Protein 6UUK (pdb70)

Solvent-accessible surface area: 21614 Å² total

Organism: NCBI:txid556269

Foldseek 3Di:
DEEAEQFADADPVLLVQLVCVQVVVPDDYHYLFDDVRGRDDQLSSLVSVVQLVDPNAAEYEYADQDDHNVSNDVSHDLLVVQVSNHEYEEAHNCLLVCLNVQNQHKYKYAHPRPQRSDPVHDPQRVVLVVCVVDQKDKFKDFFPDDDKDKAAEAEGEQVCLVAPDSSHQGAAAEYEYEYEAAFLVRSVVCVSCVVSPRLVRYAAYEYEYHYDYDDDVVCVPDGNVVLVVVCVVGPHYYTYDQHDYPDSRHHMGIRGFMWIWDDPRIIMIMTGDHD/DEEEEAALFFDDPPVLLVQLVVVCVVVPYHYHYLQDCCDDRHSHDLLSSQVSVVLLQDPRHAEYEYADQPGNVSHPVVHDLLSSQVSNHAYEEAHNCLLVCLNVQNPHKYKDAHSHDARSDPVHDPQRVVLVVCVVDQKDKDKFFDAPFDDDWAKAAEAEGEQVVLVAPDSSHDGFAAEYEYEYEPDFLVNVVVCVSCVVSPNQQRYQEYEYEDYDDYDDDVVCVPDGNVVVVVVCVPGPHGYHYDQHDYPDSRHHMGTRGWMWIWDDRRIIMIMTHDHDD

Secondary structure (DSSP, 8-state):
-EEE-SS----HHHHHHHHHHHHHTS---EE---BTTBSS-HHHHHHH--GGG-TT--EEEES--SS-SSSSSSSS-HHHHHHT--EEEE-GGGGTT--TGGGT--EEE---TTTTT-SS--HHHHHHHHH---SEEEEEEE-------EEEEEEEE-------S-----SSEEEEEEEES--HHHHH--HHHHHTTHHHHSSEEEEEEEE-----GGGTT-SS---HHHHHH-SS-EEEEEEEESSSS---EEETSEEE---SSEEEEEEES--/-EEEEE-SSB---HHHHHHHHHHHHHTT-EEEE-----BTTBSS-HHHHHHH--GGG-TT--EEEES-----GGGTTTS-HHHHHTTT-EEEE-GGGGTT--TGGGT--EEE---TTTTS-SS--HHHHHHHHH---S-EEEEEE-SS------EEEEEEEE-------S-----SS-EEEEEEES--HHHHH--HHHHHTTSTTTSSEEEEEEEE-----GGGTT-SS---HHHHHH-SS-EEE----SSSSS---EEETSEEE---SSEEEEEEES---

InterPro domains:
  IPR003507 Peptidase family S66 [PIRSF028757] (21-309)
  IPR003507 Peptidase family S66 [PTHR30237] (23-310)
  IPR027461 LD-carboxypeptidase A, C-terminal domain superfamily [G3DSA:3.50.30.60] (174-306)
  IPR027461 LD-carboxypeptidase A, C-terminal domain superfamily [SSF141986] (152-303)
  IPR027478 Murein tetrapeptide carboxypeptidase, N-terminal [G3DSA:3.40.50.10740] (19-168)
  IPR029062 Class I glutamine amidotransferase-like [SSF52317] (24-172)
  IPR040449 LD-carboxypeptidase, N-terminal [PF02016] (25-140)
  IPR040921 LD-carboxypeptidase, C-terminal [PF17676] (184-300)

B-factor: mean 28.4, std 9.73, range [8.38, 100.79]

Sequence (556 aa):
IAIIAPGGYVPDSDLQRAIGVLKSRGYEVFNYVRHERFAANDEERSRQIEAATNPDVKIVIALRGGYGTTRLLHDLDFAKLAKSGKLFVGHSDFTVFEALLKHGAVSFSGPIQSDFTRGDLSAFTLNHFDETTSPETSVKWVSKPDVDVEGTLWGGNLTLAHAGTPWPDISGGILFVEDIHEHPYRVERLLQLDESGILKKQKALVLGHFSEFKLSDYDNGYDFNALSWLRSRLSIPVVTGLPFGHTKDKVTLPVGGRAHLSKAGKIQLDIGDYPTGIAIIAPGGYVPDSDLQRAIGVLKSRGYEVFNYVDKRHERFAANDEERSRQIEAATNPDVKIVIALRGGYTTRLLHDLDFAKLAKSGKLFVGHSDFTVFEALLKHGAVSFSGPIQSDFTRGDLSAFTLNHFDETTSPETSVKWVSKDNPDVDVEGTLWGGNLTLAHAGTPWPDISGGILFVEDIHEHPYRVERLLQLDESGILKKQKALVLGHFSEFKLSDYYDNGYDFNALSWLRSRLSIPVVTGLPFGHTKDKVTLPVGGRAHLSKAGKIQLDIGDYPT

Radius of gyration: 25.15 Å; Cα contacts (8 Å, |Δi|>4): 1240; chains: 2; bounding box: 39×57×77 Å

Nearest PDB structures (foldseek):
  6uuk-assembly1_A  TM=1.004E+00  e=3.958E-57  Oxalobacter formigenes OXCC13
  6uuk-assembly1_B  TM=9.944E-01  e=7.878E-50  Oxalobacter formigenes OXCC13
  2aun-assembly1_B  TM=8.585E-01  e=2.610E-19  Pseudomonas aeruginosa
  2aum-assembly1_A  TM=8.456E-01  e=5.681E-19  Pseudomonas aeruginosa
  1zrs-assembly1_A  TM=8.462E-01  e=6.797E-19  Pseudomonas aeruginosa

Structure (mmCIF, N/CA/C/O backbone):
data_6UUK
#
_entry.id   6UUK
#
_cell.length_a   82.443
_cell.length_b   82.443
_cell.length_c   149.293
_cell.angle_alpha   90.000
_cell.angle_beta   90.000
_cell.angle_gamma   120.000
#
_symmetry.space_group_name_H-M   'P 63'
#
loop_
_entity.id
_entity.type
_entity.pdbx_description
1 polymer 'Muramoyltetrapeptide carboxypeptidase'
2 water water
#
loop_
_atom_site.group_PDB
_atom_site.id
_atom_site.type_symbol
_atom_site.label_atom_id
_atom_site.label_alt_id
_atom_site.label_comp_id
_atom_site.label_asym_id
_atom_site.label_entity_id
_atom_site.label_seq_id
_atom_site.pdbx_PDB_ins_code
_atom_site.Cartn_x
_atom_site.Cartn_y
_atom_site.Cartn_z
_atom_site.occupancy
_atom_site.B_iso_or_equiv
_atom_site.auth_seq_id
_atom_site.auth_comp_id
_atom_site.auth_asym_id
_atom_site.auth_atom_id
_atom_site.pdbx_PDB_model_num
ATOM 1 N N . ILE A 1 56 ? 23.972 58.532 103.846 1.00 29.53 74 ILE A N 1
ATOM 2 C CA . ILE A 1 56 ? 23.323 58.226 102.585 1.00 31.02 74 ILE A CA 1
ATOM 3 C C . ILE A 1 56 ? 22.939 59.459 101.789 1.00 30.12 74 ILE A C 1
ATOM 4 O O . ILE A 1 56 ? 22.095 60.245 102.218 1.00 38.86 74 ILE A O 1
ATOM 5 N N . ALA A 1 57 ? 23.561 59.628 100.626 1.00 25.57 75 ALA A N 1
ATOM 6 C CA . ALA A 1 57 ? 23.294 60.755 99.744 1.00 31.05 75 ALA A CA 1
ATOM 7 C C . ALA A 1 57 ? 22.539 60.284 98.509 1.00 36.53 75 ALA A C 1
ATOM 8 O O . ALA A 1 57 ? 22.867 59.245 97.927 1.00 36.21 75 ALA A O 1
ATOM 10 N N . ILE A 1 58 ? 21.531 61.056 98.112 1.00 31.87 76 ILE A N 1
ATOM 11 C CA . ILE A 1 58 ? 20.740 60.725 96.943 1.00 35.40 76 ILE A CA 1
ATOM 12 C C . ILE A 1 58 ? 20.926 61.706 95.804 1.00 34.32 76 ILE A C 1
ATOM 13 O O . ILE A 1 58 ? 20.224 62.718 95.726 1.00 38.15 76 ILE A O 1
ATOM 14 N N . ILE A 1 59 ? 21.872 61.417 94.915 1.00 33.68 77 ILE A N 1
ATOM 15 C CA . ILE A 1 59 ? 22.144 62.273 93.772 1.00 34.92 77 ILE A CA 1
ATOM 16 C C . ILE A 1 59 ? 21.325 61.830 92.562 1.00 28.42 77 ILE A C 1
ATOM 17 O O . ILE A 1 59 ? 20.758 60.736 92.525 1.00 32.50 77 ILE A O 1
ATOM 19 N N . ALA A 1 60 ? 21.273 62.701 91.557 1.00 34.22 78 ALA A N 1
ATOM 20 C CA . ALA A 1 60 ? 20.518 62.451 90.331 1.00 34.97 78 ALA A CA 1
ATOM 21 C C . ALA A 1 60 ? 21.438 62.625 89.130 1.00 34.59 78 ALA A C 1
ATOM 22 O O . ALA A 1 60 ? 21.694 63.763 88.700 1.00 27.66 78 ALA A O 1
ATOM 24 N N . PRO A 1 61 ? 21.953 61.532 88.561 1.00 31.67 79 PRO A N 1
ATOM 25 C CA . PRO A 1 61 ? 22.849 61.666 87.404 1.00 34.03 79 PRO A CA 1
ATOM 26 C C . PRO A 1 61 ? 22.136 62.061 86.124 1.00 32.22 79 PRO A C 1
ATOM 27 O O . PRO A 1 61 ? 22.783 62.598 85.217 1.00 28.40 79 PRO A O 1
ATOM 31 N N . GLY A 1 62 ? 20.833 61.818 86.017 1.00 30.85 80 GLY A N 1
ATOM 32 C CA . GLY A 1 62 ? 20.103 62.169 84.815 1.00 29.88 80 GLY A CA 1
ATOM 33 C C . GLY A 1 62 ? 18.753 61.492 84.718 1.00 32.47 80 GLY A C 1
ATOM 34 O O . GLY A 1 62 ? 18.432 60.874 83.699 1.00 34.07 80 GLY A O 1
ATOM 35 N N . GLY A 1 63 ? 17.951 61.605 85.772 1.00 47.38 81 GLY A N 1
ATOM 36 C CA . GLY A 1 63 ? 16.643 60.982 85.787 1.00 45.89 81 GLY A CA 1
ATOM 37 C C . GLY A 1 63 ? 15.560 61.857 86.380 1.00 46.03 81 GLY A C 1
ATOM 38 O O . GLY A 1 63 ? 15.750 62.469 87.436 1.00 45.49 81 GLY A O 1
ATOM 39 N N . TYR A 1 64 ? 14.417 61.926 85.703 1.00 41.94 82 TYR A N 1
ATOM 40 C CA . TYR A 1 64 ? 13.256 62.669 86.179 1.00 47.77 82 TYR A CA 1
ATOM 41 C C . TYR A 1 64 ? 12.334 61.686 86.893 1.00 48.42 82 TYR A C 1
ATOM 42 O O . TYR A 1 64 ? 11.792 60.769 86.270 1.00 52.45 82 TYR A O 1
ATOM 51 N N . VAL A 1 65 ? 12.169 61.871 88.198 1.00 50.13 83 VAL A N 1
ATOM 52 C CA . VAL A 1 65 ? 11.378 60.955 89.017 1.00 47.08 83 VAL A CA 1
ATOM 53 C C . VAL A 1 65 ? 10.178 61.718 89.567 1.00 51.25 83 VAL A C 1
ATOM 54 O O . VAL A 1 65 ? 10.300 62.915 89.867 1.00 50.57 83 VAL A O 1
ATOM 58 N N . PRO A 1 66 ? 9.004 61.092 89.679 1.00 48.15 84 PRO A N 1
ATOM 59 C CA . PRO A 1 66 ? 7.861 61.768 90.306 1.00 48.65 84 PRO A CA 1
ATOM 60 C C . PRO A 1 66 ? 8.223 62.356 91.663 1.00 52.88 84 PRO A C 1
ATOM 61 O O . PRO A 1 66 ? 9.006 61.784 92.425 1.00 56.32 84 PRO A O 1
ATOM 65 N N . ASP A 1 67 ? 7.637 63.518 91.958 1.00 55.65 85 ASP A N 1
ATOM 66 C CA . ASP A 1 67 ? 8.047 64.289 93.128 1.00 53.94 85 ASP A CA 1
ATOM 67 C C . ASP A 1 67 ? 7.645 63.600 94.426 1.00 51.73 85 ASP A C 1
ATOM 68 O O . ASP A 1 67 ? 8.412 63.598 95.396 1.00 49.12 85 ASP A O 1
ATOM 73 N N . SER A 1 68 ? 6.448 63.013 94.468 1.00 46.66 86 SER A N 1
ATOM 74 C CA . SER A 1 68 ? 5.962 62.411 95.704 1.00 45.08 86 SER A CA 1
ATOM 75 C C . SER A 1 68 ? 6.583 61.045 95.967 1.00 41.10 86 SER A C 1
ATOM 76 O O . SER A 1 68 ? 6.715 60.646 97.130 1.00 39.47 86 SER A O 1
ATOM 79 N N . ASP A 1 69 ? 6.964 60.318 94.914 1.00 43.16 87 ASP A N 1
ATOM 80 C CA . ASP A 1 69 ? 7.543 58.993 95.108 1.00 42.85 87 ASP A CA 1
ATOM 81 C C . ASP A 1 69 ? 8.909 59.067 95.779 1.00 42.65 87 ASP A C 1
ATOM 82 O O . ASP A 1 69 ? 9.266 58.170 96.551 1.00 42.18 87 ASP A O 1
ATOM 87 N N . LEU A 1 70 ? 9.681 60.119 95.501 1.00 42.85 88 LEU A N 1
ATOM 88 C CA . LEU A 1 70 ? 10.968 60.284 96.168 1.00 43.21 88 LEU A CA 1
ATOM 89 C C . LEU A 1 70 ? 10.781 60.558 97.654 1.00 40.49 88 LEU A C 1
ATOM 90 O O . LEU A 1 70 ? 11.465 59.964 98.495 1.00 39.06 88 LEU A O 1
ATOM 95 N N . GLN A 1 71 ? 9.853 61.457 97.995 1.00 41.62 89 GLN A N 1
ATOM 96 C CA . GLN A 1 71 ? 9.526 61.692 99.397 1.00 36.16 89 GLN A CA 1
ATOM 97 C C . GLN A 1 71 ? 9.036 60.418 100.071 1.00 34.25 89 GLN A C 1
ATOM 98 O O . GLN A 1 71 ? 9.295 60.204 101.261 1.00 37.27 89 GLN A O 1
ATOM 104 N N . ARG A 1 72 ? 8.329 59.564 99.328 1.00 34.81 90 ARG A N 1
ATOM 105 C CA . ARG A 1 72 ? 7.903 58.279 99.871 1.00 37.53 90 ARG A CA 1
ATOM 106 C C . ARG A 1 72 ? 9.094 57.357 100.098 1.00 35.61 90 ARG A C 1
ATOM 107 O O . ARG A 1 72 ? 9.147 56.636 101.101 1.00 39.68 90 ARG A O 1
ATOM 115 N N . ALA A 1 73 ? 10.060 57.367 99.177 1.00 34.06 91 ALA A N 1
ATOM 116 C CA . ALA A 1 73 ? 11.255 56.548 99.338 1.00 33.29 91 ALA A CA 1
ATOM 117 C C . ALA A 1 73 ? 12.171 57.072 100.434 1.00 32.97 91 ALA A C 1
ATOM 118 O O . ALA A 1 73 ? 12.999 56.312 100.947 1.00 33.40 91 ALA A O 1
ATOM 120 N N . ILE A 1 74 ? 12.049 58.350 100.797 1.00 39.32 92 ILE A N 1
ATOM 121 C CA . ILE A 1 74 ? 12.827 58.882 101.911 1.00 34.72 92 ILE A CA 1
ATOM 122 C C . ILE A 1 74 ? 12.413 58.210 103.213 1.00 32.54 92 ILE A C 1
ATOM 123 O O . ILE A 1 74 ? 13.261 57.811 104.021 1.00 36.71 92 ILE A O 1
ATOM 128 N N . GLY A 1 75 ? 11.104 58.063 103.433 1.00 36.17 93 GLY A N 1
ATOM 129 C CA . GLY A 1 75 ? 10.631 57.394 104.632 1.00 36.89 93 GLY A CA 1
ATOM 130 C C . GLY A 1 75 ? 11.067 55.946 104.718 1.00 31.95 93 GLY A C 1
ATOM 131 O O . GLY A 1 75 ? 11.276 55.422 105.815 1.00 34.91 93 GLY A O 1
ATOM 132 N N . VAL A 1 76 ? 11.214 55.281 103.570 1.00 35.03 94 VAL A N 1
ATOM 133 C CA . VAL A 1 76 ? 11.717 53.911 103.566 1.00 29.55 94 VAL A CA 1
ATOM 134 C C . VAL A 1 76 ? 13.169 53.877 104.025 1.00 30.08 94 VAL A C 1
ATOM 135 O O . VAL A 1 76 ? 13.579 52.980 104.772 1.00 28.31 94 VAL A O 1
ATOM 139 N N . LEU A 1 77 ? 13.968 54.855 103.592 1.00 25.04 95 LEU A N 1
ATOM 140 C CA . LEU A 1 77 ? 15.367 54.908 104.005 1.00 27.74 95 LEU A CA 1
ATOM 141 C C . LEU A 1 77 ? 15.496 55.239 105.488 1.00 32.68 95 LEU A C 1
ATOM 142 O O . LEU A 1 77 ? 16.351 54.677 106.182 1.00 36.62 95 LEU A O 1
ATOM 147 N N . LYS A 1 78 ? 14.654 56.144 105.991 1.00 33.10 96 LYS A N 1
ATOM 148 C CA . LYS A 1 78 ? 14.744 56.546 107.390 1.00 32.00 96 LYS A CA 1
ATOM 149 C C . LYS A 1 78 ? 14.186 55.474 108.320 1.00 29.14 96 LYS A C 1
ATOM 150 O O . LYS A 1 78 ? 14.697 55.286 109.430 1.00 33.33 96 LYS A O 1
ATOM 156 N N . SER A 1 79 ? 13.142 54.763 107.887 1.00 32.22 97 SER A N 1
ATOM 157 C CA . SER A 1 79 ? 12.565 53.704 108.707 1.00 28.88 97 SER A CA 1
ATOM 158 C C . SER A 1 79 ? 13.482 52.496 108.841 1.00 34.08 97 SER A C 1
ATOM 159 O O . SER A 1 79 ? 13.216 51.629 109.681 1.00 34.17 97 SER A O 1
ATOM 162 N N . ARG A 1 80 ? 14.543 52.413 108.040 1.00 32.22 98 ARG A N 1
ATOM 163 C CA . ARG A 1 80 ? 15.526 51.343 108.145 1.00 37.12 98 ARG A CA 1
ATOM 164 C C . ARG A 1 80 ? 16.836 51.818 108.762 1.00 44.63 98 ARG A C 1
ATOM 165 O O . ARG A 1 80 ? 17.829 51.084 108.728 1.00 44.71 98 ARG A O 1
ATOM 173 N N . GLY A 1 81 ? 16.863 53.026 109.321 1.00 48.29 99 GLY A N 1
ATOM 174 C CA . GLY A 1 81 ? 18.048 53.535 109.984 1.00 51.81 99 GLY A CA 1
ATOM 175 C C . GLY A 1 81 ? 19.112 54.043 109.034 1.00 57.71 99 GLY A C 1
ATOM 176 O O . GLY A 1 81 ? 20.105 53.354 108.780 1.00 69.39 99 GLY A O 1
ATOM 177 N N . TYR A 1 82 ? 18.922 55.252 108.508 1.00 52.73 100 TYR A N 1
ATOM 178 C CA . TYR A 1 82 ? 19.885 55.844 107.588 1.00 47.97 100 TYR A CA 1
ATOM 179 C C . TYR A 1 82 ? 19.647 57.344 107.517 1.00 41.15 100 TYR A C 1
ATOM 180 O O . TYR A 1 82 ? 18.507 57.784 107.339 1.00 40.11 100 TYR A O 1
ATOM 182 N N . GLU A 1 83 ? 20.719 58.120 107.657 1.00 36.61 101 GLU A N 1
ATOM 183 C CA . GLU A 1 83 ? 20.643 59.568 107.518 1.00 48.04 101 GLU A CA 1
ATOM 184 C C . GLU A 1 83 ? 20.580 59.927 106.037 1.00 43.39 101 GLU A C 1
ATOM 185 O O . GLU A 1 83 ? 21.519 59.649 105.283 1.00 36.91 101 GLU A O 1
ATOM 191 N N . VAL A 1 84 ? 19.475 60.541 105.623 1.00 43.20 102 VAL A N 1
ATOM 192 C CA . VAL A 1 84 ? 19.206 60.825 104.218 1.00 50.34 102 VAL A CA 1
ATOM 193 C C . VAL A 1 84 ? 19.577 62.271 103.923 1.00 49.30 102 VAL A C 1
ATOM 194 O O . VAL A 1 84 ? 19.211 63.182 104.677 1.00 54.65 102 VAL A O 1
ATOM 198 N N . PHE A 1 85 ? 20.301 62.481 102.825 1.00 38.34 103 PHE A N 1
ATOM 199 C CA . PHE A 1 85 ? 20.671 63.817 102.364 1.00 43.70 103 PHE A CA 1
ATOM 200 C C . PHE A 1 85 ? 20.435 63.871 100.861 1.00 46.00 103 PHE A C 1
ATOM 201 O O . PHE A 1 85 ? 21.193 63.273 100.091 1.00 35.91 103 PHE A O 1
ATOM 209 N N . ASN A 1 86 ? 19.392 64.582 100.446 1.00 42.70 104 ASN A N 1
ATOM 210 C CA . ASN A 1 86 ? 18.994 64.647 99.046 1.00 46.35 104 ASN A CA 1
ATOM 211 C C . ASN A 1 86 ? 19.530 65.919 98.403 1.00 44.21 104 ASN A C 1
ATOM 212 O O . ASN A 1 86 ? 19.351 67.017 98.940 1.00 48.02 104 ASN A O 1
ATOM 217 N N . TYR A 1 87 ? 20.186 65.762 97.253 1.00 34.89 105 TYR A N 1
ATOM 218 C CA . TYR A 1 87 ? 20.671 66.880 96.457 1.00 34.94 105 TYR A CA 1
ATOM 219 C C . TYR A 1 87 ? 19.798 67.137 95.234 1.00 34.49 105 TYR A C 1
ATOM 220 O O . TYR A 1 87 ? 20.229 67.831 94.306 1.00 32.16 105 TYR A O 1
ATOM 229 N N . VAL A 1 88 ? 18.586 66.592 95.214 1.00 36.16 106 VAL A N 1
ATOM 230 C CA . VAL A 1 88 ? 17.687 66.756 94.079 1.00 36.78 106 VAL A CA 1
ATOM 231 C C . VAL A 1 88 ? 16.702 67.888 94.344 1.00 45.87 106 VAL A C 1
ATOM 232 O O . VAL A 1 88 ? 15.775 67.744 95.140 1.00 47.17 106 VAL A O 1
ATOM 236 N N . ARG A 1 93 ? 15.159 71.006 87.170 1.00 21.24 111 ARG A N 1
ATOM 237 C CA . ARG A 1 93 ? 14.703 70.073 86.147 1.00 29.66 111 ARG A CA 1
ATOM 238 C C . ARG A 1 93 ? 15.022 70.595 84.752 1.00 32.22 111 ARG A C 1
ATOM 239 O O . ARG A 1 93 ? 15.018 71.804 84.516 1.00 31.60 111 ARG A O 1
ATOM 241 N N . HIS A 1 94 ? 15.302 69.675 83.826 1.00 27.28 112 HIS A N 1
ATOM 242 C CA . HIS A 1 94 ? 15.627 70.059 82.453 1.00 27.63 112 HIS A CA 1
ATOM 243 C C . HIS A 1 94 ? 15.308 68.869 81.548 1.00 26.56 112 HIS A C 1
ATOM 244 O O . HIS A 1 94 ? 16.097 67.923 81.471 1.00 32.56 112 HIS A O 1
ATOM 251 N N . GLU A 1 95 ? 14.158 68.932 80.880 1.00 26.18 113 GLU A N 1
ATOM 252 C CA . GLU A 1 95 ? 13.731 67.930 79.893 1.00 28.05 113 GLU A CA 1
ATOM 253 C C . GLU A 1 95 ? 13.641 66.580 80.602 1.00 30.47 113 GLU A C 1
ATOM 254 O O . GLU A 1 95 ? 12.971 66.486 81.643 1.00 32.92 113 GLU A O 1
ATOM 260 N N . ARG A 1 96 ? 14.279 65.525 80.091 1.00 30.75 114 ARG A N 1
ATOM 261 C CA . ARG A 1 96 ? 14.246 64.217 80.733 1.00 31.91 114 ARG A CA 1
ATOM 262 C C . ARG A 1 96 ? 15.096 64.154 81.992 1.00 35.22 114 ARG A C 1
ATOM 263 O O . ARG A 1 96 ? 14.963 63.196 82.761 1.00 35.04 114 ARG A O 1
ATOM 271 N N . PHE A 1 97 ? 15.959 65.137 82.218 1.00 34.27 115 PHE A N 1
ATOM 272 C CA . PHE A 1 97 ? 16.944 65.093 83.286 1.00 33.79 115 PHE A CA 1
ATOM 273 C C . PHE A 1 97 ? 16.485 65.919 84.482 1.00 29.59 115 PHE A C 1
ATOM 274 O O . PHE A 1 97 ? 15.656 66.825 84.364 1.00 30.70 115 PHE A O 1
ATOM 282 N N . ALA A 1 98 ? 17.041 65.588 85.648 1.00 34.72 116 ALA A N 1
ATOM 283 C CA . ALA A 1 98 ? 16.698 66.291 86.878 1.00 27.54 116 ALA A CA 1
ATOM 284 C C . ALA A 1 98 ? 17.277 67.697 86.936 1.00 24.81 116 ALA A C 1
ATOM 285 O O . ALA A 1 98 ? 16.892 68.466 87.823 1.00 33.28 116 ALA A O 1
ATOM 287 N N . ALA A 1 99 ? 18.179 68.043 86.027 1.00 24.74 117 ALA A N 1
ATOM 288 C CA . ALA A 1 99 ? 18.791 69.368 85.952 1.00 26.25 117 ALA A CA 1
ATOM 289 C C . ALA A 1 99 ? 19.579 69.434 84.649 1.00 21.37 117 ALA A C 1
ATOM 290 O O . ALA A 1 99 ? 19.504 68.524 83.814 1.00 27.03 117 ALA A O 1
ATOM 292 N N . ASN A 1 100 ? 20.338 70.512 84.471 1.00 26.16 118 ASN A N 1
ATOM 293 C CA . ASN A 1 100 ? 21.235 70.616 83.333 1.00 25.80 118 ASN A CA 1
ATOM 294 C C . ASN A 1 100 ? 22.472 69.753 83.571 1.00 31.63 118 ASN A C 1
ATOM 295 O O . ASN A 1 100 ? 22.646 69.145 84.631 1.00 27.63 118 ASN A O 1
ATOM 300 N N . ASP A 1 101 ? 23.350 69.695 82.567 1.00 31.88 119 ASP A N 1
ATOM 301 C CA . ASP A 1 101 ? 24.550 68.875 82.690 1.00 28.49 119 ASP A CA 1
ATOM 302 C C . ASP A 1 101 ? 25.487 69.418 83.761 1.00 28.69 119 ASP A C 1
ATOM 303 O O . ASP A 1 101 ? 26.062 68.648 84.538 1.00 35.65 119 ASP A O 1
ATOM 308 N N . GLU A 1 102 ? 25.649 70.742 83.823 1.00 31.99 120 GLU A N 1
ATOM 309 C CA . GLU A 1 102 ? 26.561 71.325 84.802 1.00 33.49 120 GLU A CA 1
ATOM 310 C C . GLU A 1 102 ? 26.011 71.198 86.217 1.00 27.87 120 GLU A C 1
ATOM 311 O O . GLU A 1 102 ? 26.769 70.951 87.163 1.00 33.08 120 GLU A O 1
ATOM 317 N N . GLU A 1 103 ? 24.697 71.362 86.385 1.00 31.43 121 GLU A N 1
ATOM 318 C CA . GLU A 1 103 ? 24.101 71.226 87.710 1.00 26.89 121 GLU A CA 1
ATOM 319 C C . GLU A 1 103 ? 24.109 69.773 88.167 1.00 25.49 121 GLU A C 1
ATOM 320 O O . GLU A 1 103 ? 24.455 69.477 89.316 1.00 31.00 121 GLU A O 1
ATOM 326 N N . ARG A 1 104 ? 23.731 68.850 87.278 1.00 23.89 122 ARG A N 1
ATOM 327 C CA . ARG A 1 104 ? 23.799 67.432 87.613 1.00 25.37 122 ARG A CA 1
ATOM 328 C C . ARG A 1 104 ? 25.236 66.982 87.844 1.00 28.99 122 ARG A C 1
ATOM 329 O O . ARG A 1 104 ? 25.473 66.000 88.557 1.00 25.94 122 ARG A O 1
ATOM 337 N N . SER A 1 105 ? 26.205 67.685 87.253 1.00 24.70 123 SER A N 1
ATOM 338 C CA . SER A 1 105 ? 27.608 67.424 87.551 1.00 30.31 123 SER A CA 1
ATOM 339 C C . SER A 1 105 ? 28.000 67.987 88.911 1.00 30.14 123 SER A C 1
ATOM 340 O O . SER A 1 105 ? 28.772 67.362 89.645 1.00 30.04 123 SER A O 1
ATOM 343 N N . ARG A 1 106 ? 27.473 69.162 89.261 1.00 30.58 124 ARG A N 1
ATOM 344 C CA . ARG A 1 106 ? 27.856 69.805 90.514 1.00 30.68 124 ARG A CA 1
ATOM 345 C C . ARG A 1 106 ? 27.255 69.086 91.716 1.00 29.09 124 ARG A C 1
ATOM 346 O O . ARG A 1 106 ? 27.891 68.998 92.773 1.00 27.60 124 ARG A O 1
ATOM 354 N N . GLN A 1 107 ? 26.031 68.569 91.575 1.00 28.35 125 GLN A N 1
ATOM 355 C CA . GLN A 1 107 ? 25.377 67.894 92.692 1.00 26.53 125 GLN A CA 1
ATOM 356 C C . GLN A 1 107 ? 26.147 66.657 93.132 1.00 27.34 125 GLN A C 1
ATOM 357 O O . GLN A 1 107 ? 26.168 66.331 94.324 1.00 25.78 125 GLN A O 1
ATOM 363 N N . ILE A 1 108 ? 26.785 65.957 92.192 1.00 34.33 126 ILE A N 1
ATOM 364 C CA . ILE A 1 108 ? 27.582 64.790 92.556 1.00 25.39 126 ILE A CA 1
ATOM 365 C C . ILE A 1 108 ? 28.887 65.222 93.212 1.00 28.45 126 ILE A C 1
ATOM 366 O O . ILE A 1 108 ? 29.386 64.559 94.130 1.00 32.21 126 ILE A O 1
ATOM 379 N N . GLU A 1 110 ? 29.400 68.062 94.996 1.00 19.30 128 GLU A N 1
ATOM 380 C CA . GLU A 1 110 ? 29.108 68.534 96.345 1.00 23.82 128 GLU A CA 1
ATOM 381 C C . GLU A 1 110 ? 28.743 67.383 97.272 1.00 26.93 128 GLU A C 1
ATOM 382 O O . GLU A 1 110 ? 29.055 67.428 98.467 1.00 32.26 128 GLU A O 1
ATOM 388 N N . ALA A 1 111 ? 28.086 66.347 96.744 1.00 29.48 129 ALA A N 1
ATOM 389 C CA . ALA A 1 111 ? 27.746 65.191 97.565 1.00 33.98 129 ALA A CA 1
ATOM 390 C C . ALA A 1 111 ? 28.988 64.423 97.996 1.00 31.89 129 ALA A C 1
ATOM 391 O O . ALA A 1 111 ? 29.018 63.864 99.099 1.00 31.01 129 ALA A O 1
ATOM 393 N N . ALA A 1 112 ? 30.015 64.385 97.150 1.00 30.01 130 ALA A N 1
ATOM 394 C CA . ALA A 1 112 ? 31.265 63.715 97.481 1.00 31.50 130 ALA A CA 1
ATOM 395 C C . ALA A 1 112 ? 32.144 64.530 98.421 1.00 38.83 130 ALA A C 1
ATOM 396 O O . ALA A 1 112 ? 33.216 64.053 98.808 1.00 41.34 130 ALA A O 1
ATOM 398 N N . THR A 1 113 ? 31.723 65.740 98.791 1.00 35.44 131 THR A N 1
ATOM 399 C CA . THR A 1 113 ? 32.477 66.580 99.709 1.00 26.46 131 THR A CA 1
ATOM 400 C C . THR A 1 113 ? 31.820 66.725 101.074 1.00 30.67 131 THR A C 1
ATOM 401 O O . THR A 1 113 ? 32.460 67.243 101.996 1.00 44.08 131 THR A O 1
ATOM 405 N N . ASN A 1 114 ? 30.578 66.290 101.229 1.00 32.54 132 ASN A N 1
ATOM 406 C CA . ASN A 1 114 ? 29.893 66.396 102.512 1.00 37.98 132 ASN A CA 1
ATOM 407 C C . ASN A 1 114 ? 30.458 65.365 103.480 1.00 37.18 132 ASN A C 1
ATOM 408 O O . ASN A 1 114 ? 30.403 64.162 103.189 1.00 39.10 132 ASN A O 1
ATOM 413 N N . PRO A 1 115 ? 31.010 65.776 104.624 1.00 31.66 133 PRO A N 1
ATOM 414 C CA . PRO A 1 115 ? 31.577 64.788 105.558 1.00 41.69 133 PRO A CA 1
ATOM 415 C C . PRO A 1 115 ? 30.543 63.842 106.141 1.00 41.60 133 PRO A C 1
ATOM 416 O O . PRO A 1 115 ? 30.880 62.698 106.472 1.00 37.38 133 PRO A O 1
ATOM 420 N N . ASP A 1 116 ? 29.292 64.281 106.277 1.00 42.02 134 ASP A N 1
ATOM 421 C CA . ASP A 1 116 ? 28.228 63.456 106.833 1.00 43.10 134 ASP A CA 1
ATOM 422 C C . ASP A 1 116 ? 27.634 62.486 105.816 1.00 52.38 134 ASP A C 1
ATOM 423 O O . ASP A 1 116 ? 26.501 62.027 106.006 1.00 42.09 134 ASP A O 1
ATOM 428 N N . VAL A 1 117 ? 28.365 62.162 104.753 1.00 57.09 135 VAL A N 1
ATOM 429 C CA . VAL A 1 117 ? 27.878 61.304 103.680 1.00 56.45 135 VAL A CA 1
ATOM 430 C C . VAL A 1 117 ? 28.826 60.123 103.531 1.00 51.39 135 VAL A C 1
ATOM 431 O O . VAL A 1 117 ? 30.045 60.306 103.433 1.00 52.24 135 VAL A O 1
ATOM 435 N N . LYS A 1 118 ? 28.264 58.918 103.518 1.00 47.35 136 LYS A N 1
ATOM 436 C CA . LYS A 1 118 ? 29.015 57.690 103.289 1.00 50.88 136 LYS A CA 1
ATOM 437 C C . LYS A 1 118 ? 28.589 56.956 102.029 1.00 38.33 136 LYS A C 1
ATOM 438 O O . LYS A 1 118 ? 29.445 56.489 101.273 1.00 35.28 136 LYS A O 1
ATOM 444 N N . ILE A 1 119 ? 27.287 56.844 101.780 1.00 36.58 137 ILE A N 1
ATOM 445 C CA . ILE A 1 119 ? 26.750 56.117 100.635 1.00 34.27 137 ILE A CA 1
ATOM 446 C C . ILE A 1 119 ? 26.109 57.119 99.686 1.00 30.24 137 ILE A C 1
ATOM 447 O O . ILE A 1 119 ? 25.332 57.982 100.114 1.00 29.02 137 ILE A O 1
ATOM 452 N N . VAL A 1 120 ? 26.434 57.006 98.401 1.00 34.98 138 VAL A N 1
ATOM 453 C CA . VAL A 1 120 ? 25.867 57.853 97.358 1.00 29.11 138 VAL A CA 1
ATOM 454 C C . VAL A 1 120 ? 25.072 56.953 96.424 1.00 33.63 138 VAL A C 1
ATOM 455 O O . VAL A 1 120 ? 25.654 56.207 95.625 1.00 31.30 138 VAL A O 1
ATOM 459 N N . ILE A 1 121 ? 23.748 57.018 96.519 1.00 28.30 139 ILE A N 1
ATOM 460 C CA . ILE A 1 121 ? 22.858 56.192 95.711 1.00 25.47 139 ILE A CA 1
ATOM 461 C C . ILE A 1 121 ? 22.272 57.048 94.597 1.00 28.96 139 ILE A C 1
ATOM 462 O O . ILE A 1 121 ? 21.854 58.190 94.830 1.00 32.01 139 ILE A O 1
ATOM 467 N N . ALA A 1 122 ? 22.260 56.506 93.382 1.00 30.09 140 ALA A N 1
ATOM 468 C CA . ALA A 1 122 ? 21.737 57.238 92.241 1.00 33.37 140 ALA A CA 1
ATOM 469 C C . ALA A 1 122 ? 20.213 57.299 92.293 1.00 31.49 140 ALA A C 1
ATOM 470 O O . ALA A 1 122 ? 19.547 56.457 92.903 1.00 25.77 140 ALA A O 1
ATOM 472 N N . LEU A 1 123 ? 19.660 58.319 91.635 1.00 36.03 141 LEU A N 1
ATOM 473 C CA . LEU A 1 123 ? 18.213 58.506 91.629 1.00 33.73 141 LEU A CA 1
ATOM 474 C C . LEU A 1 123 ? 17.546 57.607 90.593 1.00 38.85 141 LEU A C 1
ATOM 475 O O . LEU A 1 123 ? 16.693 56.779 90.930 1.00 40.48 141 LEU A O 1
ATOM 480 N N . ARG A 1 124 ? 17.926 57.757 89.326 1.00 39.66 142 ARG A N 1
ATOM 481 C CA . ARG A 1 124 ? 17.338 56.991 88.239 1.00 40.01 142 ARG A CA 1
ATOM 482 C C . ARG A 1 124 ? 18.433 56.589 87.261 1.00 39.02 142 ARG A C 1
ATOM 483 O O . ARG A 1 124 ? 19.445 57.280 87.121 1.00 39.76 142 ARG A O 1
ATOM 491 N N . GLY A 1 125 ? 18.222 55.460 86.589 1.00 45.28 143 GLY A N 1
ATOM 492 C CA . GLY A 1 125 ? 19.189 54.960 85.632 1.00 40.79 143 GLY A CA 1
ATOM 493 C C . GLY A 1 125 ? 18.665 54.911 84.211 1.00 44.68 143 GLY A C 1
ATOM 494 O O . GLY A 1 125 ? 18.681 53.854 83.572 1.00 49.64 143 GLY A O 1
ATOM 495 N N . GLY A 1 126 ? 18.199 56.049 83.705 1.00 38.90 144 GLY A N 1
ATOM 496 C CA . GLY A 1 126 ? 17.709 56.122 82.343 1.00 28.33 144 GLY A CA 1
ATOM 497 C C . GLY A 1 126 ? 18.790 56.493 81.350 1.00 37.03 144 GLY A C 1
ATOM 498 O O . GLY A 1 126 ? 19.326 55.628 80.651 1.00 47.01 144 GLY A O 1
ATOM 499 N N . TYR A 1 127 ? 19.121 57.781 81.283 1.00 30.22 145 TYR A N 1
ATOM 500 C CA . TYR A 1 127 ? 20.152 58.270 80.379 1.00 20.92 145 TYR A CA 1
ATOM 501 C C . TYR A 1 127 ? 20.589 59.652 80.840 1.00 26.08 145 TYR A C 1
ATOM 502 O O . TYR A 1 127 ? 19.754 60.476 81.219 1.00 25.15 145 TYR A O 1
ATOM 511 N N . GLY A 1 128 ? 21.897 59.898 80.803 1.00 21.79 146 GLY A N 1
ATOM 512 C CA . GLY A 1 128 ? 22.410 61.210 81.142 1.00 24.55 146 GLY A CA 1
ATOM 513 C C . GLY A 1 128 ? 23.716 61.210 81.909 1.00 23.20 146 GLY A C 1
ATOM 514 O O . GLY A 1 128 ? 24.312 62.271 82.117 1.00 26.70 146 GLY A O 1
ATOM 515 N N . THR A 1 129 ? 24.179 60.035 82.340 1.00 27.64 147 THR A N 1
ATOM 516 C CA . THR A 1 129 ? 25.421 59.972 83.100 1.00 29.08 147 THR A CA 1
ATOM 517 C C . THR A 1 129 ? 26.656 60.009 82.209 1.00 26.71 147 THR A C 1
ATOM 518 O O . THR A 1 129 ? 27.743 60.338 82.697 1.00 26.92 147 THR A O 1
ATOM 522 N N . THR A 1 130 ? 26.519 59.681 80.921 1.00 28.88 148 THR A N 1
ATOM 523 C CA . THR A 1 130 ? 27.645 59.827 80.006 1.00 22.68 148 THR A CA 1
ATOM 524 C C . THR A 1 130 ? 27.923 61.295 79.714 1.00 25.55 148 THR A C 1
ATOM 525 O O . THR A 1 130 ? 29.074 61.672 79.467 1.00 28.15 148 THR A O 1
ATOM 529 N N . ARG A 1 131 ? 26.884 62.134 79.747 1.00 26.78 149 ARG A N 1
ATOM 530 C CA . ARG A 1 131 ? 27.091 63.575 79.664 1.00 19.91 149 ARG A CA 1
ATOM 531 C C . ARG A 1 131 ? 27.945 64.082 80.817 1.00 23.32 149 ARG A C 1
ATOM 532 O O . ARG A 1 131 ? 28.621 65.109 80.685 1.00 30.00 149 ARG A O 1
ATOM 540 N N . LEU A 1 132 ? 27.930 63.380 81.945 1.00 28.91 150 LEU A N 1
ATOM 541 C CA . LEU A 1 132 ? 28.632 63.816 83.152 1.00 27.43 150 LEU A CA 1
ATOM 542 C C . LEU A 1 132 ? 29.928 63.028 83.333 1.00 32.65 150 LEU A C 1
ATOM 543 O O . LEU A 1 132 ? 30.106 62.274 84.290 1.00 42.86 150 LEU A O 1
ATOM 548 N N . LEU A 1 133 ? 30.845 63.214 82.392 1.00 28.22 151 LEU A N 1
ATOM 549 C CA . LEU A 1 133 ? 32.145 62.555 82.436 1.00 32.61 151 LEU A CA 1
ATOM 550 C C . LEU A 1 133 ? 33.312 63.524 82.357 1.00 24.59 151 LEU A C 1
ATOM 551 O O . LEU A 1 133 ? 34.314 63.333 83.050 1.00 30.05 151 LEU A O 1
ATOM 556 N N . HIS A 1 134 ? 33.207 64.564 81.529 1.00 30.05 152 HIS A N 1
ATOM 557 C CA . HIS A 1 134 ? 34.259 65.564 81.406 1.00 29.29 152 HIS A CA 1
ATOM 558 C C . HIS A 1 134 ? 34.163 66.652 82.465 1.00 33.43 152 HIS A C 1
ATOM 559 O O . HIS A 1 134 ? 35.196 67.178 82.896 1.00 36.94 152 HIS A O 1
ATOM 566 N N . ASP A 1 135 ? 32.950 67.004 82.892 1.00 30.91 153 ASP A N 1
ATOM 567 C CA . ASP A 1 135 ? 32.783 67.995 83.946 1.00 35.07 153 ASP A CA 1
ATOM 568 C C . ASP A 1 135 ? 33.065 67.435 85.333 1.00 34.66 153 ASP A C 1
ATOM 569 O O . ASP A 1 135 ? 33.023 68.192 86.309 1.00 35.79 153 ASP A O 1
ATOM 574 N N . LEU A 1 136 ? 33.348 66.141 85.445 1.00 30.07 154 LEU A N 1
ATOM 575 C CA . LEU A 1 136 ? 33.592 65.493 86.724 1.00 35.05 154 LEU A CA 1
ATOM 576 C C . LEU A 1 136 ? 35.066 65.138 86.859 1.00 37.14 154 LEU A C 1
ATOM 577 O O . LEU A 1 136 ? 35.768 64.930 85.865 1.00 37.99 154 LEU A O 1
ATOM 582 N N . ASP A 1 137 ? 35.529 65.072 88.103 1.00 31.05 155 ASP A N 1
ATOM 583 C CA . ASP A 1 137 ? 36.910 64.722 88.423 1.00 33.83 155 ASP A CA 1
ATOM 584 C C . ASP A 1 137 ? 36.881 63.391 89.171 1.00 26.32 155 ASP A C 1
ATOM 585 O O . ASP A 1 137 ? 36.717 63.348 90.391 1.00 28.84 155 ASP A O 1
ATOM 590 N N . PHE A 1 138 ? 37.042 62.296 88.423 1.00 26.48 156 PHE A N 1
ATOM 591 C CA . PHE A 1 138 ? 37.025 60.971 89.031 1.00 28.89 156 PHE A CA 1
ATOM 592 C C . PHE A 1 138 ? 38.265 60.702 89.873 1.00 29.01 156 PHE A C 1
ATOM 593 O O . PHE A 1 138 ? 38.256 59.770 90.684 1.00 35.88 156 PHE A O 1
ATOM 601 N N . ALA A 1 139 ? 39.328 61.490 89.699 1.00 31.38 157 ALA A N 1
ATOM 602 C CA . ALA A 1 139 ? 40.486 61.366 90.577 1.00 32.34 157 ALA A CA 1
ATOM 603 C C . ALA A 1 139 ? 40.134 61.788 91.998 1.00 30.38 157 ALA A C 1
ATOM 604 O O . ALA A 1 139 ? 40.495 61.109 92.967 1.00 30.76 157 ALA A O 1
ATOM 606 N N . LYS A 1 140 ? 39.423 62.909 92.140 1.00 28.06 158 LYS A N 1
ATOM 607 C CA . LYS A 1 140 ? 38.958 63.327 93.458 1.00 28.31 158 LYS A CA 1
ATOM 608 C C . LYS A 1 140 ? 37.848 62.419 93.969 1.00 32.45 158 LYS A C 1
ATOM 609 O O . LYS A 1 140 ? 37.713 62.230 95.184 1.00 36.78 158 LYS A O 1
ATOM 615 N N . LEU A 1 141 ? 37.051 61.846 93.063 1.00 39.08 159 LEU A N 1
ATOM 616 C CA . LEU A 1 141 ? 36.012 60.909 93.476 1.00 29.52 159 LEU A CA 1
ATOM 617 C C . LEU A 1 141 ? 36.604 59.633 94.059 1.00 31.41 159 LEU A C 1
ATOM 618 O O . LEU A 1 141 ? 36.011 59.036 94.965 1.00 33.80 159 LEU A O 1
ATOM 623 N N . ALA A 1 142 ? 37.761 59.199 93.555 1.00 27.25 160 ALA A N 1
ATOM 624 C CA . ALA A 1 142 ? 38.415 58.024 94.121 1.00 34.73 160 ALA A CA 1
ATOM 625 C C . ALA A 1 142 ? 38.928 58.307 95.527 1.00 39.43 160 ALA A C 1
ATOM 626 O O . ALA A 1 142 ? 38.856 57.441 96.407 1.00 42.85 160 ALA A O 1
ATOM 628 N N . LYS A 1 143 ? 39.446 59.514 95.758 1.00 36.58 161 LYS A N 1
ATOM 629 C CA . LYS A 1 143 ? 39.925 59.906 97.076 1.00 35.71 161 LYS A CA 1
ATOM 630 C C . LYS A 1 143 ? 38.801 60.306 98.021 1.00 41.34 161 LYS A C 1
ATOM 631 O O . LYS A 1 143 ? 39.061 60.522 99.210 1.00 41.14 161 LYS A O 1
ATOM 637 N N . SER A 1 144 ? 37.565 60.411 97.527 1.00 38.47 162 SER A N 1
ATOM 638 C CA . SER A 1 144 ? 36.458 60.862 98.361 1.00 32.99 162 SER A CA 1
ATOM 639 C C . SER A 1 144 ? 36.049 59.828 99.401 1.00 24.31 162 SER A C 1
ATOM 640 O O . SER A 1 144 ? 35.428 60.192 100.405 1.00 24.53 162 SER A O 1
ATOM 643 N N . GLY A 1 145 ? 36.379 58.557 99.188 1.00 26.66 163 GLY A N 1
ATOM 644 C CA . GLY A 1 145 ? 36.001 57.526 100.133 1.00 23.12 163 GLY A CA 1
ATOM 645 C C . GLY A 1 145 ? 34.517 57.260 100.220 1.00 25.26 163 GLY A C 1
ATOM 646 O O . GLY A 1 145 ? 34.060 56.672 101.203 1.00 21.71 163 GLY A O 1
ATOM 647 N N . LYS A 1 146 ? 33.748 57.676 99.220 1.00 30.66 164 LYS A N 1
ATOM 648 C CA . LYS A 1 146 ? 32.309 57.473 99.214 1.00 25.32 164 LYS A CA 1
ATOM 649 C C . LYS A 1 146 ? 31.963 56.098 98.654 1.00 34.63 164 LYS A C 1
ATOM 650 O O . LYS A 1 146 ? 32.787 55.427 98.027 1.00 40.93 164 LYS A O 1
ATOM 656 N N . LEU A 1 147 ? 30.723 55.683 98.891 1.00 34.98 165 LEU A N 1
ATOM 657 C CA . LEU A 1 147 ? 30.216 54.385 98.451 1.00 35.81 165 LEU A CA 1
ATOM 658 C C . LEU A 1 147 ? 29.121 54.640 97.417 1.00 35.96 165 LEU A C 1
ATOM 659 O O . LEU A 1 147 ? 27.949 54.806 97.758 1.00 39.17 165 LEU A O 1
ATOM 664 N N . PHE A 1 148 ? 29.516 54.670 96.147 1.00 34.63 166 PHE A N 1
ATOM 665 C CA . PHE A 1 148 ? 28.581 54.921 95.057 1.00 35.43 166 PHE A CA 1
ATOM 666 C C . PHE A 1 148 ? 27.895 53.619 94.659 1.00 30.48 166 PHE A C 1
ATOM 667 O O . PHE A 1 148 ? 28.563 52.644 94.298 1.00 36.71 166 PHE A O 1
ATOM 675 N N . VAL A 1 149 ? 26.564 53.602 94.724 1.00 27.60 167 VAL A N 1
ATOM 676 C CA . VAL A 1 149 ? 25.782 52.441 94.325 1.00 32.78 167 VAL A CA 1
ATOM 677 C C . VAL A 1 149 ? 24.818 52.858 93.222 1.00 31.91 167 VAL A C 1
ATOM 678 O O . VAL A 1 149 ? 24.479 54.034 93.064 1.00 30.97 167 VAL A O 1
ATOM 682 N N . GLY A 1 150 ? 24.382 51.875 92.454 1.00 27.92 168 GLY A N 1
ATOM 683 C CA . GLY A 1 150 ? 23.478 52.118 91.347 1.00 25.78 168 GLY A CA 1
ATOM 684 C C . GLY A 1 150 ? 23.714 51.122 90.231 1.00 31.39 168 GLY A C 1
ATOM 685 O O . GLY A 1 150 ? 24.636 50.311 90.268 1.00 37.06 168 GLY A O 1
ATOM 686 N N . HIS A 1 151 ? 22.852 51.202 89.222 1.00 28.91 169 HIS A N 1
ATOM 687 C CA . HIS A 1 151 ? 22.915 50.295 88.083 1.00 31.32 169 HIS A CA 1
ATOM 688 C C . HIS A 1 151 ? 22.291 50.986 86.875 1.00 36.43 169 HIS A C 1
ATOM 689 O O . HIS A 1 151 ? 22.069 52.201 86.879 1.00 34.51 169 HIS A O 1
ATOM 696 N N . SER A 1 152 ? 22.009 50.197 85.836 1.00 35.73 170 SER A N 1
ATOM 697 C CA . SER A 1 152 ? 21.381 50.664 84.595 1.00 35.45 170 SER A CA 1
ATOM 698 C C . SER A 1 152 ? 22.289 51.716 83.969 1.00 29.38 170 SER A C 1
ATOM 699 O O . SER A 1 152 ? 23.454 51.399 83.674 1.00 25.48 170 SER A O 1
ATOM 702 N N . ASP A 1 153 ? 21.823 52.948 83.741 1.00 36.00 171 ASP A N 1
ATOM 703 C CA . ASP A 1 153 ? 22.672 53.963 83.127 1.00 32.72 171 ASP A CA 1
ATOM 704 C C . ASP A 1 153 ? 23.855 54.317 84.018 1.00 26.11 171 ASP A C 1
ATOM 705 O O . ASP A 1 153 ? 24.944 54.612 83.513 1.00 24.82 171 ASP A O 1
ATOM 710 N N . PHE A 1 154 ? 23.671 54.264 85.339 1.00 29.35 172 PHE A N 1
ATOM 711 C CA . PHE A 1 154 ? 24.720 54.617 86.291 1.00 28.38 172 PHE A CA 1
ATOM 712 C C . PHE A 1 154 ? 25.956 53.731 86.173 1.00 27.16 172 PHE A C 1
ATOM 713 O O . PHE A 1 154 ? 26.981 54.044 86.789 1.00 27.25 172 PHE A O 1
ATOM 721 N N . THR A 1 155 ? 25.889 52.644 85.398 1.00 33.40 173 THR A N 1
ATOM 722 C CA . THR A 1 155 ? 27.050 51.778 85.216 1.00 35.30 173 THR A CA 1
ATOM 723 C C . THR A 1 155 ? 28.214 52.522 84.572 1.00 26.28 173 THR A C 1
ATOM 724 O O . THR A 1 155 ? 29.378 52.249 84.892 1.00 25.74 173 THR A O 1
ATOM 728 N N . VAL A 1 156 ? 27.925 53.466 83.672 1.00 26.84 174 VAL A N 1
ATOM 729 C CA . VAL A 1 156 ? 28.987 54.228 83.018 1.00 24.50 174 VAL A CA 1
ATOM 730 C C . VAL A 1 156 ? 29.789 55.016 84.047 1.00 26.75 174 VAL A C 1
ATOM 731 O O . VAL A 1 156 ? 31.019 55.116 83.954 1.00 25.54 174 VAL A O 1
ATOM 735 N N . PHE A 1 157 ? 29.108 55.581 85.047 1.00 27.04 175 PHE A N 1
ATOM 736 C CA . PHE A 1 157 ? 29.805 56.315 86.098 1.00 24.10 175 PHE A CA 1
ATOM 737 C C . PHE A 1 157 ? 30.708 55.402 86.918 1.00 23.71 175 PHE A C 1
ATOM 738 O O . PHE A 1 157 ? 31.765 55.836 87.388 1.00 30.36 175 PHE A O 1
ATOM 746 N N . GLU A 1 158 ? 30.314 54.140 87.097 1.00 28.03 176 GLU A N 1
ATOM 747 C CA . GLU A 1 158 ? 31.104 53.212 87.894 1.00 21.22 176 GLU A CA 1
ATOM 748 C C . GLU A 1 158 ? 32.288 52.639 87.129 1.00 26.66 176 GLU A C 1
ATOM 749 O O . GLU A 1 158 ? 33.208 52.099 87.753 1.00 24.35 176 GLU A O 1
ATOM 763 N N . ALA A 1 160 ? 34.169 54.605 84.944 1.00 23.47 178 ALA A N 1
ATOM 764 C CA . ALA A 1 160 ? 35.159 55.671 85.051 1.00 24.62 178 ALA A CA 1
ATOM 765 C C . ALA A 1 160 ? 35.757 55.736 86.450 1.00 23.53 178 ALA A C 1
ATOM 766 O O . ALA A 1 160 ? 36.915 56.141 86.610 1.00 25.21 178 ALA A O 1
ATOM 768 N N . LEU A 1 161 ? 34.990 55.347 87.470 1.00 21.01 179 LEU A N 1
ATOM 769 C CA . LEU A 1 161 ? 35.549 55.231 88.813 1.00 25.58 179 LEU A CA 1
ATOM 770 C C . LEU A 1 161 ? 36.541 54.078 88.889 1.00 31.05 179 LEU A C 1
ATOM 771 O O . LEU A 1 161 ? 37.654 54.235 89.406 1.00 35.88 179 LEU A O 1
ATOM 776 N N . LEU A 1 162 ? 36.150 52.905 88.382 1.00 27.04 180 LEU A N 1
ATOM 777 C CA . LEU A 1 162 ? 37.084 51.788 88.303 1.00 29.40 180 LEU A CA 1
ATOM 778 C C . LEU A 1 162 ? 38.251 52.110 87.380 1.00 27.29 180 LEU A C 1
ATOM 779 O O . LEU A 1 162 ? 39.359 51.597 87.576 1.00 31.32 180 LEU A O 1
ATOM 784 N N . LYS A 1 163 ? 38.022 52.956 86.372 1.00 28.89 181 LYS A N 1
ATOM 785 C CA . LYS A 1 163 ? 39.118 53.427 85.535 1.00 28.72 181 LYS A CA 1
ATOM 786 C C . LYS A 1 163 ? 40.154 54.188 86.352 1.00 28.40 181 LYS A C 1
ATOM 787 O O . LYS A 1 163 ? 41.349 54.143 86.039 1.00 37.93 181 LYS A O 1
ATOM 793 N N . HIS A 1 164 ? 39.719 54.882 87.405 1.00 27.60 182 HIS A N 1
ATOM 794 C CA . HIS A 1 164 ? 40.612 55.617 88.289 1.00 29.61 182 HIS A CA 1
ATOM 795 C C . HIS A 1 164 ? 40.902 54.862 89.582 1.00 36.72 182 HIS A C 1
ATOM 796 O O . HIS A 1 164 ? 41.281 55.479 90.584 1.00 43.58 182 HIS A O 1
ATOM 803 N N . GLY A 1 165 ? 40.727 53.542 89.582 1.00 39.82 183 GLY A N 1
ATOM 804 C CA . GLY A 1 165 ? 41.081 52.737 90.735 1.00 34.32 183 GLY A CA 1
ATOM 805 C C . GLY A 1 165 ? 40.152 52.855 91.920 1.00 32.56 183 GLY A C 1
ATOM 806 O O . GLY A 1 165 ? 40.577 52.604 93.051 1.00 40.10 183 GLY A O 1
ATOM 807 N N . ALA A 1 166 ? 38.894 53.224 91.700 1.00 29.80 184 ALA A N 1
ATOM 808 C CA . ALA A 1 166 ? 37.912 53.354 92.768 1.00 28.01 184 ALA A CA 1
ATOM 809 C C . ALA A 1 166 ? 36.911 52.211 92.679 1.00 34.97 184 ALA A C 1
ATOM 810 O O . ALA A 1 166 ? 36.417 51.896 91.591 1.00 31.26 184 ALA A O 1
ATOM 812 N N . VAL A 1 167 ? 36.617 51.596 93.820 1.00 40.29 185 VAL A N 1
ATOM 813 C CA . VAL A 1 167 ? 35.683 50.478 93.886 1.00 30.83 185 VAL A CA 1
ATOM 814 C C . VAL A 1 167 ? 34.278 51.021 94.106 1.00 34.02 185 VAL A C 1
ATOM 815 O O . VAL A 1 167 ? 34.044 51.815 95.024 1.00 40.87 185 VAL A O 1
ATOM 819 N N . SER A 1 168 ? 33.344 50.595 93.262 1.00 33.77 186 SER A N 1
ATOM 820 C CA . SER A 1 168 ? 31.950 50.993 93.353 1.00 35.46 186 SER A CA 1
ATOM 821 C C . SER A 1 168 ? 31.092 49.780 93.710 1.00 34.87 186 SER A C 1
ATOM 822 O O . SER A 1 168 ? 31.602 48.688 93.986 1.00 38.07 186 SER A O 1
ATOM 825 N N . PHE A 1 169 ? 29.775 49.975 93.703 1.00 32.43 187 PHE A N 1
ATOM 826 C CA . PHE A 1 169 ? 28.824 48.920 94.026 1.00 28.43 187 PHE A CA 1
ATOM 827 C C . PHE A 1 169 ? 27.713 48.911 92.989 1.00 26.00 187 PHE A C 1
ATOM 828 O O . PHE A 1 169 ? 27.102 49.950 92.720 1.00 26.05 187 PHE A O 1
ATOM 836 N N . SER A 1 170 ? 27.453 47.741 92.414 1.00 29.27 188 SER A N 1
ATOM 837 C CA . SER A 1 170 ? 26.379 47.559 91.441 1.00 25.72 188 SER A CA 1
ATOM 838 C C . SER A 1 170 ? 25.209 46.907 92.169 1.00 19.45 188 SER A C 1
ATOM 839 O O . SER A 1 170 ? 25.172 45.686 92.339 1.00 31.69 188 SER A O 1
ATOM 842 N N . GLY A 1 171 ? 24.257 47.726 92.608 1.00 25.45 189 GLY A N 1
ATOM 843 C CA . GLY A 1 171 ? 23.139 47.241 93.380 1.00 29.45 189 GLY A CA 1
ATOM 844 C C . GLY A 1 171 ? 21.838 47.949 93.063 1.00 35.41 189 GLY A C 1
ATOM 845 O O . GLY A 1 171 ? 21.424 48.055 91.905 1.00 32.56 189 GLY A O 1
ATOM 846 N N . PRO A 1 172 ? 21.168 48.451 94.095 1.00 43.92 190 PRO A N 1
ATOM 847 C CA . PRO A 1 172 ? 19.842 49.041 93.920 1.00 32.95 190 PRO A CA 1
ATOM 848 C C . PRO A 1 172 ? 19.891 50.555 93.735 1.00 32.81 190 PRO A C 1
ATOM 849 O O . PRO A 1 172 ? 20.919 51.205 93.934 1.00 37.08 190 PRO A O 1
ATOM 861 N N . ILE A 1 174 ? 17.072 54.311 93.943 1.00 33.10 192 ILE A N 1
ATOM 862 C CA . ILE A 1 174 ? 15.876 54.841 94.588 1.00 37.45 192 ILE A CA 1
ATOM 863 C C . ILE A 1 174 ? 14.658 54.720 93.677 1.00 38.98 192 ILE A C 1
ATOM 864 O O . ILE A 1 174 ? 13.528 54.593 94.162 1.00 36.96 192 ILE A O 1
ATOM 869 N N . GLN A 1 175 ? 14.867 54.728 92.357 1.00 43.90 193 GLN A N 1
ATOM 870 C CA . GLN A 1 175 ? 13.751 54.825 91.418 1.00 47.05 193 GLN A CA 1
ATOM 871 C C . GLN A 1 175 ? 12.779 53.660 91.564 1.00 42.76 193 GLN A C 1
ATOM 872 O O . GLN A 1 175 ? 11.558 53.859 91.557 1.00 52.19 193 GLN A O 1
ATOM 878 N N . SER A 1 176 ? 13.294 52.440 91.696 1.00 40.32 194 SER A N 1
ATOM 879 C CA . SER A 1 176 ? 12.442 51.258 91.752 1.00 40.06 194 SER A CA 1
ATOM 880 C C . SER A 1 176 ? 12.539 50.512 93.072 1.00 35.10 194 SER A C 1
ATOM 881 O O . SER A 1 176 ? 11.507 50.138 93.640 1.00 39.53 194 SER A O 1
ATOM 884 N N . ASP A 1 177 ? 13.748 50.292 93.582 1.00 33.75 195 ASP A N 1
ATOM 885 C CA . ASP A 1 177 ? 13.944 49.499 94.789 1.00 32.01 195 ASP A CA 1
ATOM 886 C C . ASP A 1 177 ? 13.562 50.234 96.067 1.00 34.30 195 ASP A C 1
ATOM 887 O O . ASP A 1 177 ? 13.650 49.641 97.148 1.00 31.69 195 ASP A O 1
ATOM 892 N N . PHE A 1 178 ? 13.140 51.496 95.980 1.00 31.34 196 PHE A N 1
ATOM 893 C CA . PHE A 1 178 ? 12.761 52.264 97.160 1.00 27.02 196 PHE A CA 1
ATOM 894 C C . PHE A 1 178 ? 11.444 53.014 97.027 1.00 32.65 196 PHE A C 1
ATOM 895 O O . PHE A 1 178 ? 10.854 53.357 98.059 1.00 35.06 196 PHE A O 1
ATOM 903 N N . THR A 1 179 ? 10.961 53.279 95.814 1.00 36.13 197 THR A N 1
ATOM 904 C CA . THR A 1 179 ? 9.696 53.982 95.639 1.00 32.34 197 THR A CA 1
ATOM 905 C C . THR A 1 179 ? 8.503 53.048 95.505 1.00 25.67 197 THR A C 1
ATOM 906 O O . THR A 1 179 ? 7.366 53.488 95.711 1.00 33.84 197 THR A O 1
ATOM 910 N N . ARG A 1 180 ? 8.726 51.782 95.168 1.00 31.28 198 ARG A N 1
ATOM 911 C CA . ARG A 1 180 ? 7.624 50.857 94.952 1.00 40.82 198 ARG A CA 1
ATOM 912 C C . ARG A 1 180 ? 7.018 50.416 96.279 1.00 40.91 198 ARG A C 1
ATOM 913 O O . ARG A 1 180 ? 7.691 50.367 97.312 1.00 43.56 198 ARG A O 1
ATOM 921 N N . GLY A 1 181 ? 5.723 50.102 96.241 1.00 37.12 199 GLY A N 1
ATOM 922 C CA . GLY A 1 181 ? 5.052 49.546 97.399 1.00 42.05 199 GLY A CA 1
ATOM 923 C C . GLY A 1 181 ? 5.267 48.064 97.603 1.00 45.70 199 GLY A C 1
ATOM 924 O O . GLY A 1 181 ? 4.923 47.538 98.666 1.00 44.50 199 GLY A O 1
ATOM 925 N N . ASP A 1 182 ? 5.826 47.383 96.609 1.00 52.05 200 ASP A N 1
ATOM 926 C CA . ASP A 1 182 ? 6.127 45.956 96.701 1.00 55.78 200 ASP A CA 1
ATOM 927 C C . ASP A 1 182 ? 7.597 45.753 97.065 1.00 56.67 200 ASP A C 1
ATOM 928 O O . ASP A 1 182 ? 8.389 45.190 96.307 1.00 69.70 200 ASP A O 1
ATOM 933 N N . LEU A 1 183 ? 7.950 46.234 98.256 1.00 45.96 201 LEU A N 1
ATOM 934 C CA . LEU A 1 183 ? 9.338 46.211 98.699 1.00 40.70 201 LEU A CA 1
ATOM 935 C C . LEU A 1 183 ? 9.857 44.783 98.800 1.00 35.31 201 LEU A C 1
ATOM 936 O O . LEU A 1 183 ? 9.152 43.874 99.248 1.00 28.71 201 LEU A O 1
ATOM 941 N N . SER A 1 184 ? 11.103 44.591 98.376 1.00 32.89 202 SER A N 1
ATOM 942 C CA . SER A 1 184 ? 11.757 43.288 98.393 1.00 28.34 202 SER A CA 1
ATOM 943 C C . SER A 1 184 ? 12.716 43.240 99.576 1.00 29.63 202 SER A C 1
ATOM 944 O O . SER A 1 184 ? 13.705 43.980 99.610 1.00 35.28 202 SER A O 1
ATOM 947 N N . ALA A 1 185 ? 12.422 42.371 100.544 1.00 26.46 2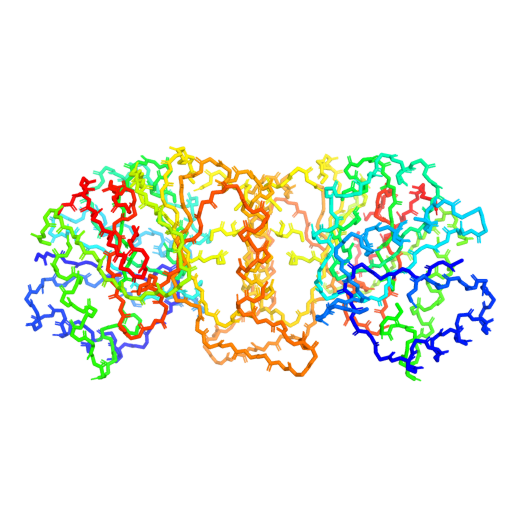03 ALA A N 1
ATOM 948 C CA . ALA A 1 185 ? 13.338 42.186 101.664 1.00 33.27 203 ALA A CA 1
ATOM 949 C C . ALA A 1 185 ? 14.666 41.604 101.202 1.00 32.26 203 ALA A C 1
ATOM 950 O O . ALA A 1 185 ? 15.703 41.852 101.826 1.00 32.35 203 ALA A O 1
ATOM 952 N N . PHE A 1 186 ? 14.655 40.834 100.112 1.00 35.40 204 PHE A N 1
ATOM 953 C CA . PHE A 1 186 ? 15.890 40.271 99.577 1.00 23.45 204 PHE A CA 1
ATOM 954 C C . PHE A 1 186 ? 16.839 41.371 99.115 1.00 27.28 204 PHE A C 1
ATOM 955 O O . PHE A 1 186 ? 18.035 41.348 99.425 1.00 29.47 204 PHE A O 1
ATOM 963 N N . THR A 1 187 ? 16.316 42.347 98.371 1.00 27.20 205 THR A N 1
ATOM 964 C CA . THR A 1 187 ? 17.162 43.407 97.831 1.00 30.41 205 THR A CA 1
ATOM 965 C C . THR A 1 187 ? 17.670 44.327 98.935 1.00 33.24 205 THR A C 1
ATOM 966 O O . THR A 1 187 ? 18.859 44.664 98.979 1.00 34.63 205 THR A O 1
ATOM 970 N N . LEU A 1 188 ? 16.782 44.739 99.842 1.00 32.04 206 LEU A N 1
ATOM 971 C CA . LEU A 1 188 ? 17.160 45.727 100.848 1.00 34.13 206 LEU A CA 1
ATOM 972 C C . LEU A 1 188 ? 18.113 45.138 101.882 1.00 29.18 206 LEU A C 1
ATOM 973 O O . LEU A 1 188 ? 19.040 45.820 102.335 1.00 34.36 206 LEU A O 1
ATOM 978 N N . ASN A 1 189 ? 17.909 43.876 102.268 1.00 30.91 207 ASN A N 1
ATOM 979 C CA . ASN A 1 189 ? 18.791 43.264 103.258 1.00 37.36 207 ASN A CA 1
ATOM 980 C C . ASN A 1 189 ? 20.174 42.997 102.678 1.00 29.87 207 ASN A C 1
ATOM 981 O O . ASN A 1 189 ? 21.185 43.155 103.373 1.00 35.44 207 ASN A O 1
ATOM 986 N N . HIS A 1 190 ? 20.243 42.591 101.408 1.00 32.04 208 HIS A N 1
ATOM 987 C CA . HIS A 1 190 ? 21.537 42.409 100.760 1.00 33.40 208 HIS A CA 1
ATOM 988 C C . HIS A 1 190 ? 22.266 43.728 100.551 1.00 31.93 208 HIS A C 1
ATOM 989 O O . HIS A 1 190 ? 23.496 43.730 100.431 1.00 36.14 208 HIS A O 1
ATOM 996 N N . PHE A 1 191 ? 21.540 44.846 100.504 1.00 29.65 209 PHE A N 1
ATOM 997 C CA . PHE A 1 191 ? 22.186 46.144 100.354 1.00 30.50 209 PHE A CA 1
ATOM 998 C C . PHE A 1 191 ? 22.911 46.543 101.634 1.00 34.55 209 PHE A C 1
ATOM 999 O O . PHE A 1 191 ? 24.114 46.825 101.618 1.00 31.73 209 PHE A O 1
ATOM 1007 N N . ASP A 1 192 ? 22.192 46.560 102.760 1.00 33.95 210 ASP A N 1
ATOM 1008 C CA . ASP A 1 192 ? 22.816 46.933 104.026 1.00 34.85 210 ASP A CA 1
ATOM 1009 C C . ASP A 1 192 ? 23.880 45.928 104.446 1.00 36.53 210 ASP A C 1
ATOM 1010 O O . ASP A 1 192 ? 24.812 46.281 105.178 1.00 39.19 210 ASP A O 1
ATOM 1015 N N . GLU A 1 193 ? 23.759 44.676 104.000 1.00 39.48 211 GLU A N 1
ATOM 1016 C CA . GLU A 1 193 ? 24.779 43.681 104.309 1.00 37.49 211 GLU A CA 1
ATOM 1017 C C . GLU A 1 193 ? 26.091 44.011 103.609 1.00 39.88 211 GLU A C 1
ATOM 1018 O O . GLU A 1 193 ? 27.160 43.986 104.227 1.00 43.55 211 GLU A O 1
ATOM 1024 N N . THR A 1 194 ? 26.027 44.337 102.315 1.00 40.18 212 THR A N 1
ATOM 1025 C CA . THR A 1 194 ? 27.238 44.677 101.576 1.00 37.08 212 THR A CA 1
ATOM 1026 C C . THR A 1 194 ? 27.869 45.967 102.090 1.00 32.97 212 THR A C 1
ATOM 1027 O O . THR A 1 194 ? 29.087 46.146 101.984 1.00 38.57 212 THR A O 1
ATOM 1039 N N . THR A 1 196 ? 27.862 46.971 105.283 1.00 42.39 214 THR A N 1
ATOM 1040 C CA . THR A 1 196 ? 28.307 46.822 106.665 1.00 39.93 214 THR A CA 1
ATOM 1041 C C . THR A 1 196 ? 28.992 45.483 106.925 1.00 47.95 214 THR A C 1
ATOM 1042 O O . THR A 1 196 ? 29.120 45.076 108.084 1.00 52.85 214 THR A O 1
ATOM 1046 N N . SER A 1 197 ? 29.438 44.788 105.880 1.00 45.25 215 SER A N 1
ATOM 1047 C CA . SER A 1 197 ? 30.156 43.537 106.065 1.00 43.38 215 SER A CA 1
ATOM 1048 C C . SER A 1 197 ? 31.405 43.520 105.195 1.00 40.13 215 SER A C 1
ATOM 1049 O O . SER A 1 197 ? 31.371 43.975 104.045 1.00 43.28 215 SER A O 1
ATOM 1052 N N . PRO A 1 198 ? 32.523 43.002 105.714 1.00 44.57 216 PRO A N 1
ATOM 1053 C CA . PRO A 1 198 ? 33.766 42.992 104.928 1.00 46.17 216 PRO A CA 1
ATOM 1054 C C . PRO A 1 198 ? 33.783 41.964 103.809 1.00 44.73 216 PRO A C 1
ATOM 1055 O O . PRO A 1 198 ? 34.723 41.976 103.003 1.00 38.11 216 PRO A O 1
ATOM 1059 N N . GLU A 1 199 ? 32.791 41.080 103.729 1.00 39.73 217 GLU A N 1
ATOM 1060 C CA . GLU A 1 199 ? 32.764 40.062 102.691 1.00 35.88 217 GLU A CA 1
ATOM 1061 C C . GLU A 1 199 ? 31.320 39.735 102.342 1.00 35.98 217 GLU A C 1
ATOM 1062 O O . GLU A 1 199 ? 30.414 39.892 103.165 1.00 32.93 217 GLU A O 1
ATOM 1068 N N . THR A 1 200 ? 31.116 39.278 101.108 1.00 30.36 218 THR A N 1
ATOM 1069 C CA . THR A 1 200 ? 29.805 38.882 100.619 1.00 27.84 218 THR A CA 1
ATOM 1070 C C . THR A 1 200 ? 29.892 37.489 100.007 1.00 30.24 218 THR A C 1
ATOM 1071 O O . THR A 1 200 ? 30.978 36.977 99.724 1.00 31.18 218 THR A O 1
ATOM 1075 N N . SER A 1 201 ? 28.726 36.878 99.808 1.00 30.26 219 SER A N 1
ATOM 1076 C CA . SER A 1 201 ? 28.647 35.540 99.230 1.00 32.57 219 SER A CA 1
ATOM 1077 C C . SER A 1 201 ? 27.365 35.441 98.419 1.00 32.40 219 SER A C 1
ATOM 1078 O O . SER A 1 201 ? 26.270 35.562 98.975 1.00 40.60 219 SER A O 1
ATOM 1081 N N . VAL A 1 202 ? 27.502 35.220 97.116 1.00 32.49 220 VAL A N 1
ATOM 1082 C CA . VAL A 1 202 ? 26.369 35.130 96.202 1.00 36.26 220 VAL A CA 1
ATOM 1083 C C . VAL A 1 202 ? 26.276 33.680 95.742 1.00 32.68 220 VAL A C 1
ATOM 1084 O O . VAL A 1 202 ? 27.056 33.232 94.893 1.00 27.13 220 VAL A O 1
ATOM 1088 N N . LYS A 1 203 ? 25.319 32.943 96.298 1.00 34.11 221 LYS A N 1
ATOM 1089 C CA . LYS A 1 203 ? 25.077 31.554 95.935 1.00 28.01 221 LYS A CA 1
ATOM 1090 C C . LYS A 1 203 ? 23.685 31.420 95.336 1.00 31.79 221 LYS A C 1
ATOM 1091 O O . LYS A 1 203 ? 22.728 32.029 95.824 1.00 37.59 221 LYS A O 1
ATOM 1093 N N . TRP A 1 204 ? 23.575 30.622 94.275 1.00 34.07 222 TRP A N 1
ATOM 1094 C CA . TRP A 1 204 ? 22.299 30.415 93.608 1.00 45.58 222 TRP A CA 1
ATOM 1095 C C . TRP A 1 204 ? 22.244 28.992 93.066 1.00 52.37 222 TRP A C 1
ATOM 1096 O O . TRP A 1 204 ? 23.146 28.180 93.293 1.00 45.94 222 TRP A O 1
ATOM 1107 N N . VAL A 1 205 ? 21.169 28.698 92.339 1.00 71.79 223 VAL A N 1
ATOM 1108 C CA . VAL A 1 205 ? 20.960 27.404 91.700 1.00 75.97 223 VAL A CA 1
ATOM 1109 C C . VAL A 1 205 ? 21.118 27.596 90.199 1.00 66.40 223 VAL A C 1
ATOM 1110 O O . VAL A 1 205 ? 20.412 28.411 89.592 1.00 74.82 223 VAL A O 1
ATOM 1114 N N . SER A 1 206 ? 22.044 26.851 89.600 1.00 47.33 224 SER A N 1
ATOM 1115 C CA . SER A 1 206 ? 22.315 26.934 88.174 1.00 46.17 224 SER A CA 1
ATOM 1116 C C . SER A 1 206 ? 21.959 25.618 87.498 1.00 40.56 224 SER A C 1
ATOM 1117 O O . SER A 1 206 ? 22.073 24.543 88.093 1.00 49.52 224 SER A O 1
ATOM 1120 N N . LYS A 1 207 ? 21.529 25.715 86.244 1.00 50.51 225 LYS A N 1
ATOM 1121 C CA . LYS A 1 207 ? 21.147 24.540 85.471 1.00 50.81 225 LYS A CA 1
ATOM 1122 C C . LYS A 1 207 ? 22.279 24.099 84.549 1.00 48.73 225 LYS A C 1
ATOM 1123 O O . LYS A 1 207 ? 22.940 23.091 84.799 1.00 47.15 225 LYS A O 1
ATOM 1129 N N . PRO A 1 210 ? 29.718 24.432 83.470 1.00 25.43 228 PRO A N 1
ATOM 1130 C CA . PRO A 1 210 ? 31.114 23.986 83.532 1.00 24.68 228 PRO A CA 1
ATOM 1131 C C . PRO A 1 210 ? 31.694 24.088 84.939 1.00 30.99 228 PRO A C 1
ATOM 1132 O O . PRO A 1 210 ? 31.108 24.749 85.794 1.00 33.42 228 PRO A O 1
ATOM 1136 N N . ASP A 1 211 ? 32.831 23.437 85.171 1.00 31.54 229 ASP A N 1
ATOM 1137 C CA . ASP A 1 211 ? 33.518 23.502 86.457 1.00 35.09 229 ASP A CA 1
ATOM 1138 C C . ASP A 1 211 ? 34.493 24.673 86.429 1.00 39.14 229 ASP A C 1
ATOM 1139 O O . ASP A 1 211 ? 35.519 24.619 85.744 1.00 46.22 229 ASP A O 1
ATOM 1144 N N . VAL A 1 212 ? 34.173 25.731 87.169 1.00 33.47 230 VAL A N 1
ATOM 1145 C CA . VAL A 1 212 ? 35.024 26.910 87.237 1.00 36.16 230 VAL A CA 1
ATOM 1146 C C . VAL A 1 212 ? 35.464 27.119 88.679 1.00 34.96 230 VAL A C 1
ATOM 1147 O O . VAL A 1 212 ? 34.773 26.734 89.629 1.00 36.03 230 VAL A O 1
ATOM 1151 N N . ASP A 1 213 ? 36.641 27.722 88.832 1.00 40.46 231 ASP A N 1
ATOM 1152 C CA . ASP A 1 213 ? 37.187 28.070 90.137 1.00 39.73 231 ASP A CA 1
ATOM 1153 C C . ASP A 1 213 ? 38.273 29.120 89.951 1.00 36.66 231 ASP A C 1
ATOM 1154 O O . ASP A 1 213 ? 39.459 28.848 90.165 1.00 39.07 231 ASP A O 1
ATOM 1159 N N . VAL A 1 214 ? 37.875 30.318 89.537 1.00 40.11 232 VAL A N 1
ATOM 1160 C CA . VAL A 1 214 ? 38.809 31.380 89.203 1.00 43.34 232 VAL A CA 1
ATOM 1161 C C . VAL A 1 214 ? 38.694 32.492 90.237 1.00 34.89 232 VAL A C 1
ATOM 1162 O O . VAL A 1 214 ? 37.699 32.613 90.958 1.00 32.38 232 VAL A O 1
ATOM 1166 N N . GLU A 1 215 ? 39.738 33.315 90.302 1.00 36.00 233 GLU A N 1
ATOM 1167 C CA . GLU A 1 215 ? 39.781 34.441 91.224 1.00 38.75 233 GLU A CA 1
ATOM 1168 C C . GLU A 1 215 ? 40.379 35.642 90.508 1.00 35.44 233 GLU A C 1
ATOM 1169 O O . GLU A 1 215 ? 41.435 35.529 89.877 1.00 35.08 233 GLU A O 1
ATOM 1175 N N . GLY A 1 216 ? 39.702 36.778 90.604 1.00 32.47 234 GLY A N 1
ATOM 1176 C CA . GLY A 1 216 ? 40.179 37.977 89.948 1.00 28.41 234 GLY A CA 1
ATOM 1177 C C . GLY A 1 216 ? 39.339 39.174 90.331 1.00 27.08 234 GLY A C 1
ATOM 1178 O O . GLY A 1 216 ? 38.457 39.092 91.188 1.00 29.53 234 GLY A O 1
ATOM 1179 N N . THR A 1 217 ? 39.628 40.295 89.676 1.00 21.38 235 THR A N 1
ATOM 1180 C CA . THR A 1 217 ? 38.915 41.533 89.960 1.00 21.51 235 THR A CA 1
ATOM 1181 C C . THR A 1 217 ? 37.498 41.465 89.404 1.00 23.29 235 THR A C 1
ATOM 1182 O O . THR A 1 217 ? 37.298 41.211 88.212 1.00 19.53 235 THR A O 1
ATOM 1186 N N . LEU A 1 218 ? 36.514 41.693 90.270 1.00 26.94 236 LEU A N 1
ATOM 1187 C CA . LEU A 1 218 ? 35.121 41.697 89.848 1.00 26.82 236 LEU A CA 1
ATOM 1188 C C . LEU A 1 218 ? 34.772 43.041 89.223 1.00 27.42 236 LEU A C 1
ATOM 1189 O O . LEU A 1 218 ? 35.091 44.096 89.778 1.00 24.18 236 LEU A O 1
ATOM 1194 N N . TRP A 1 219 ? 34.115 42.997 88.067 1.00 24.78 237 TRP A N 1
ATOM 1195 C CA . TRP A 1 219 ? 33.705 44.209 87.375 1.00 19.99 237 TRP A CA 1
ATOM 1196 C C . TRP A 1 219 ? 32.602 43.853 86.391 1.00 22.59 237 TRP A C 1
ATOM 1197 O O . TRP A 1 219 ? 32.472 42.702 85.967 1.00 27.17 237 TRP A O 1
ATOM 1208 N N . GLY A 1 220 ? 31.810 44.851 86.041 1.00 26.71 238 GLY A N 1
ATOM 1209 C CA . GLY A 1 220 ? 30.721 44.662 85.109 1.00 22.41 238 GLY A CA 1
ATOM 1210 C C . GLY A 1 220 ? 29.550 45.551 85.471 1.00 23.76 238 GLY A C 1
ATOM 1211 O O . GLY A 1 220 ? 29.629 46.383 86.371 1.00 24.15 238 GLY A O 1
ATOM 1212 N N . GLY A 1 221 ? 28.457 45.354 84.741 1.00 32.20 239 GLY A N 1
ATOM 1213 C CA . GLY A 1 221 ? 27.252 46.132 84.939 1.00 31.43 239 GLY A CA 1
ATOM 1214 C C . GLY A 1 221 ? 26.257 45.931 83.816 1.00 31.67 239 GLY A C 1
ATOM 1215 O O . GLY A 1 221 ? 26.099 44.813 83.317 1.00 35.26 239 GLY A O 1
ATOM 1216 N N . ASN A 1 222 ? 25.584 47.002 83.406 1.00 31.13 240 ASN A N 1
ATOM 1217 C CA . ASN A 1 222 ? 24.616 46.899 82.324 1.00 28.18 240 ASN A CA 1
ATOM 1218 C C . ASN A 1 222 ? 25.321 46.596 81.007 1.00 27.78 240 ASN A C 1
ATOM 1219 O O . ASN A 1 222 ? 26.346 47.200 80.678 1.00 30.17 240 ASN A O 1
ATOM 1224 N N . LEU A 1 223 ? 24.764 45.645 80.254 1.00 27.22 241 LEU A N 1
ATOM 1225 C CA . LEU A 1 223 ? 25.402 45.213 79.014 1.00 24.78 241 LEU A CA 1
ATOM 1226 C C . LEU A 1 223 ? 25.360 46.306 77.953 1.00 22.32 241 LEU A C 1
ATOM 1227 O O . LEU A 1 223 ? 26.323 46.481 77.197 1.00 25.96 241 LEU A O 1
ATOM 1232 N N . THR A 1 224 ? 24.252 47.048 77.876 1.00 19.09 242 THR A N 1
ATOM 1233 C CA . THR A 1 224 ? 24.155 48.125 76.896 1.00 21.58 242 THR A CA 1
ATOM 1234 C C . THR A 1 224 ? 25.161 49.230 77.192 1.00 19.99 242 THR A C 1
ATOM 1235 O O . THR A 1 224 ? 25.747 49.810 76.270 1.00 20.37 242 THR A O 1
ATOM 1247 N N . LEU A 1 226 ? 27.998 48.752 78.856 1.00 22.71 244 LEU A N 1
ATOM 1248 C CA . LEU A 1 226 ? 29.316 48.174 78.614 1.00 24.24 244 LEU A CA 1
ATOM 1249 C C . LEU A 1 226 ? 29.669 48.205 77.133 1.00 20.78 244 LEU A C 1
ATOM 1250 O O . LEU A 1 226 ? 30.806 48.522 76.764 1.00 25.49 244 LEU A O 1
ATOM 1255 N N . ALA A 1 227 ? 28.708 47.874 76.267 1.00 24.05 245 ALA A N 1
ATOM 1256 C CA . ALA A 1 227 ? 28.927 48.026 74.833 1.00 20.48 245 ALA A CA 1
ATOM 1257 C C . ALA A 1 227 ? 29.091 49.490 74.449 1.00 19.28 245 ALA A C 1
ATOM 1258 O O . ALA A 1 227 ? 29.738 49.799 73.44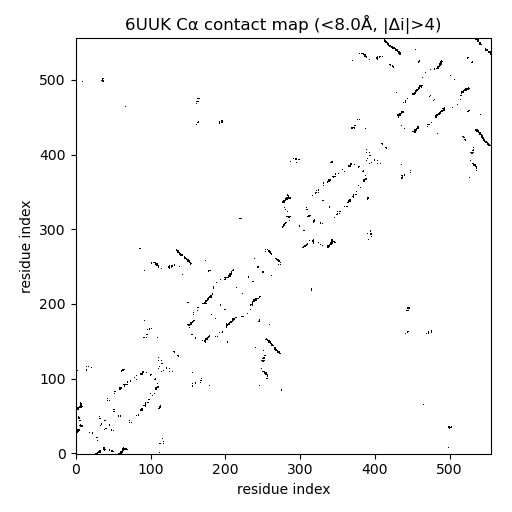2 1.00 23.05 245 ALA A O 1
ATOM 1260 N N . HIS A 1 228 ? 28.515 50.400 75.235 1.00 20.43 246 HIS A N 1
ATOM 1261 C CA . HIS A 1 228 ? 28.678 51.826 74.985 1.00 19.90 246 HIS A CA 1
ATOM 1262 C C . HIS A 1 228 ? 30.051 52.330 75.416 1.00 16.27 246 HIS A C 1
ATOM 1263 O O . HIS A 1 228 ? 30.516 53.349 74.894 1.00 19.02 246 HIS A O 1
ATOM 1278 N N . ALA A 1 230 ? 32.828 50.670 74.988 1.00 18.05 248 ALA A N 1
ATOM 1279 C CA . ALA A 1 230 ? 33.841 50.076 74.125 1.00 19.02 248 ALA A CA 1
ATOM 1280 C C . ALA A 1 230 ? 34.495 51.134 73.246 1.00 17.67 248 ALA A C 1
ATOM 1281 O O . ALA A 1 230 ? 33.811 51.919 72.582 1.00 19.59 248 ALA A O 1
ATOM 1283 N N . GLY A 1 231 ? 35.828 51.151 73.244 1.00 21.14 249 GLY A N 1
ATOM 1284 C CA . GLY A 1 231 ? 36.589 52.104 72.468 1.00 17.84 249 GLY A CA 1
ATOM 1285 C C . GLY A 1 231 ? 36.824 53.439 73.140 1.00 25.98 249 GLY A C 1
ATOM 1286 O O . GLY A 1 231 ? 37.603 54.248 72.618 1.00 22.88 249 GLY A O 1
ATOM 1287 N N . THR A 1 232 ? 36.182 53.696 74.280 1.00 23.07 250 THR A N 1
ATOM 1288 C CA . THR A 1 232 ? 36.278 54.950 75.007 1.00 24.67 250 THR A CA 1
ATOM 1289 C C . THR A 1 232 ? 37.334 54.860 76.103 1.00 24.79 250 THR A C 1
ATOM 1290 O O . THR A 1 232 ? 37.597 53.776 76.633 1.00 24.60 250 THR A O 1
ATOM 1294 N N . PRO A 1 233 ? 37.964 55.984 76.462 1.00 27.78 251 PRO A N 1
ATOM 1295 C CA . PRO A 1 233 ? 38.962 55.956 77.544 1.00 33.43 251 PRO A CA 1
ATOM 1296 C C . PRO A 1 233 ? 38.376 55.655 78.913 1.00 27.74 251 PRO A C 1
ATOM 1297 O O . PRO A 1 233 ? 39.144 55.392 79.847 1.00 33.79 251 PRO A O 1
ATOM 1301 N N . TRP A 1 234 ? 37.053 55.684 79.066 1.00 26.81 252 TRP A N 1
ATOM 1302 C CA . TRP A 1 234 ? 36.422 55.432 80.355 1.00 21.16 252 TRP A CA 1
ATOM 1303 C C . TRP A 1 234 ? 36.237 53.949 80.648 1.00 24.98 252 TRP A C 1
ATOM 1304 O O . TRP A 1 234 ? 35.692 53.608 81.704 1.00 23.47 252 TRP A O 1
ATOM 1323 N N . PRO A 1 236 ? 37.547 50.507 81.924 1.00 27.57 254 PRO A N 1
ATOM 1324 C CA . PRO A 1 236 ? 38.655 49.978 82.730 1.00 23.99 254 PRO A CA 1
ATOM 1325 C C . PRO A 1 236 ? 39.350 48.831 82.010 1.00 32.17 254 PRO A C 1
ATOM 1326 O O . PRO A 1 236 ? 38.700 47.930 81.474 1.00 35.41 254 PRO A O 1
ATOM 1330 N N . ASP A 1 237 ? 40.682 48.872 82.000 1.00 30.71 255 ASP A N 1
ATOM 1331 C CA . ASP A 1 237 ? 41.484 47.817 81.380 1.00 30.00 255 ASP A CA 1
ATOM 1332 C C . ASP A 1 237 ? 41.766 46.726 82.414 1.00 28.56 255 ASP A C 1
ATOM 1333 O O . ASP A 1 237 ? 42.869 46.581 82.946 1.00 34.54 255 ASP A O 1
ATOM 1338 N N . ILE A 1 238 ? 40.726 45.947 82.694 1.00 27.74 256 ILE A N 1
ATOM 1339 C CA . ILE A 1 238 ? 40.813 44.881 83.686 1.00 26.27 256 ILE A CA 1
ATOM 1340 C C . ILE A 1 238 ? 41.583 43.707 83.097 1.00 33.34 256 ILE A C 1
ATOM 1341 O O . ILE A 1 238 ? 41.257 43.214 82.011 1.00 31.49 256 ILE A O 1
ATOM 1346 N N . SER A 1 239 ? 42.610 43.257 83.816 1.00 29.55 257 SER A N 1
ATOM 1347 C CA . SER A 1 239 ? 43.456 42.149 83.386 1.00 24.11 257 SER A CA 1
ATOM 1348 C C . SER A 1 239 ? 43.084 40.908 84.189 1.00 28.30 257 SER A C 1
ATOM 1349 O O . SER A 1 239 ? 43.366 40.829 85.389 1.00 30.75 257 SER A O 1
ATOM 1352 N N . GLY A 1 240 ? 42.453 39.943 83.525 1.00 26.76 258 GLY A N 1
ATOM 1353 C CA . GLY A 1 240 ? 42.099 38.691 84.162 1.00 27.00 258 GLY A CA 1
ATOM 1354 C C . GLY A 1 240 ? 41.104 38.843 85.293 1.00 27.31 258 GLY A C 1
ATOM 1355 O O . GLY A 1 240 ? 41.419 38.539 86.447 1.00 37.91 258 GLY A O 1
ATOM 1356 N N . GLY A 1 241 ? 39.897 39.309 84.975 1.00 21.05 259 GLY A N 1
ATOM 1357 C CA . GLY A 1 241 ? 38.860 39.517 85.960 1.00 24.99 259 GLY A CA 1
ATOM 1358 C C . GLY A 1 241 ? 37.614 38.699 85.671 1.00 22.20 259 GLY A C 1
ATOM 1359 O O . GLY A 1 241 ? 37.560 37.897 84.735 1.00 19.46 259 GLY A O 1
ATOM 1360 N N . ILE A 1 242 ? 36.604 38.920 86.508 1.00 23.90 260 ILE A N 1
ATOM 1361 C CA . ILE A 1 242 ? 35.311 38.256 86.393 1.00 25.59 260 ILE A CA 1
ATOM 1362 C C . ILE A 1 242 ? 34.291 39.300 85.962 1.00 24.51 260 ILE A C 1
ATOM 1363 O O . ILE A 1 242 ? 34.075 40.295 86.665 1.00 23.99 260 ILE A O 1
ATOM 1368 N N . LEU A 1 243 ? 33.667 39.076 84.810 1.00 20.54 261 LEU A N 1
ATOM 1369 C CA . LEU A 1 243 ? 32.771 40.045 84.195 1.00 20.40 261 LEU A CA 1
ATOM 1370 C C . LEU A 1 243 ? 31.330 39.564 84.295 1.00 22.29 261 LEU A C 1
ATOM 1371 O O . LEU A 1 243 ? 31.017 38.438 83.893 1.00 27.05 261 LEU A O 1
ATOM 1376 N N . PHE A 1 244 ? 30.460 40.419 84.828 1.00 18.48 262 PHE A N 1
ATOM 1377 C CA . PHE A 1 244 ? 29.033 40.150 84.909 1.00 25.09 262 PHE A CA 1
ATOM 1378 C C . PHE A 1 244 ? 28.272 41.196 84.105 1.00 22.02 262 PHE A C 1
ATOM 1379 O O . PHE A 1 244 ? 28.718 42.338 83.964 1.00 22.61 262 PHE A O 1
ATOM 1387 N N . VAL A 1 245 ? 27.118 40.796 83.576 1.00 27.35 263 VAL A N 1
ATOM 1388 C CA . VAL A 1 245 ? 26.317 41.653 82.709 1.00 28.33 263 VAL A CA 1
ATOM 1389 C C . VAL A 1 245 ? 24.840 41.429 83.003 1.00 24.24 263 VAL A C 1
ATOM 1390 O O . VAL A 1 245 ? 24.416 40.307 83.297 1.00 30.98 263 VAL A O 1
ATOM 1394 N N . GLU A 1 246 ? 24.059 42.506 82.924 1.00 27.90 264 GLU A N 1
ATOM 1395 C CA . GLU A 1 246 ? 22.610 42.433 83.035 1.00 30.95 264 GLU A CA 1
ATOM 1396 C C . GLU A 1 246 ? 21.996 43.436 82.069 1.00 28.47 264 GLU A C 1
ATOM 1397 O O . GLU A 1 246 ? 22.644 44.397 81.647 1.00 27.18 264 GLU A O 1
ATOM 1403 N N . ASP A 1 247 ? 20.735 43.201 81.720 1.00 29.46 265 ASP A N 1
ATOM 1404 C CA . ASP A 1 247 ? 20.009 44.079 80.807 1.00 31.49 265 ASP A CA 1
ATOM 1405 C C . ASP A 1 247 ? 18.526 43.732 80.889 1.00 30.63 265 ASP A C 1
ATOM 1406 O O . ASP A 1 247 ? 18.119 42.829 81.626 1.00 25.25 265 ASP A O 1
ATOM 1411 N N . ILE A 1 248 ? 17.720 44.463 80.119 1.00 36.18 266 ILE A N 1
ATOM 1412 C CA . ILE A 1 248 ? 16.277 44.258 80.090 1.00 27.20 266 ILE A CA 1
ATOM 1413 C C . ILE A 1 248 ? 15.754 44.821 78.778 1.00 22.38 266 ILE A C 1
ATOM 1414 O O . ILE A 1 248 ? 16.372 45.703 78.175 1.00 26.83 266 ILE A O 1
ATOM 1419 N N . HIS A 1 249 ? 14.618 44.289 78.324 1.00 28.70 267 HIS A N 1
ATOM 1420 C CA . HIS A 1 249 ? 13.918 44.736 77.120 1.00 31.81 267 HIS A CA 1
ATOM 1421 C C . HIS A 1 249 ? 14.740 44.544 75.850 1.00 29.08 267 HIS A C 1
ATOM 1422 O O . HIS A 1 249 ? 14.434 45.149 74.818 1.00 30.01 267 HIS A O 1
ATOM 1429 N N . GLU A 1 250 ? 15.774 43.711 75.896 1.00 25.53 268 GLU A N 1
ATOM 1430 C CA . GLU A 1 250 ? 16.623 43.482 74.737 1.00 33.48 268 GLU A CA 1
ATOM 1431 C C . GLU A 1 250 ? 16.148 42.228 73.999 1.00 33.90 268 GLU A C 1
ATOM 1432 O O . GLU A 1 250 ? 15.025 41.757 74.197 1.00 43.08 268 GLU A O 1
ATOM 1438 N N . HIS A 1 251 ? 16.992 41.689 73.127 1.00 25.66 269 HIS A N 1
ATOM 1439 C CA . HIS A 1 251 ? 16.736 40.462 72.396 1.00 28.32 269 HIS A CA 1
ATOM 1440 C C . HIS A 1 251 ? 17.993 39.606 72.422 1.00 24.22 269 HIS A C 1
ATOM 1441 O O . HIS A 1 251 ? 19.108 40.139 72.403 1.00 26.87 269 HIS A O 1
ATOM 1448 N N . PRO A 1 252 ? 17.844 38.281 72.495 1.00 27.43 270 PRO A N 1
ATOM 1449 C CA . PRO A 1 252 ? 19.029 37.405 72.505 1.00 22.50 270 PRO A CA 1
ATOM 1450 C C . PRO A 1 252 ? 20.023 37.675 71.385 1.00 18.89 270 PRO A C 1
ATOM 1451 O O . PRO A 1 252 ? 21.228 37.466 71.582 1.00 22.85 270 PRO A O 1
ATOM 1455 N N . TYR A 1 253 ? 19.569 38.135 70.217 1.00 16.83 271 TYR A N 1
ATOM 1456 C CA . TYR A 1 253 ? 20.514 38.503 69.169 1.00 25.67 271 TYR A CA 1
ATOM 1457 C C . TYR A 1 253 ? 21.133 39.872 69.427 1.00 19.72 271 TYR A C 1
ATOM 1458 O O . TYR A 1 253 ? 22.296 40.097 69.073 1.00 29.60 271 TYR A O 1
ATOM 1467 N N . ARG A 1 254 ? 20.380 40.791 70.037 1.00 22.51 272 ARG A N 1
ATOM 1468 C CA . ARG A 1 254 ? 20.964 42.061 70.454 1.00 22.80 272 ARG A CA 1
ATOM 1469 C C . ARG A 1 254 ? 21.866 41.883 71.668 1.00 18.91 272 ARG A C 1
ATOM 1470 O O . ARG A 1 254 ? 22.820 42.648 71.848 1.00 18.30 272 ARG A O 1
ATOM 1478 N N . VAL A 1 255 ? 21.582 40.885 72.508 1.00 18.45 273 VAL A N 1
ATOM 1479 C CA . VAL A 1 255 ? 22.483 40.559 73.608 1.00 19.89 273 VAL A CA 1
ATOM 1480 C C . VAL A 1 255 ? 23.763 39.929 73.075 1.00 20.65 273 VAL A C 1
ATOM 1481 O O . VAL A 1 255 ? 24.868 40.257 73.524 1.00 19.28 273 VAL A O 1
ATOM 1485 N N . GLU A 1 256 ? 23.636 39.019 72.106 1.00 19.81 274 GLU A N 1
ATOM 1486 C CA . GLU A 1 256 ? 24.816 38.418 71.493 1.00 19.18 274 GLU A CA 1
ATOM 1487 C C . GLU A 1 256 ? 25.626 39.445 70.713 1.00 17.32 274 GLU A C 1
ATOM 1488 O O . GLU A 1 256 ? 26.858 39.356 70.669 1.00 22.59 274 GLU A O 1
ATOM 1494 N N . ARG A 1 257 ? 24.958 40.424 70.101 1.00 16.83 275 ARG A N 1
ATOM 1495 C CA . ARG A 1 257 ? 25.669 41.435 69.325 1.00 17.40 275 ARG A CA 1
ATOM 1496 C C . ARG A 1 257 ? 26.537 42.311 70.220 1.00 21.94 275 ARG A C 1
ATOM 1497 O O . ARG A 1 257 ? 27.686 42.611 69.876 1.00 16.89 275 ARG A O 1
ATOM 1513 N N . LEU A 1 259 ? 27.688 41.520 73.179 1.00 19.79 277 LEU A N 1
ATOM 1514 C CA . LEU A 1 259 ? 28.746 40.702 73.762 1.00 14.69 277 LEU A CA 1
ATOM 1515 C C . LEU A 1 259 ? 29.867 40.442 72.766 1.00 19.05 277 LEU A C 1
ATOM 1516 O O . LEU A 1 259 ? 31.024 40.274 73.167 1.00 17.00 277 LEU A O 1
ATOM 1521 N N . LEU A 1 260 ? 29.549 40.403 71.470 1.00 19.45 278 LEU A N 1
ATOM 1522 C CA . LEU A 1 260 ? 30.591 40.233 70.463 1.00 18.20 278 LEU A CA 1
ATOM 1523 C C . LEU A 1 260 ? 31.417 41.501 70.291 1.00 18.26 278 LEU A C 1
ATOM 1524 O O . LEU A 1 260 ? 32.590 41.425 69.908 1.00 26.66 278 LEU A O 1
ATOM 1529 N N . GLN A 1 261 ? 30.828 42.668 70.565 1.00 22.32 279 GLN A N 1
ATOM 1530 C CA . GLN A 1 261 ? 31.591 43.910 70.507 1.00 17.15 279 GLN A CA 1
ATOM 1531 C C . GLN A 1 261 ? 32.715 43.910 71.535 1.00 23.57 279 GLN A C 1
ATOM 1532 O O . GLN A 1 261 ? 33.848 44.299 71.228 1.00 22.40 279 GLN A O 1
ATOM 1538 N N . LEU A 1 262 ? 32.420 43.474 72.761 1.00 22.53 280 LEU A N 1
ATOM 1539 C CA . LEU A 1 262 ? 33.451 43.379 73.786 1.00 24.00 280 LEU A CA 1
ATOM 1540 C C . LEU A 1 262 ? 34.416 42.230 73.526 1.00 17.15 280 LEU A C 1
ATOM 1541 O O . LEU A 1 262 ? 35.543 42.257 74.031 1.00 17.60 280 LEU A O 1
ATOM 1546 N N . ASP A 1 263 ? 34.002 41.223 72.753 1.00 22.60 281 ASP A N 1
ATOM 1547 C CA . ASP A 1 263 ? 34.919 40.151 72.382 1.00 20.63 281 ASP A CA 1
ATOM 1548 C C . ASP A 1 263 ? 35.812 40.565 71.220 1.00 20.30 281 ASP A C 1
ATOM 1549 O O . ASP A 1 263 ? 37.013 40.275 71.224 1.00 28.90 281 ASP A O 1
ATOM 1554 N N . GLU A 1 264 ? 35.242 41.239 70.217 1.00 25.80 282 GLU A N 1
ATOM 1555 C CA . GLU A 1 264 ? 36.055 41.758 69.122 1.00 25.28 282 GLU A CA 1
ATOM 1556 C C . GLU A 1 264 ? 37.020 42.832 69.605 1.00 22.67 282 GLU A C 1
ATOM 1557 O O . GLU A 1 264 ? 38.129 42.952 69.072 1.00 28.96 282 GLU A O 1
ATOM 1563 N N . SER A 1 265 ? 36.623 43.613 70.612 1.00 24.20 283 SER A N 1
ATOM 1564 C CA . SER A 1 265 ? 37.512 44.617 71.183 1.00 20.17 283 SER A CA 1
ATOM 1565 C C . SER A 1 265 ? 38.644 44.006 71.997 1.00 23.94 283 SER A C 1
ATOM 1566 O O . SER A 1 265 ? 39.555 44.735 72.403 1.00 28.46 283 SER A O 1
ATOM 1569 N N . GLY A 1 266 ? 38.609 42.699 72.248 1.00 25.05 284 GLY A N 1
ATOM 1570 C CA . GLY A 1 266 ? 39.659 42.028 72.983 1.00 17.74 284 GLY A CA 1
ATOM 1571 C C . GLY A 1 266 ? 39.508 42.034 74.486 1.00 24.72 284 GLY A C 1
ATOM 1572 O O . GLY A 1 266 ? 40.467 41.693 75.188 1.00 21.11 284 GLY A O 1
ATOM 1573 N N . ILE A 1 267 ? 38.337 42.405 75.006 1.00 22.08 285 ILE A N 1
ATOM 1574 C CA . ILE A 1 267 ? 38.155 42.466 76.452 1.00 29.41 285 ILE A CA 1
ATOM 1575 C C . ILE A 1 267 ? 37.844 41.085 77.019 1.00 26.32 285 ILE A C 1
ATOM 1576 O O . ILE A 1 267 ? 38.403 40.686 78.047 1.00 27.93 285 ILE A O 1
ATOM 1581 N N . LEU A 1 268 ? 36.963 40.330 76.356 1.00 29.96 286 LEU A N 1
ATOM 1582 C CA . LEU A 1 268 ? 36.565 39.026 76.878 1.00 25.33 286 LEU A CA 1
ATOM 1583 C C . LEU A 1 268 ? 37.722 38.035 76.879 1.00 26.27 286 LEU A C 1
ATOM 1584 O O . LEU A 1 268 ? 37.759 37.133 77.724 1.00 29.91 286 LEU A O 1
ATOM 1589 N N . LYS A 1 269 ? 38.669 38.180 75.949 1.00 25.84 287 LYS A N 1
ATOM 1590 C CA . LYS A 1 269 ? 39.808 37.270 75.910 1.00 23.19 287 LYS A CA 1
ATOM 1591 C C . LYS A 1 269 ? 40.720 37.450 77.117 1.00 27.04 287 LYS A C 1
ATOM 1592 O O . LYS A 1 269 ? 41.335 36.480 77.575 1.00 26.78 287 LYS A O 1
ATOM 1598 N N . LYS A 1 270 ? 40.821 38.672 77.643 1.00 27.35 288 LYS A N 1
ATOM 1599 C CA . LYS A 1 270 ? 41.703 38.919 78.777 1.00 23.61 288 LYS A CA 1
ATOM 1600 C C . LYS A 1 270 ? 41.094 38.459 80.094 1.00 29.67 288 LYS A C 1
ATOM 1601 O O . LYS A 1 270 ? 41.832 38.112 81.023 1.00 37.98 288 LYS A O 1
ATOM 1607 N N . GLN A 1 271 ? 39.767 38.444 80.197 1.00 22.16 289 GLN A N 1
ATOM 1608 C CA . GLN A 1 271 ? 39.122 38.045 81.436 1.00 21.91 289 GLN A CA 1
ATOM 1609 C C . GLN A 1 271 ? 39.297 36.545 81.670 1.00 24.14 289 GLN A C 1
ATOM 1610 O O . GLN A 1 271 ? 39.748 35.795 80.799 1.00 20.03 289 GLN A O 1
ATOM 1616 N N . LYS A 1 272 ? 38.932 36.110 82.875 1.00 21.73 290 LYS A N 1
ATOM 1617 C CA . LYS A 1 272 ? 39.069 34.716 83.267 1.00 22.23 290 LYS A CA 1
ATOM 1618 C C . LYS A 1 272 ? 37.738 33.996 83.424 1.00 21.65 290 LYS A C 1
ATOM 1619 O O . LYS A 1 272 ? 37.731 32.765 83.529 1.00 28.18 290 LYS A O 1
ATOM 1625 N N . ALA A 1 273 ? 36.621 34.720 83.434 1.00 18.71 291 ALA A N 1
ATOM 1626 C CA . ALA A 1 273 ? 35.300 34.116 83.544 1.00 20.24 291 ALA A CA 1
ATOM 1627 C C . ALA A 1 273 ? 34.250 35.158 83.193 1.00 19.49 291 ALA A C 1
ATOM 1628 O O . ALA A 1 273 ? 34.445 36.354 83.426 1.00 19.87 291 ALA A O 1
ATOM 1630 N N . LEU A 1 274 ? 33.138 34.687 82.635 1.00 22.68 292 LEU A N 1
ATOM 1631 C CA . LEU A 1 274 ? 32.004 35.532 82.286 1.00 24.50 292 LEU A CA 1
ATOM 1632 C C . LEU A 1 274 ? 30.763 35.013 82.995 1.00 25.53 292 LEU A C 1
ATOM 1633 O O . LEU A 1 274 ? 30.461 33.816 82.929 1.00 29.60 292 LEU A O 1
ATOM 1638 N N . VAL A 1 275 ? 30.048 35.910 83.668 1.00 25.18 293 VAL A N 1
ATOM 1639 C CA . VAL A 1 275 ? 28.852 35.566 84.428 1.00 20.37 293 VAL A CA 1
ATOM 1640 C C . VAL A 1 275 ? 27.662 36.274 83.797 1.00 27.38 293 VAL A C 1
ATOM 1641 O O . VAL A 1 275 ? 27.732 37.472 83.499 1.00 31.56 293 VAL A O 1
ATOM 1645 N N . LEU A 1 276 ? 26.576 35.534 83.593 1.00 26.70 294 LEU A N 1
ATOM 1646 C CA . LEU A 1 276 ? 25.354 36.071 83.010 1.00 28.34 294 LEU A CA 1
ATOM 1647 C C . LEU A 1 276 ? 24.338 36.341 84.111 1.00 31.65 294 LEU A C 1
ATOM 1648 O O . LEU A 1 276 ? 24.029 35.450 84.910 1.00 23.94 294 LEU A O 1
ATOM 1653 N N . GLY A 1 277 ? 23.824 37.562 84.148 1.00 29.40 295 GLY A N 1
ATOM 1654 C CA . GLY A 1 277 ? 22.883 38.003 85.157 1.00 27.39 295 GLY A CA 1
ATOM 1655 C C . GLY A 1 277 ? 21.444 37.914 84.698 1.00 28.96 295 GLY A C 1
ATOM 1656 O O . GLY A 1 277 ? 21.082 37.078 83.860 1.00 28.53 295 GLY A O 1
ATOM 1657 N N . HIS A 1 278 ? 20.607 38.789 85.252 1.00 31.22 296 HIS A N 1
ATOM 1658 C CA . HIS A 1 278 ? 19.175 38.799 84.955 1.00 35.05 296 HIS A CA 1
ATOM 1659 C C . HIS A 1 278 ? 18.934 39.578 83.669 1.00 36.79 296 HIS A C 1
ATOM 1660 O O . HIS A 1 278 ? 18.775 40.800 83.672 1.00 41.27 296 HIS A O 1
ATOM 1667 N N . PHE A 1 279 ? 18.908 38.856 82.553 1.00 35.13 297 PHE A N 1
ATOM 1668 C CA . PHE A 1 279 ? 18.465 39.403 81.272 1.00 39.06 297 PHE A CA 1
ATOM 1669 C C . PHE A 1 279 ? 16.956 39.202 81.207 1.00 31.98 297 PHE A C 1
ATOM 1670 O O . PHE A 1 279 ? 16.475 38.089 80.985 1.00 37.05 297 PHE A O 1
ATOM 1678 N N . SER A 1 280 ? 16.203 40.280 81.407 1.00 32.29 298 SER A N 1
ATOM 1679 C CA . SER A 1 280 ? 14.776 40.192 81.676 1.00 26.90 298 SER A CA 1
ATOM 1680 C C . SER A 1 280 ? 13.944 40.715 80.512 1.00 28.39 298 SER A C 1
ATOM 1681 O O . SER A 1 280 ? 14.354 41.627 79.787 1.00 29.06 298 SER A O 1
ATOM 1684 N N . GLU A 1 281 ? 12.765 40.112 80.347 1.00 28.66 299 GLU A N 1
ATOM 1685 C CA . GLU A 1 281 ? 11.708 40.605 79.470 1.00 29.76 299 GLU A CA 1
ATOM 1686 C C . GLU A 1 281 ? 12.158 40.760 78.022 1.00 28.18 299 GLU A C 1
ATOM 1687 O O . GLU A 1 281 ? 12.552 41.852 77.602 1.00 30.23 299 GLU A O 1
ATOM 1693 N N . PHE A 1 282 ? 12.092 39.679 77.252 1.00 35.21 300 PHE A N 1
ATOM 1694 C CA . PHE A 1 282 ? 12.372 39.717 75.827 1.00 34.50 300 PHE A CA 1
ATOM 1695 C C . PHE A 1 282 ? 11.060 39.670 75.048 1.00 26.78 300 PHE A C 1
ATOM 1696 O O . PHE A 1 282 ? 9.968 39.791 75.611 1.00 32.59 300 PHE A O 1
ATOM 1704 N N . LYS A 1 283 ? 11.166 39.489 73.734 1.00 29.68 301 LYS A N 1
ATOM 1705 C CA . LYS A 1 283 ? 9.997 39.279 72.885 1.00 29.76 301 LYS A CA 1
ATOM 1706 C C . LYS A 1 283 ? 10.447 38.489 71.666 1.00 27.12 301 LYS A C 1
ATOM 1707 O O . LYS A 1 283 ? 11.203 39.005 70.836 1.00 27.71 301 LYS A O 1
ATOM 1713 N N . LEU A 1 284 ? 9.990 37.247 71.563 1.00 24.22 302 LEU A N 1
ATOM 1714 C CA . LEU A 1 284 ? 10.327 36.371 70.453 1.00 26.19 302 LEU A CA 1
ATOM 1715 C C . LEU A 1 284 ? 9.109 36.170 69.560 1.00 24.87 302 LEU A C 1
ATOM 1716 O O . LEU A 1 284 ? 7.972 36.454 69.945 1.00 25.59 302 LEU A O 1
ATOM 1721 N N . SER A 1 285 ? 9.364 35.673 68.351 1.00 24.97 303 SER A N 1
ATOM 1722 C CA . SER A 1 285 ? 8.318 35.446 67.366 1.00 28.07 303 SER A CA 1
ATOM 1723 C C . SER A 1 285 ? 8.618 34.156 66.614 1.00 21.73 303 SER A C 1
ATOM 1724 O O . SER A 1 285 ? 9.603 33.464 66.890 1.00 29.31 303 SER A O 1
ATOM 1727 N N . ASP A 1 286 ? 7.752 33.831 65.651 1.00 30.79 304 ASP A N 1
ATOM 1728 C CA . ASP A 1 286 ? 7.969 32.653 64.821 1.00 27.43 304 ASP A CA 1
ATOM 1729 C C . ASP A 1 286 ? 9.112 32.848 63.833 1.00 28.24 304 ASP A C 1
ATOM 1730 O O . ASP A 1 286 ? 9.627 31.860 63.298 1.00 32.07 304 ASP A O 1
ATOM 1735 N N . TYR A 1 287 ? 9.519 34.095 63.582 1.00 29.81 305 TYR A N 1
ATOM 1736 C CA . TYR A 1 287 ? 10.635 34.356 62.680 1.00 22.27 305 TYR A CA 1
ATOM 1737 C C . TYR A 1 287 ? 11.961 33.881 63.260 1.00 28.49 305 TYR A C 1
ATOM 1738 O O . TYR A 1 287 ? 12.892 33.598 62.498 1.00 35.37 305 TYR A O 1
ATOM 1747 N N . ASP A 1 288 ? 12.065 33.784 64.588 1.00 33.97 306 ASP A N 1
ATOM 1748 C CA . ASP A 1 288 ? 13.314 33.348 65.202 1.00 31.70 306 ASP A CA 1
ATOM 1749 C C . ASP A 1 288 ? 13.642 31.903 64.847 1.00 29.65 306 ASP A C 1
ATOM 1750 O O . ASP A 1 288 ? 14.820 31.557 64.700 1.00 24.67 306 ASP A O 1
ATOM 1755 N N . ASN A 1 289 ? 12.620 31.055 64.707 1.00 34.01 307 ASN A N 1
ATOM 1756 C CA . ASN A 1 289 ? 12.781 29.675 64.248 1.00 27.99 307 ASN A CA 1
ATOM 1757 C C . ASN A 1 289 ? 13.740 28.894 65.148 1.00 27.93 307 ASN A C 1
ATOM 1758 O O . ASN A 1 289 ? 14.633 28.186 64.678 1.00 21.42 307 ASN A O 1
ATOM 1763 N N . GLY A 1 290 ? 13.552 29.031 66.460 1.00 26.12 308 GLY A N 1
ATOM 1764 C CA . GLY A 1 290 ? 14.343 28.305 67.430 1.00 26.16 308 GLY A CA 1
ATOM 1765 C C . GLY A 1 290 ? 15.430 29.109 68.110 1.00 27.49 308 GLY A C 1
ATOM 1766 O O . GLY A 1 290 ? 15.979 28.644 69.118 1.00 26.76 308 GLY A O 1
ATOM 1767 N N . TYR A 1 291 ? 15.760 30.290 67.594 1.00 27.89 309 TYR A N 1
ATOM 1768 C CA . TYR A 1 291 ? 16.787 31.119 68.208 1.00 24.61 309 TYR A CA 1
ATOM 1769 C C . TYR A 1 291 ? 16.240 31.764 69.475 1.00 24.24 309 TYR A C 1
ATOM 1770 O O . TYR A 1 291 ? 15.206 32.438 69.442 1.00 21.41 309 TYR A O 1
ATOM 1779 N N . ASP A 1 292 ? 16.932 31.555 70.587 1.00 30.32 310 ASP A N 1
ATOM 1780 C CA . ASP A 1 292 ? 16.481 32.053 71.881 1.00 24.59 310 ASP A CA 1
ATOM 1781 C C . ASP A 1 292 ? 17.709 32.286 72.756 1.00 24.62 310 ASP A C 1
ATOM 1782 O O . ASP A 1 292 ? 18.829 32.425 72.253 1.00 26.34 310 ASP A O 1
ATOM 1787 N N . PHE A 1 293 ? 17.500 32.328 74.074 1.00 25.59 311 PHE A N 1
ATOM 1788 C CA . PHE A 1 293 ? 18.620 32.493 74.993 1.00 25.50 311 PHE A CA 1
ATOM 1789 C C . PHE A 1 293 ? 19.496 31.249 75.032 1.00 25.07 311 PHE A C 1
ATOM 1790 O O . PHE A 1 293 ? 20.715 31.356 75.204 1.00 33.29 311 PHE A O 1
ATOM 1798 N N . ASN A 1 294 ? 18.898 30.066 74.872 1.00 22.22 312 ASN A N 1
ATOM 1799 C CA . ASN A 1 294 ? 19.684 28.837 74.850 1.00 24.52 312 ASN A CA 1
ATOM 1800 C C . ASN A 1 294 ? 20.461 28.692 73.548 1.00 23.13 312 ASN A C 1
ATOM 1801 O O . ASN A 1 294 ? 21.567 28.139 73.547 1.00 23.79 312 ASN A O 1
ATOM 1806 N N . ALA A 1 295 ? 19.902 29.173 72.435 1.00 25.60 313 ALA A N 1
ATOM 1807 C CA . ALA A 1 295 ? 20.613 29.102 71.163 1.00 24.08 313 ALA A CA 1
ATOM 1808 C C . ALA A 1 295 ? 21.837 30.009 71.166 1.00 20.45 313 ALA A C 1
ATOM 1809 O O . ALA A 1 295 ? 22.887 29.646 70.622 1.00 25.33 313 ALA A O 1
ATOM 1819 N N . LEU A 1 297 ? 23.437 31.077 73.997 1.00 25.40 315 LEU A N 1
ATOM 1820 C CA . LEU A 1 297 ? 24.356 30.583 75.018 1.00 26.09 315 LEU A CA 1
ATOM 1821 C C . LEU A 1 297 ? 25.187 29.417 74.499 1.00 23.50 315 LEU A C 1
ATOM 1822 O O . LEU A 1 297 ? 26.388 29.328 74.780 1.00 31.97 315 LEU A O 1
ATOM 1827 N N . SER A 1 298 ? 24.566 28.512 73.740 1.00 28.05 316 SER A N 1
ATOM 1828 C CA . SER A 1 298 ? 25.319 27.416 73.139 1.00 25.23 316 SER A CA 1
ATOM 1829 C C . SER A 1 298 ? 26.313 27.935 72.108 1.00 20.20 316 SER A C 1
ATOM 1830 O O . SER A 1 298 ? 27.446 27.447 72.027 1.00 26.45 316 SER A O 1
ATOM 1833 N N . TRP A 1 299 ? 25.906 28.928 71.313 1.00 25.13 317 TRP A N 1
ATOM 1834 C CA . TRP A 1 299 ? 26.817 29.504 70.331 1.00 21.89 317 TRP A CA 1
ATOM 1835 C C . TRP A 1 299 ? 27.882 30.366 70.995 1.00 23.84 317 TRP A C 1
ATOM 1836 O O . TRP A 1 299 ? 29.020 30.421 70.515 1.00 24.27 317 TRP A O 1
ATOM 1847 N N . LEU A 1 300 ? 27.538 31.040 72.095 1.00 23.87 318 LEU A N 1
ATOM 1848 C CA . LEU A 1 300 ? 28.507 31.899 72.766 1.00 25.01 318 LEU A CA 1
ATOM 1849 C C . LEU A 1 300 ? 29.556 31.079 73.507 1.00 22.67 318 LEU A C 1
ATOM 1850 O O . LEU A 1 300 ? 30.736 31.448 73.531 1.00 29.50 318 LEU A O 1
ATOM 1855 N N . ARG A 1 301 ? 29.148 29.964 74.119 1.00 23.50 319 ARG A N 1
ATOM 1856 C CA . ARG A 1 301 ? 30.109 29.101 74.795 1.00 29.42 319 ARG A CA 1
ATOM 1857 C C . ARG A 1 301 ? 31.055 28.415 73.819 1.00 24.34 319 ARG A C 1
ATOM 1858 O O . ARG A 1 301 ? 32.107 27.923 74.239 1.00 27.97 319 ARG A O 1
ATOM 1866 N N . SER A 1 302 ? 30.706 28.371 72.534 1.00 26.49 320 SER A N 1
ATOM 1867 C CA . SER A 1 302 ? 31.604 27.842 71.517 1.00 25.59 320 SER A CA 1
ATOM 1868 C C . SER A 1 302 ? 32.547 28.902 70.966 1.00 26.13 320 SER A C 1
ATOM 1869 O O . SER A 1 302 ? 33.687 28.582 70.610 1.00 27.92 320 SER A O 1
ATOM 1872 N N . ARG A 1 303 ? 32.097 30.156 70.890 1.00 18.13 321 ARG A N 1
ATOM 1873 C CA . ARG A 1 303 ? 32.950 31.233 70.399 1.00 28.58 321 ARG A CA 1
ATOM 1874 C C . ARG A 1 303 ? 33.943 31.688 71.463 1.00 28.80 321 ARG A C 1
ATOM 1875 O O . ARG A 1 303 ? 35.138 31.835 71.185 1.00 29.46 321 ARG A O 1
ATOM 1883 N N . LEU A 1 304 ? 33.467 31.917 72.684 1.00 30.98 322 LEU A N 1
ATOM 1884 C CA . LEU A 1 304 ? 34.319 32.440 73.741 1.00 26.35 322 LEU A CA 1
ATOM 1885 C C . LEU A 1 304 ? 35.244 31.359 74.283 1.00 34.95 322 LEU A C 1
ATOM 1886 O O . LEU A 1 304 ? 34.860 30.193 74.407 1.00 33.28 322 LEU A O 1
ATOM 1891 N N . SER A 1 305 ? 36.473 31.760 74.606 1.00 41.17 323 SER A N 1
ATOM 1892 C CA . SER A 1 305 ? 37.443 30.859 75.211 1.00 47.20 323 SER A CA 1
ATOM 1893 C C . SER A 1 305 ? 37.330 30.802 76.727 1.00 42.76 323 SER A C 1
ATOM 1894 O O . SER A 1 305 ? 37.870 29.875 77.342 1.00 41.17 323 SER A O 1
ATOM 1897 N N . ILE A 1 306 ? 36.645 31.764 77.338 1.00 40.74 324 ILE A N 1
ATOM 1898 C CA . ILE A 1 306 ? 36.477 31.812 78.788 1.00 29.28 324 ILE A CA 1
ATOM 1899 C C . ILE A 1 306 ? 35.186 31.089 79.155 1.00 27.53 324 ILE A C 1
ATOM 1900 O O . ILE A 1 306 ? 34.277 30.986 78.318 1.00 30.91 324 ILE A O 1
ATOM 1905 N N . PRO A 1 307 ? 35.058 30.568 80.374 1.00 23.70 325 PRO A N 1
ATOM 1906 C CA . PRO A 1 307 ? 33.808 29.906 80.758 1.00 22.55 325 PRO A CA 1
ATOM 1907 C C . PRO A 1 307 ? 32.671 30.903 80.915 1.00 19.50 325 PRO A C 1
ATOM 1908 O O . PRO A 1 307 ? 32.875 32.071 81.252 1.00 28.95 325 PRO A O 1
ATOM 1912 N N . VAL A 1 308 ? 31.457 30.421 80.661 1.00 19.93 326 VAL A N 1
ATOM 1913 C CA . VAL A 1 308 ? 30.244 31.225 80.755 1.00 20.38 326 VAL A CA 1
ATOM 1914 C C . VAL A 1 308 ? 29.328 30.574 81.780 1.00 20.91 326 VAL A C 1
ATOM 1915 O O . VAL A 1 308 ? 28.852 29.450 81.571 1.00 14.78 326 VAL A O 1
ATOM 1919 N N . VAL A 1 309 ? 29.080 31.275 82.883 1.00 24.75 327 VAL A N 1
ATOM 1920 C CA . VAL A 1 309 ? 28.246 30.782 83.972 1.00 23.53 327 VAL A CA 1
ATOM 1921 C C . VAL A 1 309 ? 26.999 31.650 84.060 1.00 19.50 327 VAL A C 1
ATOM 1922 O O . VAL A 1 309 ? 27.080 32.881 83.979 1.00 30.09 327 VAL A O 1
ATOM 1926 N N . THR A 1 310 ? 25.847 31.007 84.224 1.00 23.10 328 THR A N 1
ATOM 1927 C CA . THR A 1 310 ? 24.564 31.689 84.278 1.00 25.13 328 THR A CA 1
ATOM 1928 C C . THR A 1 310 ? 23.943 31.552 85.663 1.00 32.15 328 THR A C 1
ATOM 1929 O O . THR A 1 310 ? 24.338 30.703 86.467 1.00 30.17 328 THR A O 1
ATOM 1933 N N . GLY A 1 311 ? 22.958 32.405 85.930 1.00 33.36 329 GLY A N 1
ATOM 1934 C CA . GLY A 1 311 ? 22.198 32.350 87.161 1.00 37.43 329 GLY A CA 1
ATOM 1935 C C . GLY A 1 311 ? 22.451 33.466 88.153 1.00 30.57 329 GLY A C 1
ATOM 1936 O O . GLY A 1 311 ? 21.931 33.397 89.273 1.00 32.44 329 GLY A O 1
ATOM 1937 N N . LEU A 1 312 ? 23.221 34.484 87.788 1.00 34.01 330 LEU A N 1
ATOM 1938 C CA . LEU A 1 312 ? 23.520 35.577 88.704 1.00 32.74 330 LEU A CA 1
ATOM 1939 C C . LEU A 1 312 ? 22.244 36.329 89.065 1.00 28.52 330 LEU A C 1
ATOM 1940 O O . LEU A 1 312 ? 21.564 36.847 88.166 1.00 29.41 330 LEU A O 1
ATOM 1945 N N . PRO A 1 313 ? 21.883 36.420 90.348 1.00 29.33 331 PRO A N 1
ATOM 1946 C CA . PRO A 1 313 ? 20.642 37.116 90.744 1.00 30.97 331 PRO A CA 1
ATOM 1947 C C . PRO A 1 313 ? 20.836 38.625 90.834 1.00 22.02 331 PRO A C 1
ATOM 1948 O O . PRO A 1 313 ? 20.745 39.251 91.895 1.00 24.28 331 PRO A O 1
ATOM 1952 N N . PHE A 1 314 ? 21.116 39.238 89.686 1.00 23.34 332 PHE A N 1
ATOM 1953 C CA . PHE A 1 314 ? 21.283 40.683 89.612 1.00 20.67 332 PHE A CA 1
ATOM 1954 C C . PHE A 1 314 ? 20.817 41.170 88.250 1.00 24.67 332 PHE A C 1
ATOM 1955 O O . PHE A 1 314 ? 21.212 40.616 87.221 1.00 27.21 332 PHE A O 1
ATOM 1963 N N . GLY A 1 315 ? 19.983 42.205 88.253 1.00 25.76 333 GLY A N 1
ATOM 1964 C CA . GLY A 1 315 ? 19.477 42.758 87.012 1.00 24.17 333 GLY A CA 1
ATOM 1965 C C . GLY A 1 315 ? 18.370 43.754 87.287 1.00 21.75 333 GLY A C 1
ATOM 1966 O O . GLY A 1 315 ? 18.245 44.270 88.398 1.00 22.31 333 GLY A O 1
ATOM 1967 N N . HIS A 1 316 ? 17.569 44.014 86.254 1.00 31.20 334 HIS A N 1
ATOM 1968 C CA . HIS A 1 316 ? 16.420 44.900 86.392 1.00 17.40 334 HIS A CA 1
ATOM 1969 C C . HIS A 1 316 ? 15.228 44.136 86.954 1.00 19.12 334 HIS A C 1
ATOM 1970 O O . HIS A 1 316 ? 14.136 44.163 86.378 1.00 27.20 334 HIS A O 1
ATOM 1977 N N . THR A 1 317 ? 15.430 43.455 88.077 1.00 22.57 335 THR A N 1
ATOM 1978 C CA . THR A 1 317 ? 14.409 42.629 88.701 1.00 23.86 335 THR A CA 1
ATOM 1979 C C . THR A 1 317 ? 14.135 43.117 90.117 1.00 27.13 335 THR A C 1
ATOM 1980 O O . THR A 1 317 ? 14.851 43.960 90.663 1.00 26.32 335 THR A O 1
ATOM 1984 N N . LYS A 1 318 ? 13.073 42.568 90.712 1.00 25.64 336 LYS A N 1
ATOM 1985 C CA . LYS A 1 318 ? 12.728 42.919 92.085 1.00 25.51 336 LYS A CA 1
ATOM 1986 C C . LYS A 1 318 ? 13.785 42.424 93.064 1.00 29.02 336 LYS A C 1
ATOM 1987 O O . LYS A 1 318 ? 14.153 43.138 94.004 1.00 20.27 336 LYS A O 1
ATOM 1993 N N . ASP A 1 319 ? 14.285 41.209 92.860 1.00 23.27 337 ASP A N 1
ATOM 1994 C CA . ASP A 1 319 ? 15.313 40.623 93.709 1.00 26.72 337 ASP A CA 1
ATOM 1995 C C . ASP A 1 319 ? 16.677 40.839 93.066 1.00 21.86 337 ASP A C 1
ATOM 1996 O O . ASP A 1 319 ? 16.919 40.381 91.944 1.00 25.41 337 ASP A O 1
ATOM 2001 N N . LYS A 1 320 ? 17.563 41.534 93.776 1.00 19.99 338 LYS A N 1
ATOM 2002 C CA . LYS A 1 320 ? 18.905 41.795 93.279 1.00 24.91 338 LYS A CA 1
ATOM 2003 C C . LYS A 1 320 ? 19.859 41.900 94.460 1.00 28.49 338 LYS A C 1
ATOM 2004 O O . LYS A 1 320 ? 19.453 42.188 95.589 1.00 29.15 338 LYS A O 1
ATOM 2010 N N . VAL A 1 321 ? 21.136 41.661 94.183 1.00 27.84 339 VAL A N 1
ATOM 2011 C CA . VAL A 1 321 ? 22.180 41.729 95.194 1.00 29.44 339 VAL A CA 1
ATOM 2012 C C . VAL A 1 321 ? 23.100 42.900 94.875 1.00 28.42 339 VAL A C 1
ATOM 2013 O O . VAL A 1 321 ? 23.201 43.358 93.732 1.00 29.71 339 VAL A O 1
ATOM 2017 N N . THR A 1 322 ? 23.778 43.390 95.909 1.00 32.13 340 THR A N 1
ATOM 2018 C CA . THR A 1 322 ? 24.727 44.490 95.768 1.00 34.13 340 THR A CA 1
ATOM 2019 C C . THR A 1 322 ? 26.090 43.909 95.409 1.00 35.58 340 THR A C 1
ATOM 2020 O O . THR A 1 322 ? 26.711 43.214 96.220 1.00 36.77 340 THR A O 1
ATOM 2024 N N . LEU A 1 323 ? 26.556 44.195 94.193 1.00 34.56 341 LEU A N 1
ATOM 2025 C CA . LEU A 1 323 ? 27.809 43.640 93.701 1.00 32.94 341 LEU A CA 1
ATOM 2026 C C . LEU A 1 323 ? 28.902 44.692 93.766 1.00 29.70 341 LEU A C 1
ATOM 2027 O O . LEU A 1 323 ? 28.811 45.708 93.059 1.00 29.28 341 LEU A O 1
ATOM 2032 N N . PRO A 1 324 ? 29.938 44.504 94.586 1.00 27.27 342 PRO A N 1
ATOM 2033 C CA . PRO A 1 324 ? 31.048 45.466 94.605 1.00 28.24 342 PRO A CA 1
ATOM 2034 C C . PRO A 1 324 ? 31.862 45.429 93.321 1.00 33.84 342 PRO A C 1
ATOM 2035 O O . PRO A 1 324 ? 32.515 44.425 93.020 1.00 33.90 342 PRO A O 1
ATOM 2039 N N . VAL A 1 325 ? 31.829 46.519 92.557 1.00 28.60 343 VAL A N 1
ATOM 2040 C CA . VAL A 1 325 ? 32.570 46.617 91.304 1.00 25.47 343 VAL A CA 1
ATOM 2041 C C . VAL A 1 325 ? 33.962 47.143 91.640 1.00 32.47 343 VAL A C 1
ATOM 2042 O O . VAL A 1 325 ? 34.149 48.336 91.880 1.00 31.23 343 VAL A O 1
ATOM 2046 N N . GLY A 1 326 ? 34.944 46.245 91.660 1.00 35.56 344 GLY A N 1
ATOM 2047 C CA . GLY A 1 326 ? 36.313 46.637 91.927 1.00 25.69 344 GLY A CA 1
ATOM 2048 C C . GLY A 1 326 ? 37.001 45.793 92.980 1.00 29.61 344 GLY A C 1
ATOM 2049 O O . GLY A 1 326 ? 38.197 45.966 93.236 1.00 36.32 344 GLY A O 1
ATOM 2050 N N . GLY A 1 327 ? 36.258 44.875 93.600 1.00 25.81 345 GLY A N 1
ATOM 2051 C CA . GLY A 1 327 ? 36.809 44.013 94.622 1.00 26.99 345 GLY A CA 1
ATOM 2052 C C . GLY A 1 327 ? 37.402 42.736 94.053 1.00 29.83 345 GLY A C 1
ATOM 2053 O O . GLY A 1 327 ? 37.410 42.494 92.847 1.00 28.68 345 GLY A O 1
ATOM 2054 N N . ARG A 1 328 ? 37.912 41.905 94.959 1.00 28.57 346 ARG A N 1
ATOM 2055 C CA . ARG A 1 328 ? 38.497 40.615 94.608 1.00 31.61 346 ARG A CA 1
ATOM 2056 C C . ARG A 1 328 ? 37.433 39.541 94.807 1.00 29.15 346 ARG A C 1
ATOM 2057 O O . ARG A 1 328 ? 37.062 39.227 95.942 1.00 30.41 346 ARG A O 1
ATOM 2065 N N . ALA A 1 329 ? 36.945 38.984 93.704 1.00 29.97 347 ALA A N 1
ATOM 2066 C CA . ALA A 1 329 ? 35.865 38.010 93.729 1.00 31.33 347 ALA A CA 1
ATOM 2067 C C . ALA A 1 329 ? 36.415 36.589 93.680 1.00 34.71 347 ALA A C 1
ATOM 2068 O O . ALA A 1 329 ? 37.605 36.357 93.455 1.00 34.61 347 ALA A O 1
ATOM 2070 N N . HIS A 1 330 ? 35.514 35.627 93.892 1.00 32.65 348 HIS A N 1
ATOM 2071 C CA . HIS A 1 330 ? 35.874 34.211 93.869 1.00 34.16 348 HIS A CA 1
ATOM 2072 C C . HIS A 1 330 ? 34.686 33.450 93.290 1.00 26.10 348 HIS A C 1
ATOM 2073 O O . HIS A 1 330 ? 33.729 33.148 94.010 1.00 26.87 348 HIS A O 1
ATOM 2080 N N . LEU A 1 331 ? 34.753 33.148 91.996 1.00 30.60 349 LEU A N 1
ATOM 2081 C CA . LEU A 1 331 ? 33.685 32.441 91.303 1.00 34.52 349 LEU A CA 1
ATOM 2082 C C . LEU A 1 331 ? 33.926 30.938 91.373 1.00 30.80 349 LEU A C 1
ATOM 2083 O O . LEU A 1 331 ? 35.030 30.466 91.087 1.00 34.40 349 LEU A O 1
ATOM 2096 N N . SER A 1 333 ? 31.960 27.087 90.461 1.00 34.84 351 SER A N 1
ATOM 2097 C CA . SER A 1 333 ? 30.893 26.235 89.943 1.00 32.67 351 SER A CA 1
ATOM 2098 C C . SER A 1 333 ? 31.269 24.790 90.238 1.00 40.36 351 SER A C 1
ATOM 2099 O O . SER A 1 333 ? 32.219 24.258 89.653 1.00 42.45 351 SER A O 1
ATOM 2102 N N . LYS A 1 334 ? 30.524 24.157 91.143 1.00 45.94 352 LYS A N 1
ATOM 2103 C CA . LYS A 1 334 ? 30.855 22.814 91.602 1.00 49.29 352 LYS A CA 1
ATOM 2104 C C . LYS A 1 334 ? 30.004 21.766 90.897 1.00 47.32 352 LYS A C 1
ATOM 2105 O O . LYS A 1 334 ? 30.472 21.096 89.971 1.00 55.39 352 LYS A O 1
ATOM 2111 N N . ALA A 1 335 ? 28.753 21.617 91.329 1.00 43.38 353 ALA A N 1
ATOM 2112 C CA . ALA A 1 335 ? 27.817 20.675 90.729 1.00 38.96 353 ALA A CA 1
ATOM 2113 C C . ALA A 1 335 ? 26.422 21.303 90.733 1.00 39.44 353 ALA A C 1
ATOM 2114 O O . ALA A 1 335 ? 25.478 20.804 91.340 1.00 33.50 353 ALA A O 1
ATOM 2116 N N . GLY A 1 336 ? 26.287 22.430 90.036 1.00 35.01 354 GLY A N 1
ATOM 2117 C CA . GLY A 1 336 ? 25.059 23.192 90.039 1.00 33.11 354 GLY A CA 1
ATOM 2118 C C . GLY A 1 336 ? 24.955 24.224 91.141 1.00 32.66 354 GLY A C 1
ATOM 2119 O O . GLY A 1 336 ? 24.072 25.090 91.077 1.00 38.02 354 GLY A O 1
ATOM 2120 N N . LYS A 1 337 ? 25.826 24.164 92.145 1.00 28.90 355 LYS A N 1
ATOM 2121 C CA . LYS A 1 337 ? 25.832 25.116 93.250 1.00 34.45 355 LYS A CA 1
ATOM 2122 C C . LYS A 1 337 ? 26.938 26.136 93.000 1.00 32.26 355 LYS A C 1
ATOM 2123 O O . LYS A 1 337 ? 28.125 25.815 93.112 1.00 37.75 355 LYS A O 1
ATOM 2125 N N . ILE A 1 338 ? 26.547 27.356 92.659 1.00 40.18 356 ILE A N 1
ATOM 2126 C CA . ILE A 1 338 ? 27.492 28.433 92.392 1.00 33.33 356 ILE A CA 1
ATOM 2127 C C . ILE A 1 338 ? 27.687 29.238 93.669 1.00 29.36 356 ILE A C 1
ATOM 2128 O O . ILE A 1 338 ? 26.811 29.284 94.538 1.00 36.06 356 ILE A O 1
ATOM 2133 N N . GLN A 1 339 ? 28.851 29.874 93.792 1.00 32.75 357 GLN A N 1
ATOM 2134 C CA . GLN A 1 339 ? 29.158 30.694 94.956 1.00 29.43 357 GLN A CA 1
ATOM 2135 C C . GLN A 1 339 ? 30.143 31.780 94.551 1.00 30.74 357 GLN A C 1
ATOM 2136 O O . GLN A 1 339 ? 31.191 31.482 93.971 1.00 32.29 357 GLN A O 1
ATOM 2142 N N . LEU A 1 340 ? 29.802 33.031 94.855 1.00 31.39 358 LEU A N 1
ATOM 2143 C CA . LEU A 1 340 ? 30.623 34.189 94.510 1.00 30.26 358 LEU A CA 1
ATOM 2144 C C . LEU A 1 340 ? 30.968 34.937 95.790 1.00 33.50 358 LEU A C 1
ATOM 2145 O O . LEU A 1 340 ? 30.107 35.599 96.378 1.00 37.05 358 LEU A O 1
ATOM 2150 N N . ASP A 1 341 ? 32.225 34.841 96.213 1.00 33.06 359 ASP A N 1
ATOM 2151 C CA . ASP A 1 341 ? 32.714 35.520 97.406 1.00 29.75 359 ASP A CA 1
ATOM 2152 C C . ASP A 1 341 ? 33.564 36.709 96.982 1.00 24.45 359 ASP A C 1
ATOM 2153 O O . ASP A 1 341 ? 34.571 36.539 96.287 1.00 29.73 359 ASP A O 1
ATOM 2158 N N . ILE A 1 342 ? 33.160 37.905 97.401 1.00 19.81 360 ILE A N 1
ATOM 2159 C CA . ILE A 1 342 ? 33.848 39.144 97.058 1.00 24.04 360 ILE A CA 1
ATOM 2160 C C . ILE A 1 342 ? 34.462 39.724 98.324 1.00 24.97 360 ILE A C 1
ATOM 2161 O O . ILE A 1 342 ? 33.817 39.764 99.378 1.00 27.30 360 ILE A O 1
ATOM 2166 N N . GLY A 1 343 ? 35.716 40.176 98.218 1.00 32.78 361 GLY A N 1
ATOM 2167 C CA . GLY A 1 343 ? 36.409 40.749 99.351 1.00 32.14 361 GLY A CA 1
ATOM 2168 C C . GLY A 1 343 ? 37.152 42.011 98.960 1.00 34.77 361 GLY A C 1
ATOM 2169 O O . GLY A 1 343 ? 37.279 42.344 97.779 1.00 38.05 361 GLY A O 1
ATOM 2170 N N . ASP A 1 344 ? 37.642 42.709 99.987 1.00 29.61 362 ASP A N 1
ATOM 2171 C CA . ASP A 1 344 ? 38.402 43.945 99.825 1.00 36.38 362 ASP A CA 1
ATOM 2172 C C . ASP A 1 344 ? 37.614 44.992 99.046 1.00 38.19 362 ASP A C 1
ATOM 2173 O O . ASP A 1 344 ? 37.836 45.182 97.846 1.00 38.22 362 ASP A O 1
ATOM 2178 N N . TYR A 1 345 ? 36.696 45.676 99.724 1.00 36.93 363 TYR A N 1
ATOM 2179 C CA . TYR A 1 345 ? 35.892 46.729 99.123 1.00 38.74 363 TYR A CA 1
ATOM 2180 C C . TYR A 1 345 ? 35.447 47.678 100.224 1.00 42.93 363 TYR A C 1
ATOM 2181 O O . TYR A 1 345 ? 35.254 47.247 101.367 1.00 45.27 363 TYR A O 1
ATOM 2190 N N . PRO A 1 346 ? 35.278 48.974 99.918 1.00 41.78 364 PRO A N 1
ATOM 2191 C CA . PRO A 1 346 ? 34.864 49.945 100.933 1.00 35.52 364 PRO A CA 1
ATOM 2192 C C . PRO A 1 346 ? 33.347 50.035 101.074 1.00 37.53 364 PRO A C 1
ATOM 2193 O O . PRO A 1 346 ? 32.714 49.011 101.329 1.00 44.21 364 PRO A O 1
ATOM 2197 N N . THR B 1 54 ? 24.547 44.779 34.147 1.00 44.26 72 THR B N 1
ATOM 2198 C CA . THR B 1 54 ? 25.617 43.821 34.400 1.00 42.74 72 THR B CA 1
ATOM 2199 C C . THR B 1 54 ? 25.121 42.663 35.260 1.00 32.53 72 THR B C 1
ATOM 2200 O O . THR B 1 54 ? 23.937 42.581 35.584 1.00 36.64 72 THR B O 1
ATOM 2204 N N . GLY B 1 55 ? 26.037 41.767 35.625 1.00 31.78 73 GLY B N 1
ATOM 2205 C CA . GLY B 1 55 ? 25.677 40.642 36.464 1.00 28.58 73 GLY B CA 1
ATOM 2206 C C . GLY B 1 55 ? 25.627 41.015 37.934 1.00 28.63 73 GLY B C 1
ATOM 2207 O O . GLY B 1 55 ? 26.382 41.856 38.419 1.00 29.38 73 GLY B O 1
ATOM 2208 N N . ILE B 1 56 ? 24.711 40.368 38.654 1.00 33.76 74 ILE B N 1
ATOM 2209 C CA . ILE B 1 56 ? 24.498 40.635 40.071 1.00 30.85 74 ILE B CA 1
ATOM 2210 C C . ILE B 1 56 ? 24.386 39.314 40.818 1.00 26.41 74 ILE B C 1
ATOM 2211 O O . ILE B 1 56 ? 23.944 38.301 40.267 1.00 34.74 74 ILE B O 1
ATOM 2216 N N . ALA B 1 57 ? 24.793 39.332 42.085 1.00 19.98 75 ALA B N 1
ATOM 2217 C CA . ALA B 1 57 ? 24.731 38.166 42.955 1.00 23.10 75 ALA B CA 1
ATOM 2218 C C . ALA B 1 57 ? 23.952 38.517 44.213 1.00 22.16 75 ALA B C 1
ATOM 2219 O O . ALA B 1 57 ? 24.173 39.576 44.810 1.00 26.07 75 ALA B O 1
ATOM 2221 N N . ILE B 1 58 ? 23.047 37.628 44.613 1.00 26.59 76 ILE B N 1
ATOM 2222 C CA . ILE B 1 58 ? 22.218 37.817 45.797 1.00 27.32 76 ILE B CA 1
ATOM 2223 C C . ILE B 1 58 ? 22.767 36.934 46.909 1.00 32.74 76 ILE B C 1
ATOM 2224 O O . ILE B 1 58 ? 22.888 35.714 46.743 1.00 25.77 76 ILE B O 1
ATOM 2226 N N . ILE B 1 59 ? 23.101 37.548 48.043 1.00 34.75 77 ILE B N 1
ATOM 2227 C CA . ILE B 1 59 ? 23.656 36.845 49.191 1.00 31.96 77 ILE B CA 1
ATOM 2228 C C . ILE B 1 59 ? 22.830 37.193 50.420 1.00 29.45 77 ILE B C 1
ATOM 2229 O O . ILE B 1 59 ? 22.289 38.298 50.537 1.00 29.32 77 ILE B O 1
ATOM 2234 N N . ALA B 1 60 ? 22.719 36.231 51.339 1.00 29.57 78 ALA B N 1
ATOM 2235 C CA . ALA B 1 60 ? 21.999 36.403 52.597 1.00 29.23 78 ALA B CA 1
ATOM 2236 C C . ALA B 1 60 ? 22.993 36.423 53.752 1.00 31.23 78 ALA B C 1
ATOM 2237 O O . ALA B 1 60 ? 23.267 35.378 54.361 1.00 29.90 78 ALA B O 1
ATOM 2239 N N . PRO B 1 61 ? 23.561 37.583 54.097 1.00 35.10 79 PRO B N 1
ATOM 2240 C CA . PRO B 1 61 ? 24.520 37.624 55.211 1.00 38.46 79 PRO B CA 1
ATOM 2241 C C . PRO B 1 61 ? 23.871 37.579 56.583 1.00 36.53 79 PRO B C 1
ATOM 2242 O O . PRO B 1 61 ? 24.553 37.229 57.556 1.00 35.69 79 PRO B O 1
ATOM 2246 N N . GLY B 1 62 ? 22.586 37.908 56.691 1.00 33.46 80 GLY B N 1
ATOM 2247 C CA . GLY B 1 62 ? 21.902 37.890 57.969 1.00 36.71 80 GLY B CA 1
ATOM 2248 C C . GLY B 1 62 ? 20.711 36.955 58.003 1.00 29.42 80 GLY B C 1
ATOM 2249 O O . GLY B 1 62 ? 20.873 35.732 58.042 1.00 30.42 80 GLY B O 1
ATOM 2250 N N . GLY B 1 63 ? 19.505 37.522 57.988 1.00 31.03 81 GLY B N 1
ATOM 2251 C CA . GLY B 1 63 ? 18.293 36.737 58.065 1.00 33.08 81 GLY B CA 1
ATOM 2252 C C . GLY B 1 63 ? 17.859 36.187 56.719 1.00 35.18 81 GLY B C 1
ATOM 2253 O O . GLY B 1 63 ? 18.498 36.387 55.686 1.00 34.23 81 GLY B O 1
ATOM 2254 N N . TYR B 1 64 ? 16.737 35.475 56.745 1.00 34.69 82 TYR B N 1
ATOM 2255 C CA . TYR B 1 64 ? 16.170 34.853 55.559 1.00 36.99 82 TYR B CA 1
ATOM 2256 C C . TYR B 1 64 ? 14.969 35.647 55.059 1.00 33.45 82 TYR B C 1
ATOM 2257 O O . TYR B 1 64 ? 14.397 36.476 55.770 1.00 32.23 82 TYR B O 1
ATOM 2266 N N . VAL B 1 65 ? 14.595 35.374 53.814 1.00 34.57 83 VAL B N 1
ATOM 2267 C CA . VAL B 1 65 ? 13.463 36.023 53.158 1.00 29.82 83 VAL B CA 1
ATOM 2268 C C . VAL B 1 65 ? 12.592 34.933 52.543 1.00 35.50 83 VAL B C 1
ATOM 2269 O O . VAL B 1 65 ? 13.127 33.959 51.992 1.00 39.79 83 VAL B O 1
ATOM 2273 N N . PRO B 1 66 ? 11.264 35.032 52.633 1.00 38.33 84 PRO B N 1
ATOM 2274 C CA . PRO B 1 66 ? 10.408 34.022 51.999 1.00 28.42 84 PRO B CA 1
ATOM 2275 C C . PRO B 1 66 ? 10.683 33.922 50.506 1.00 34.62 84 PRO B C 1
ATOM 2276 O O . PRO B 1 66 ? 10.906 34.926 49.826 1.00 32.40 84 PRO B O 1
ATOM 2280 N N . ASP B 1 67 ? 10.670 32.684 50.002 1.00 29.10 85 ASP B N 1
ATOM 2281 C CA . ASP B 1 67 ? 11.020 32.443 48.605 1.00 26.85 85 ASP B CA 1
ATOM 2282 C C . ASP B 1 67 ? 10.062 33.145 47.652 1.00 31.66 85 ASP B C 1
ATOM 2283 O O . ASP B 1 67 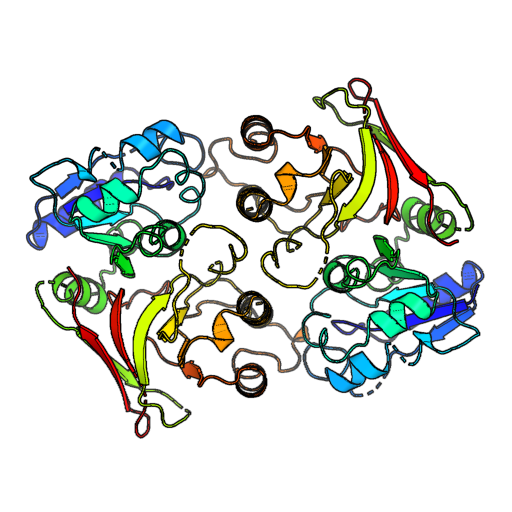? 10.438 33.460 46.517 1.00 34.79 85 ASP B O 1
ATOM 2288 N N . SER B 1 68 ? 8.829 33.403 48.091 1.00 31.39 86 SER B N 1
ATOM 2289 C CA . SER B 1 68 ? 7.875 34.111 47.244 1.00 25.44 86 SER B CA 1
ATOM 2290 C C . SER B 1 68 ? 8.319 35.546 46.988 1.00 24.30 86 SER B C 1
ATOM 2291 O O . SER B 1 68 ? 8.201 36.047 45.864 1.00 19.89 86 SER B O 1
ATOM 2294 N N . ASP B 1 69 ? 8.830 36.222 48.019 1.00 30.89 87 ASP B N 1
ATOM 2295 C CA . ASP B 1 69 ? 9.264 37.604 47.849 1.00 24.88 87 ASP B CA 1
ATOM 2296 C C . ASP B 1 69 ? 10.551 37.686 47.037 1.00 21.46 87 ASP B C 1
ATOM 2297 O O . ASP B 1 69 ? 10.719 38.602 46.224 1.00 23.10 87 ASP B O 1
ATOM 2302 N N . LEU B 1 70 ? 11.466 36.734 47.238 1.00 18.19 88 LEU B N 1
ATOM 2303 C CA . LEU B 1 70 ? 12.734 36.762 46.515 1.00 21.96 88 LEU B CA 1
ATOM 2304 C C . LEU B 1 70 ? 12.524 36.584 45.017 1.00 20.09 88 LEU B C 1
ATOM 2305 O O . LEU B 1 70 ? 13.148 37.281 44.209 1.00 24.38 88 LEU B O 1
ATOM 2310 N N . GLN B 1 71 ? 11.647 35.655 44.626 1.00 17.51 89 GLN B N 1
ATOM 2311 C CA . GLN B 1 71 ? 11.395 35.428 43.206 1.00 19.20 89 GLN B CA 1
ATOM 2312 C C . GLN B 1 71 ? 10.776 36.650 42.543 1.00 20.25 89 GLN B C 1
ATOM 2313 O O . GLN B 1 71 ? 11.020 36.902 41.357 1.00 25.97 89 GLN B O 1
ATOM 2319 N N . ARG B 1 72 ? 9.977 37.420 43.284 1.00 21.27 90 ARG B N 1
ATOM 2320 C CA . ARG B 1 72 ? 9.448 38.667 42.743 1.00 17.02 90 ARG B CA 1
ATOM 2321 C C . ARG B 1 72 ? 10.538 39.727 42.648 1.00 18.04 90 ARG B C 1
ATOM 2322 O O . ARG B 1 72 ? 10.547 40.537 41.713 1.00 21.07 90 ARG B O 1
ATOM 2330 N N . ALA B 1 73 ? 11.471 39.734 43.604 1.00 19.62 91 ALA B N 1
ATOM 2331 C CA . ALA B 1 73 ? 12.568 40.694 43.563 1.00 22.49 91 ALA B CA 1
ATOM 2332 C C . ALA B 1 73 ? 13.510 40.409 42.400 1.00 20.85 91 ALA B C 1
ATOM 2333 O O . ALA B 1 73 ? 14.052 41.339 41.791 1.00 28.87 91 ALA B O 1
ATOM 2335 N N . ILE B 1 74 ? 13.721 39.130 42.082 1.00 18.82 92 ILE B N 1
ATOM 2336 C CA . ILE B 1 74 ? 14.573 38.776 40.951 1.00 22.92 92 ILE B CA 1
ATOM 2337 C C . ILE B 1 74 ? 13.940 39.237 39.643 1.00 19.80 92 ILE B C 1
ATOM 2338 O O . ILE B 1 74 ? 14.636 39.687 38.725 1.00 18.27 92 ILE B O 1
ATOM 2343 N N . GLY B 1 75 ? 12.612 39.142 39.541 1.00 18.51 93 GLY B N 1
ATOM 2344 C CA . GLY B 1 75 ? 11.934 39.613 38.346 1.00 18.67 93 GLY B CA 1
ATOM 2345 C C . GLY B 1 75 ? 12.081 41.105 38.127 1.00 21.36 93 GLY B C 1
ATOM 2346 O O . GLY B 1 75 ? 12.119 41.568 36.984 1.00 24.64 93 GLY B O 1
ATOM 2347 N N . VAL B 1 76 ? 12.164 41.878 39.212 1.00 25.01 94 VAL B N 1
ATOM 2348 C CA . VAL B 1 76 ? 12.393 43.314 39.086 1.00 19.53 94 VAL B CA 1
ATOM 2349 C C . VAL B 1 76 ? 13.789 43.579 38.537 1.00 25.86 94 VAL B C 1
ATOM 2350 O O . VAL B 1 76 ? 13.972 44.390 37.622 1.00 27.76 94 VAL B O 1
ATOM 2354 N N . LEU B 1 77 ? 14.795 42.896 39.089 1.00 25.60 95 LEU B N 1
ATOM 2355 C CA . LEU B 1 77 ? 16.150 43.012 38.561 1.00 26.59 95 LEU B CA 1
ATOM 2356 C C . LEU B 1 77 ? 16.225 42.537 37.116 1.00 30.96 95 LEU B C 1
ATOM 2357 O O . LEU B 1 77 ? 17.046 43.037 36.338 1.00 41.39 95 LEU B O 1
ATOM 2362 N N . LYS B 1 78 ? 15.377 41.578 36.740 1.00 35.16 96 LYS B N 1
ATOM 2363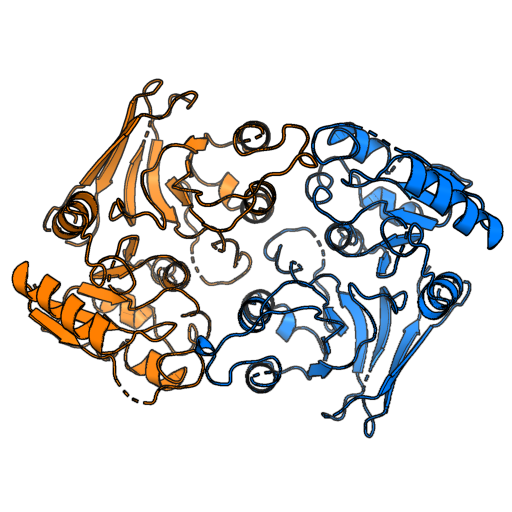 C CA . LYS B 1 78 ? 15.300 41.153 35.347 1.00 32.52 96 LYS B CA 1
ATOM 2364 C C . LYS B 1 78 ? 14.658 42.230 34.481 1.00 37.03 96 LYS B C 1
ATOM 2365 O O . LYS B 1 78 ? 15.153 42.542 33.391 1.00 36.55 96 LYS B O 1
ATOM 2371 N N . SER B 1 79 ? 13.552 42.811 34.954 1.00 32.00 97 SER B N 1
ATOM 2372 C CA . SER B 1 79 ? 12.852 43.825 34.174 1.00 30.65 97 SER B CA 1
ATOM 2373 C C . SER B 1 79 ? 13.711 45.064 33.961 1.00 35.18 97 SER B C 1
ATOM 2374 O O . SER B 1 79 ? 13.577 45.742 32.935 1.00 34.99 97 SER B O 1
ATOM 2377 N N . ARG B 1 80 ? 14.592 45.377 34.908 1.00 35.49 98 ARG B N 1
ATOM 2378 C CA . ARG B 1 80 ? 15.504 46.502 34.754 1.00 39.28 98 ARG B CA 1
ATOM 2379 C C . ARG B 1 80 ? 16.753 46.141 33.960 1.00 42.97 98 ARG B C 1
ATOM 2380 O O . ARG B 1 80 ? 17.621 47.002 33.776 1.00 47.93 98 ARG B O 1
ATOM 2388 N N . GLY B 1 81 ? 16.865 44.900 33.490 1.00 46.99 99 GLY B N 1
ATOM 2389 C CA . GLY B 1 81 ? 17.945 44.508 32.606 1.00 38.75 99 GLY B CA 1
ATOM 2390 C C . GLY B 1 81 ? 19.235 44.132 33.305 1.00 43.59 99 GLY B C 1
ATOM 2391 O O . GLY B 1 81 ? 20.259 44.797 33.124 1.00 49.78 99 GLY B O 1
ATOM 2392 N N . TYR B 1 82 ? 19.205 43.063 34.100 1.00 50.00 100 TYR B N 1
ATOM 2393 C CA . TYR B 1 82 ? 20.399 42.596 34.789 1.00 47.01 100 TYR B CA 1
ATOM 2394 C C . TYR B 1 82 ? 20.374 41.077 34.876 1.00 37.92 100 TYR B C 1
ATOM 2395 O O . TYR B 1 82 ? 19.307 40.461 34.946 1.00 37.60 100 TYR B O 1
ATOM 2404 N N . GLU B 1 83 ? 21.563 40.482 34.868 1.00 39.34 101 GLU B N 1
ATOM 2405 C CA . GLU B 1 83 ? 21.717 39.037 34.967 1.00 35.22 101 GLU B CA 1
ATOM 2406 C C . GLU B 1 83 ? 21.866 38.655 36.435 1.00 30.21 101 GLU B C 1
ATOM 2407 O O . GLU B 1 83 ? 22.834 39.055 37.090 1.00 33.94 101 GLU B O 1
ATOM 2413 N N . VAL B 1 84 ? 20.912 37.879 36.947 1.00 29.95 102 VAL B N 1
ATOM 2414 C CA . VAL B 1 84 ? 20.829 37.556 38.367 1.00 29.70 102 VAL B CA 1
ATOM 2415 C C . VAL B 1 84 ? 21.511 36.221 38.630 1.00 31.39 102 VAL B C 1
ATOM 2416 O O . VAL B 1 84 ? 21.323 35.252 37.883 1.00 35.01 102 VAL B O 1
ATOM 2420 N N . PHE B 1 85 ? 22.305 36.170 39.698 1.00 25.08 103 PHE B N 1
ATOM 2421 C CA . PHE B 1 85 ? 22.949 34.945 40.171 1.00 28.64 103 PHE B CA 1
ATOM 2422 C C . PHE B 1 85 ? 22.553 34.757 41.632 1.00 26.07 103 PHE B C 1
ATOM 2423 O O . PHE B 1 85 ? 23.113 35.406 42.522 1.00 23.37 103 PHE B O 1
ATOM 2431 N N . ASN B 1 86 ? 21.592 33.872 41.881 1.00 24.13 104 ASN B N 1
ATOM 2432 C CA . ASN B 1 86 ? 21.051 33.668 43.221 1.00 23.73 104 ASN B CA 1
ATOM 2433 C C . ASN B 1 86 ? 21.864 32.592 43.933 1.00 27.09 104 ASN B C 1
ATOM 2434 O O . ASN B 1 86 ? 21.782 31.409 43.587 1.00 27.62 104 ASN B O 1
ATOM 2439 N N . TYR B 1 87 ? 22.646 33.004 44.930 1.00 24.54 105 TYR B N 1
ATOM 2440 C CA . TYR B 1 87 ? 23.387 32.075 45.772 1.00 27.35 105 TYR B CA 1
ATOM 2441 C C . TYR B 1 87 ? 22.629 31.684 47.034 1.00 28.88 105 TYR B C 1
ATOM 2442 O O . TYR B 1 87 ? 23.102 30.818 47.779 1.00 30.96 105 TYR B O 1
ATOM 2451 N N . VAL B 1 88 ? 21.472 32.295 47.289 1.00 29.27 106 VAL B N 1
ATOM 2452 C CA . VAL B 1 88 ? 20.703 31.987 48.488 1.00 27.21 106 VAL B CA 1
ATOM 2453 C C . VAL B 1 88 ? 20.053 30.619 48.336 1.00 31.91 106 VAL B C 1
ATOM 2454 O O . VAL B 1 88 ? 19.474 30.300 47.289 1.00 33.93 106 VAL B O 1
ATOM 2458 N N . ASP B 1 89 ? 20.147 29.803 49.380 1.00 22.44 107 ASP B N 1
ATOM 2459 C CA . ASP B 1 89 ? 19.585 28.459 49.355 1.00 22.85 107 ASP B CA 1
ATOM 2460 C C . ASP B 1 89 ? 18.213 28.437 50.023 1.00 27.70 107 ASP B C 1
ATOM 2461 O O . ASP B 1 89 ? 18.098 28.150 51.215 1.00 26.61 107 ASP B O 1
ATOM 2466 N N . LYS B 1 92 ? 19.893 23.800 54.830 1.00 68.96 110 LYS B N 1
ATOM 2467 C CA . LYS B 1 92 ? 20.852 24.893 54.937 1.00 56.65 110 LYS B CA 1
ATOM 2468 C C . LYS B 1 92 ? 20.347 25.976 55.884 1.00 46.27 110 LYS B C 1
ATOM 2469 O O . LYS B 1 92 ? 21.106 26.497 56.700 1.00 33.58 110 LYS B O 1
ATOM 2471 N N . ARG B 1 93 ? 19.061 26.304 55.763 1.00 44.27 111 ARG B N 1
ATOM 2472 C CA . ARG B 1 93 ? 18.449 27.336 56.592 1.00 31.61 111 ARG B CA 1
ATOM 2473 C C . ARG B 1 93 ? 18.627 27.008 58.069 1.00 36.04 111 ARG B C 1
ATOM 2474 O O . ARG B 1 93 ? 18.235 25.931 58.528 1.00 38.77 111 ARG B O 1
ATOM 2482 N N . HIS B 1 94 ? 19.218 27.942 58.813 1.00 33.93 112 HIS B N 1
ATOM 2483 C CA . HIS B 1 94 ? 19.684 27.689 60.176 1.00 29.44 112 HIS B CA 1
ATOM 2484 C C . HIS B 1 94 ? 19.078 28.720 61.124 1.00 31.52 112 HIS B C 1
ATOM 2485 O O . HIS B 1 94 ? 19.573 29.847 61.218 1.00 32.10 112 HIS B O 1
ATOM 2492 N N . GLU B 1 95 ? 18.013 28.326 61.818 1.00 29.43 113 GLU B N 1
ATOM 2493 C CA . GLU B 1 95 ? 17.413 29.103 62.914 1.00 24.81 113 GLU B CA 1
ATOM 2494 C C . GLU B 1 95 ? 16.970 30.461 62.371 1.00 32.30 113 GLU B C 1
ATOM 2495 O O . GLU B 1 95 ? 16.239 30.508 61.368 1.00 36.08 113 GLU B O 1
ATOM 2501 N N . ARG B 1 96 ? 17.370 31.572 62.993 1.00 27.22 114 ARG B N 1
ATOM 2502 C CA . ARG B 1 96 ? 16.973 32.905 62.561 1.00 26.79 114 ARG B CA 1
ATOM 2503 C C . ARG B 1 96 ? 17.626 33.306 61.244 1.00 31.98 114 ARG B C 1
ATOM 2504 O O . ARG B 1 96 ? 17.071 34.137 60.516 1.00 32.06 114 ARG B O 1
ATOM 2512 N N . PHE B 1 97 ? 18.770 32.720 60.914 1.00 27.78 115 PHE B N 1
ATOM 2513 C CA . PHE B 1 97 ? 19.541 33.086 59.737 1.00 24.71 115 PHE B CA 1
ATOM 2514 C C . PHE B 1 97 ? 19.190 32.183 58.558 1.00 29.48 115 PHE B C 1
ATOM 2515 O O . PHE B 1 97 ? 18.607 31.107 58.717 1.00 33.34 115 PHE B O 1
ATOM 2523 N N . ALA B 1 98 ? 19.558 32.642 57.360 1.00 26.73 116 ALA B N 1
ATOM 2524 C CA . ALA B 1 98 ? 19.303 31.874 56.148 1.00 30.36 116 ALA B CA 1
ATOM 2525 C C . ALA B 1 98 ? 20.216 30.664 56.011 1.00 31.56 116 ALA B C 1
ATOM 2526 O O . ALA B 1 98 ? 19.936 29.792 55.181 1.00 33.97 116 ALA B O 1
ATOM 2528 N N . ALA B 1 99 ? 21.291 30.596 56.791 1.00 26.07 117 ALA B N 1
ATOM 2529 C CA . ALA B 1 99 ? 22.208 29.462 56.784 1.00 23.43 117 ALA B CA 1
ATOM 2530 C C . ALA B 1 99 ? 23.126 29.599 57.990 1.00 26.64 117 ALA B C 1
ATOM 2531 O O . ALA B 1 99 ? 23.123 30.620 58.683 1.00 30.53 117 ALA B O 1
ATOM 2533 N N . ASN B 1 100 ? 23.910 28.552 58.236 1.00 27.72 118 ASN B N 1
ATOM 2534 C CA . ASN B 1 100 ? 24.873 28.594 59.323 1.00 24.08 118 ASN B CA 1
ATOM 2535 C C . ASN B 1 100 ? 25.999 29.573 58.989 1.00 22.66 118 ASN B C 1
ATOM 2536 O O . ASN B 1 100 ? 26.164 30.012 57.847 1.00 26.79 118 ASN B O 1
ATOM 2541 N N . ASP B 1 101 ? 26.781 29.919 60.016 1.00 23.95 119 ASP B N 1
ATOM 2542 C CA . ASP B 1 101 ? 27.839 30.910 59.842 1.00 18.36 119 ASP B CA 1
ATOM 2543 C C . ASP B 1 101 ? 28.842 30.472 58.781 1.00 25.74 119 ASP B C 1
ATOM 2544 O O . ASP B 1 101 ? 29.302 31.290 57.976 1.00 23.73 119 ASP B O 1
ATOM 2549 N N . GLU B 1 102 ? 29.187 29.184 58.762 1.00 27.99 120 GLU B N 1
ATOM 2550 C CA . GLU B 1 102 ? 30.143 28.691 57.778 1.00 18.46 120 GLU B CA 1
ATOM 2551 C C . GLU B 1 102 ? 29.536 28.645 56.382 1.00 21.01 120 GLU B C 1
ATOM 2552 O O . GLU B 1 102 ? 30.241 28.879 55.394 1.00 28.14 120 GLU B O 1
ATOM 2558 N N . GLU B 1 103 ? 28.239 28.349 56.278 1.00 21.89 121 GLU B N 1
ATOM 2559 C CA . GLU B 1 103 ? 27.600 28.316 54.967 1.00 20.38 121 GLU B CA 1
ATOM 2560 C C . GLU B 1 103 ? 27.370 29.722 54.430 1.00 20.67 121 GLU B C 1
ATOM 2561 O O . GLU B 1 103 ? 27.593 29.979 53.241 1.00 20.28 121 GLU B O 1
ATOM 2567 N N . ARG B 1 104 ? 26.924 30.645 55.287 1.00 20.19 122 ARG B N 1
ATOM 2568 C CA . ARG B 1 104 ? 26.779 32.032 54.857 1.00 18.36 122 ARG B CA 1
ATOM 2569 C C . ARG B 1 104 ? 28.122 32.628 54.460 1.00 23.20 122 ARG B C 1
ATOM 2570 O O . ARG B 1 104 ? 28.189 33.453 53.543 1.00 26.04 122 ARG B O 1
ATOM 2578 N N . SER B 1 105 ? 29.201 32.221 55.133 1.00 15.15 123 SER B N 1
ATOM 2579 C CA . SER B 1 105 ? 30.523 32.725 54.780 1.00 20.89 123 SER B CA 1
ATOM 2580 C C . SER B 1 105 ? 30.981 32.176 53.436 1.00 24.61 123 SER B C 1
ATOM 2581 O O . SER B 1 105 ? 31.558 32.908 52.623 1.00 27.76 123 SER B O 1
ATOM 2584 N N . ARG B 1 106 ? 30.736 30.887 53.186 1.00 29.29 124 ARG B N 1
ATOM 2585 C CA . ARG B 1 106 ? 31.143 30.283 51.924 1.00 29.19 124 ARG B CA 1
ATOM 2586 C C . ARG B 1 106 ? 30.392 30.886 50.744 1.00 28.19 124 ARG B C 1
ATOM 2587 O O . ARG B 1 106 ? 30.957 31.011 49.651 1.00 26.86 124 ARG B O 1
ATOM 2595 N N . GLN B 1 107 ? 29.127 31.266 50.941 1.00 24.92 125 GLN B N 1
ATOM 2596 C CA . GLN B 1 107 ? 28.354 31.865 49.861 1.00 27.57 125 GLN B CA 1
ATOM 2597 C C . GLN B 1 107 ? 28.861 33.250 49.481 1.00 30.76 125 GLN B C 1
ATOM 2598 O O . GLN B 1 107 ? 28.608 33.703 48.360 1.00 27.12 125 GLN B O 1
ATOM 2604 N N . ILE B 1 108 ? 29.568 33.932 50.384 1.00 31.41 126 ILE B N 1
ATOM 2605 C CA . ILE B 1 108 ? 30.133 35.234 50.048 1.00 29.97 126 ILE B CA 1
ATOM 2606 C C . ILE B 1 108 ? 31.452 35.071 49.303 1.00 26.08 126 ILE B C 1
ATOM 2607 O O . ILE B 1 108 ? 31.762 35.845 48.390 1.00 23.84 126 ILE B O 1
ATOM 2620 N N . GLU B 1 110 ? 32.171 32.559 47.411 1.00 25.68 128 GLU B N 1
ATOM 2621 C CA . GLU B 1 110 ? 31.896 31.940 46.120 1.00 24.97 128 GLU B CA 1
ATOM 2622 C C . GLU B 1 110 ? 31.384 32.957 45.107 1.00 23.98 128 GLU B C 1
ATOM 2623 O O . GLU B 1 110 ? 31.781 32.925 43.937 1.00 30.77 128 GLU B O 1
ATOM 2629 N N . ALA B 1 111 ? 30.503 33.865 45.536 1.00 20.15 129 ALA B N 1
ATOM 2630 C CA . ALA B 1 111 ? 29.982 34.875 44.621 1.00 25.31 129 ALA B CA 1
ATOM 2631 C C . ALA B 1 111 ? 31.053 35.884 44.228 1.00 26.77 129 ALA B C 1
ATOM 2632 O O . ALA B 1 111 ? 31.013 36.426 43.117 1.00 29.50 129 ALA B O 1
ATOM 2634 N N . ALA B 1 112 ? 32.013 36.148 45.116 1.00 23.42 130 ALA B N 1
ATOM 2635 C CA . ALA B 1 112 ? 33.094 37.075 44.806 1.00 1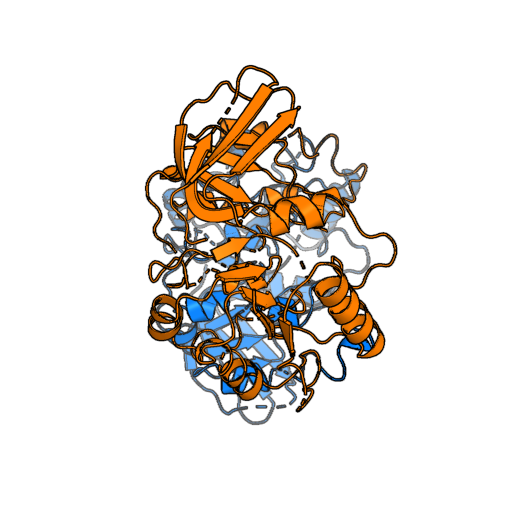6.82 130 ALA B CA 1
ATOM 2636 C C . ALA B 1 112 ? 34.113 36.490 43.838 1.00 24.87 130 ALA B C 1
ATOM 2637 O O . ALA B 1 112 ? 35.024 37.211 43.418 1.00 24.97 130 ALA B O 1
ATOM 2639 N N . THR B 1 113 ? 33.986 35.214 43.479 1.00 27.22 131 THR B N 1
ATOM 2640 C CA . THR B 1 113 ? 34.903 34.565 42.553 1.00 22.80 131 THR B CA 1
ATOM 2641 C C . THR B 1 113 ? 34.271 34.265 41.202 1.00 22.66 131 THR B C 1
ATOM 2642 O O . THR B 1 113 ? 34.942 33.702 40.331 1.00 31.25 131 THR B O 1
ATOM 2646 N N . ASN B 1 114 ? 33.009 34.622 41.001 1.00 24.56 132 ASN B N 1
ATOM 2647 C CA . ASN B 1 114 ? 32.344 34.356 39.732 1.00 27.31 132 ASN B CA 1
ATOM 2648 C C . ASN B 1 114 ? 32.661 35.472 38.742 1.00 24.30 132 ASN B C 1
ATOM 2649 O O . ASN B 1 114 ? 32.372 36.639 39.032 1.00 20.58 132 ASN B O 1
ATOM 2654 N N . PRO B 1 115 ? 33.253 35.168 37.585 1.00 26.29 133 PRO B N 1
ATOM 2655 C CA . PRO B 1 115 ? 33.613 36.239 36.641 1.00 27.71 133 PRO B CA 1
ATOM 2656 C C . PRO B 1 115 ? 32.416 36.955 36.039 1.00 28.35 133 PRO B C 1
ATOM 2657 O O . PRO B 1 115 ? 32.570 38.090 35.572 1.00 26.69 133 PRO B O 1
ATOM 2661 N N . ASP B 1 116 ? 31.239 36.336 36.029 1.00 31.50 134 ASP B N 1
ATOM 2662 C CA . ASP B 1 116 ? 30.045 36.947 35.462 1.00 29.42 134 ASP B CA 1
ATOM 2663 C C . ASP B 1 116 ? 29.308 37.841 36.450 1.00 36.98 134 ASP B C 1
ATOM 2664 O O . ASP B 1 116 ? 28.269 38.408 36.094 1.00 37.41 134 ASP B O 1
ATOM 2669 N N . VAL B 1 117 ? 29.815 37.984 37.671 1.00 34.69 135 VAL B N 1
ATOM 2670 C CA . VAL B 1 117 ? 29.181 38.792 38.706 1.00 24.39 135 VAL B CA 1
ATOM 2671 C C . VAL B 1 117 ? 29.961 40.089 38.861 1.00 25.20 135 VAL B C 1
ATOM 2672 O O . VAL B 1 117 ? 31.197 40.076 38.921 1.00 27.48 135 VAL B O 1
ATOM 2676 N N . LYS B 1 118 ? 29.244 41.206 38.921 1.00 27.30 136 LYS B N 1
ATOM 2677 C CA . LYS B 1 118 ? 29.849 42.516 39.126 1.00 29.34 136 LYS B CA 1
ATOM 2678 C C . LYS B 1 118 ? 29.336 43.221 40.370 1.00 30.28 136 LYS B C 1
ATOM 2679 O O . LYS B 1 118 ? 30.109 43.901 41.050 1.00 28.65 136 LYS B O 1
ATOM 2685 N N . ILE B 1 119 ? 28.054 43.072 40.692 1.00 29.20 137 ILE B N 1
ATOM 2686 C CA . ILE B 1 119 ? 27.450 43.675 41.874 1.00 23.57 137 ILE B CA 1
ATOM 2687 C C . ILE B 1 119 ? 27.015 42.560 42.814 1.00 22.44 137 ILE B C 1
ATOM 2688 O O . ILE B 1 119 ? 26.526 41.515 42.369 1.00 21.43 137 ILE B O 1
ATOM 2693 N N . VAL B 1 120 ? 27.201 42.778 44.113 1.00 26.55 138 VAL B N 1
ATOM 2694 C CA . VAL B 1 120 ? 26.807 41.823 45.142 1.00 23.93 138 VAL B CA 1
ATOM 2695 C C . VAL B 1 120 ? 25.869 42.534 46.106 1.00 24.23 138 VAL B C 1
ATOM 2696 O O . VAL B 1 120 ? 26.270 43.494 46.776 1.00 33.09 138 VAL B O 1
ATOM 2700 N N . ILE B 1 121 ? 24.626 42.065 46.178 1.00 24.71 139 ILE B N 1
ATOM 2701 C CA . ILE B 1 121 ? 23.592 42.682 46.999 1.00 24.31 139 ILE B CA 1
ATOM 2702 C C . ILE B 1 121 ? 23.249 41.746 48.150 1.00 24.23 139 ILE B C 1
ATOM 2703 O O . ILE B 1 121 ? 23.224 40.520 47.983 1.00 32.52 139 ILE B O 1
ATOM 2708 N N . ALA B 1 122 ? 23.001 42.325 49.320 1.00 23.88 140 ALA B N 1
ATOM 2709 C CA . ALA B 1 122 ? 22.631 41.562 50.501 1.00 21.44 140 ALA B CA 1
ATOM 2710 C C . ALA B 1 122 ? 21.124 41.343 50.544 1.00 23.65 140 ALA B C 1
ATOM 2711 O O . ALA B 1 122 ? 20.343 42.152 50.036 1.00 14.40 140 ALA B O 1
ATOM 2713 N N . LEU B 1 123 ? 20.721 40.232 51.161 1.00 33.10 141 LEU B N 1
ATOM 2714 C CA . LEU B 1 123 ? 19.299 39.908 51.268 1.00 29.19 141 LEU B CA 1
ATOM 2715 C C . LEU B 1 123 ? 18.627 40.765 52.337 1.00 28.69 141 LEU B C 1
ATOM 2716 O O . LEU B 1 123 ? 17.817 41.644 52.029 1.00 27.82 141 LEU B O 1
ATOM 2721 N N . ARG B 1 124 ? 18.954 40.519 53.602 1.00 33.01 142 ARG B N 1
ATOM 2722 C CA . ARG B 1 124 ? 18.410 41.274 54.719 1.00 30.75 142 ARG B CA 1
ATOM 2723 C C . ARG B 1 124 ? 19.536 41.908 55.525 1.00 29.83 142 ARG B C 1
ATOM 2724 O O . ARG B 1 124 ? 20.722 41.646 55.304 1.00 27.99 142 ARG B O 1
ATOM 2732 N N . GLY B 1 125 ? 19.141 42.754 56.472 1.00 37.98 143 GLY B N 1
ATOM 2733 C CA . GLY B 1 125 ? 20.081 43.404 57.362 1.00 29.27 143 GLY B CA 1
ATOM 2734 C C . GLY B 1 125 ? 19.602 43.401 58.798 1.00 29.71 143 GLY B C 1
ATOM 2735 O O . GLY B 1 125 ? 19.676 44.422 59.489 1.00 23.90 143 GLY B O 1
ATOM 2736 N N . GLY B 1 126 ? 19.104 42.256 59.256 1.00 30.58 144 GLY B N 1
ATOM 2737 C CA . GLY B 1 126 ? 18.605 42.136 60.611 1.00 25.29 144 GLY B CA 1
ATOM 2738 C C . GLY B 1 126 ? 19.380 41.138 61.446 1.00 24.38 144 GLY B C 1
ATOM 2739 O O . GLY B 1 126 ? 18.797 40.426 62.269 1.00 34.61 144 GLY B O 1
ATOM 2740 N N . TYR B 1 127 ? 20.693 41.078 61.232 1.00 27.95 145 TYR B N 1
ATOM 2741 C CA . TYR B 1 127 ? 21.586 40.196 61.984 1.00 29.89 145 TYR B CA 1
ATOM 2742 C C . TYR B 1 127 ? 21.177 38.730 61.852 1.00 28.94 145 TYR B C 1
ATOM 2743 O O . TYR B 1 127 ? 20.462 38.353 60.924 1.00 30.24 145 TYR B O 1
ATOM 2752 N N . THR B 1 129 ? 26.238 38.924 59.878 1.00 23.36 147 THR B N 1
ATOM 2753 C CA . THR B 1 129 ? 27.447 39.553 59.359 1.00 31.63 147 THR B CA 1
ATOM 2754 C C . THR B 1 129 ? 28.552 39.561 60.411 1.00 19.79 147 THR B C 1
ATOM 2755 O O . THR B 1 129 ? 29.690 39.183 60.132 1.00 18.81 147 THR B O 1
ATOM 2759 N N . THR B 1 130 ? 28.205 39.999 61.624 1.00 19.10 148 THR B N 1
ATOM 2760 C CA . THR B 1 130 ? 29.175 40.014 62.714 1.00 20.90 148 THR B CA 1
ATOM 2761 C C . THR B 1 130 ? 29.608 38.603 63.097 1.00 17.80 148 THR B C 1
ATOM 2762 O O . THR B 1 130 ? 30.775 38.385 63.445 1.00 19.80 148 THR B O 1
ATOM 2766 N N . ARG B 1 131 ? 28.694 37.633 63.011 1.00 19.35 149 ARG B N 1
ATOM 2767 C CA . ARG B 1 131 ? 28.996 36.260 63.402 1.00 15.73 149 ARG B CA 1
ATOM 2768 C C . ARG B 1 131 ? 30.058 35.602 62.530 1.00 24.06 149 ARG B C 1
ATOM 2769 O O . ARG B 1 131 ? 30.504 34.499 62.863 1.00 37.18 149 ARG B O 1
ATOM 2777 N N . LEU B 1 132 ? 30.472 36.234 61.430 1.00 25.06 150 LEU B N 1
ATOM 2778 C CA . LEU B 1 132 ? 31.378 35.576 60.498 1.00 23.10 150 LEU B CA 1
ATOM 2779 C C . LEU B 1 132 ? 32.444 36.525 59.963 1.00 21.45 150 LEU B C 1
ATOM 2780 O O . LEU B 1 132 ? 32.951 36.326 58.854 1.00 23.32 150 LEU B O 1
ATOM 2785 N N . LEU B 1 133 ? 32.808 37.553 60.734 1.00 23.86 151 LEU B N 1
ATOM 2786 C CA . LEU B 1 133 ? 33.863 38.460 60.294 1.00 19.70 151 LEU B CA 1
ATOM 2787 C C . LEU B 1 133 ? 35.204 37.746 60.175 1.00 20.51 151 LEU B C 1
ATOM 2788 O O . LEU B 1 133 ? 36.015 38.091 59.308 1.00 16.49 151 LEU B O 1
ATOM 2793 N N . HIS B 1 134 ? 35.453 36.751 61.028 1.00 26.73 152 HIS B N 1
ATOM 2794 C CA . HIS B 1 134 ? 36.698 35.998 60.963 1.00 20.53 152 HIS B CA 1
ATOM 2795 C C . HIS B 1 134 ? 36.654 34.877 59.934 1.00 17.69 152 HIS B C 1
ATOM 2796 O O . HIS B 1 134 ? 37.713 34.415 59.496 1.00 23.43 152 HIS B O 1
ATOM 2803 N N . ASP B 1 135 ? 35.459 34.427 59.542 1.00 23.86 153 ASP B N 1
ATOM 2804 C CA . ASP B 1 135 ? 35.361 33.387 58.523 1.00 22.52 153 ASP B CA 1
ATOM 2805 C C . ASP B 1 135 ? 35.657 33.935 57.134 1.00 27.93 153 ASP B C 1
ATOM 2806 O O . ASP B 1 135 ? 36.095 33.185 56.253 1.00 28.58 153 ASP B O 1
ATOM 2811 N N . LEU B 1 136 ? 35.428 35.225 56.919 1.00 26.21 154 LEU B N 1
ATOM 2812 C CA . LEU B 1 136 ? 35.649 35.849 55.625 1.00 27.35 154 LEU B CA 1
ATOM 2813 C C . LEU B 1 136 ? 37.102 36.290 55.481 1.00 28.57 154 LEU B C 1
ATOM 2814 O O . LEU B 1 136 ? 37.844 36.410 56.459 1.00 25.33 154 LEU B O 1
ATOM 2819 N N . ASP B 1 137 ? 37.499 36.534 54.235 1.00 26.96 155 ASP B N 1
ATOM 2820 C CA . ASP B 1 137 ? 38.831 37.030 53.898 1.00 24.65 155 ASP B CA 1
ATOM 2821 C C . ASP B 1 137 ? 38.638 38.358 53.170 1.00 23.15 155 ASP B C 1
ATOM 2822 O O . ASP B 1 137 ? 38.489 38.392 51.946 1.00 25.80 155 ASP B O 1
ATOM 2827 N N . PHE B 1 138 ? 38.638 39.454 53.932 1.00 22.56 156 PHE B N 1
ATOM 2828 C CA . PHE B 1 138 ? 38.400 40.766 53.344 1.00 20.82 156 PHE B CA 1
ATOM 2829 C C . PHE B 1 138 ? 39.558 41.230 52.471 1.00 26.59 156 PHE B C 1
ATOM 2830 O O . PHE B 1 138 ? 39.359 42.092 51.609 1.00 26.60 156 PHE B O 1
ATOM 2838 N N . ALA B 1 139 ? 40.760 40.685 52.674 1.00 24.94 157 ALA B N 1
ATOM 2839 C CA . ALA B 1 139 ? 41.839 40.932 51.726 1.00 24.57 157 ALA B CA 1
ATOM 2840 C C . ALA B 1 139 ? 41.551 40.271 50.385 1.00 20.64 157 ALA B C 1
ATOM 2841 O O . ALA B 1 139 ? 41.917 40.810 49.335 1.00 27.59 157 ALA B O 1
ATOM 2843 N N . LYS B 1 140 ? 40.897 39.107 50.404 1.00 23.50 158 LYS B N 1
ATOM 2844 C CA . LYS B 1 140 ? 40.445 38.480 49.168 1.00 27.46 158 LYS B CA 1
ATOM 2845 C C . LYS B 1 140 ? 39.261 39.227 48.568 1.00 29.08 158 LYS B C 1
ATOM 2846 O O . LYS B 1 140 ? 39.137 39.309 47.340 1.00 34.28 158 LYS B O 1
ATOM 2852 N N . LEU B 1 141 ? 38.389 39.782 49.414 1.00 27.92 159 LEU B N 1
ATOM 2853 C CA . LEU B 1 141 ? 37.221 40.501 48.916 1.00 22.72 159 LEU B CA 1
ATOM 2854 C C . LEU B 1 141 ? 37.609 41.841 48.307 1.00 21.42 159 LEU B C 1
ATOM 2855 O O . LEU B 1 141 ? 37.022 42.267 47.305 1.00 22.21 159 LEU B O 1
ATOM 2860 N N . ALA B 1 142 ? 38.591 42.525 48.901 1.00 22.49 160 ALA B N 1
ATOM 2861 C CA . ALA B 1 142 ? 39.028 43.806 48.359 1.00 18.96 160 ALA B CA 1
ATOM 2862 C C . ALA B 1 142 ? 39.653 43.646 46.980 1.00 22.54 160 ALA B C 1
ATOM 2863 O O . ALA B 1 142 ? 39.564 44.557 46.149 1.00 24.94 160 ALA B O 1
ATOM 2865 N N . LYS B 1 143 ? 40.283 42.502 46.717 1.00 26.32 161 LYS B N 1
ATOM 2866 C CA . LYS B 1 143 ? 40.856 42.214 45.411 1.00 28.64 161 LYS B CA 1
ATOM 2867 C C . LYS B 1 143 ? 39.858 41.585 44.449 1.00 22.55 161 LYS B C 1
ATOM 2868 O O . LYS B 1 143 ? 40.174 41.438 43.263 1.00 30.37 161 LYS B O 1
ATOM 2874 N N . SER B 1 144 ? 38.668 41.212 44.926 1.00 20.36 162 SER B N 1
ATOM 2875 C CA . SER B 1 144 ? 37.693 40.562 44.057 1.00 28.01 162 SER B CA 1
ATOM 2876 C C . SER B 1 144 ? 37.137 41.522 43.014 1.00 23.89 162 SER B C 1
ATOM 2877 O O . SER B 1 144 ? 36.713 41.086 41.937 1.00 21.36 162 SER B O 1
ATOM 2880 N N . GLY B 1 145 ? 37.129 42.820 43.307 1.00 22.96 163 GLY B N 1
ATOM 2881 C CA . GLY B 1 145 ? 36.592 43.798 42.386 1.00 19.63 163 GLY B CA 1
ATOM 2882 C C . GLY B 1 145 ? 35.084 43.864 42.327 1.00 21.11 163 GLY B C 1
ATOM 2883 O O . GLY B 1 145 ? 34.543 44.478 41.399 1.00 17.99 163 GLY B O 1
ATOM 2884 N N . LYS B 1 146 ? 34.387 43.255 43.281 1.00 28.39 164 LYS B N 1
ATOM 2885 C CA . LYS B 1 146 ? 32.933 43.270 43.283 1.00 24.74 164 LYS B CA 1
ATOM 2886 C C . LYS B 1 146 ? 32.409 44.550 43.924 1.00 25.69 164 LYS B C 1
ATOM 2887 O O . LYS B 1 146 ? 33.081 45.182 44.744 1.00 23.66 164 LYS B O 1
ATOM 2893 N N . LEU B 1 147 ? 31.194 44.928 43.537 1.00 25.01 165 LEU B N 1
ATOM 2894 C CA . LEU B 1 147 ? 30.543 46.137 44.040 1.00 17.29 165 LEU B CA 1
ATOM 2895 C C . LEU B 1 147 ? 29.477 45.706 45.042 1.00 23.92 165 LEU B C 1
ATOM 2896 O O . LEU B 1 147 ? 28.346 45.385 44.678 1.00 27.57 165 LEU B O 1
ATOM 2901 N N . PHE B 1 148 ? 29.850 45.700 46.320 1.00 22.64 166 PHE B N 1
ATOM 2902 C CA . PHE B 1 148 ? 28.945 45.275 47.378 1.00 23.34 166 PHE B CA 1
ATOM 2903 C C . PHE B 1 148 ? 28.008 46.414 47.761 1.00 20.08 166 PHE B C 1
ATOM 2904 O O . PHE B 1 148 ? 28.448 47.547 47.978 1.00 27.70 166 PHE B O 1
ATOM 2912 N N . VAL B 1 149 ? 26.713 46.112 47.842 1.00 19.34 167 VAL B N 1
ATOM 2913 C CA . VAL B 1 149 ? 25.703 47.084 48.237 1.00 23.79 167 VAL B CA 1
ATOM 2914 C C . VAL B 1 149 ? 24.897 46.513 49.394 1.00 19.06 167 VAL B C 1
ATOM 2915 O O . VAL B 1 149 ? 24.800 45.294 49.569 1.00 21.59 167 VAL B O 1
ATOM 2919 N N . GLY B 1 150 ? 24.324 47.402 50.187 1.00 15.71 168 GLY B N 1
ATOM 2920 C CA . GLY B 1 150 ? 23.531 46.997 51.330 1.00 17.51 168 GLY B CA 1
ATOM 2921 C C . GLY B 1 150 ? 23.526 48.080 52.390 1.00 17.74 168 GLY B C 1
ATOM 2922 O O . GLY B 1 150 ? 24.187 49.107 52.268 1.00 19.99 168 GLY B O 1
ATOM 2923 N N . HIS B 1 151 ? 22.756 47.821 53.441 1.00 16.21 169 HIS B N 1
ATOM 2924 C CA . HIS B 1 151 ? 22.636 48.744 54.565 1.00 13.26 169 HIS B CA 1
ATOM 2925 C C . HIS B 1 151 ? 22.199 47.947 55.792 1.00 14.53 169 HIS B C 1
ATOM 2926 O O . HIS B 1 151 ? 22.204 46.712 55.783 1.00 23.96 169 HIS B O 1
ATOM 2933 N N . SER B 1 152 ? 21.822 48.664 56.852 1.00 13.57 170 SER B N 1
ATOM 2934 C CA . SER B 1 152 ? 21.364 48.078 58.117 1.00 17.77 170 SER B CA 1
ATOM 2935 C C . SER B 1 152 ? 22.505 47.249 58.691 1.00 19.96 170 SER B C 1
ATOM 2936 O O . SER B 1 152 ? 23.602 47.800 58.893 1.00 16.55 170 SER B O 1
ATOM 2939 N N . ASP B 1 153 ? 22.315 45.956 58.968 1.00 27.60 171 ASP B N 1
ATOM 2940 C CA . ASP B 1 153 ? 23.386 45.134 59.521 1.00 20.52 171 ASP B CA 1
ATOM 2941 C C . ASP B 1 153 ? 24.554 44.985 58.556 1.00 20.77 171 ASP B C 1
ATOM 2942 O O . ASP B 1 153 ? 25.672 44.689 58.993 1.00 23.99 171 ASP B O 1
ATOM 2947 N N . PHE B 1 154 ? 24.327 45.195 57.258 1.00 16.57 172 PHE B N 1
ATOM 2948 C CA . PHE B 1 154 ? 25.395 45.078 56.273 1.00 22.94 172 PHE B CA 1
ATOM 2949 C C . PHE B 1 154 ? 26.428 46.192 56.387 1.00 17.61 172 PHE B C 1
ATOM 2950 O O . PHE B 1 154 ? 27.458 46.127 55.706 1.00 15.84 172 PHE B O 1
ATOM 2958 N N . THR B 1 155 ? 26.179 47.208 57.218 1.00 17.32 173 THR B N 1
ATOM 2959 C CA . THR B 1 155 ? 27.201 48.214 57.486 1.00 16.08 173 THR B CA 1
ATOM 2960 C C . THR B 1 155 ? 28.435 47.587 58.122 1.00 13.63 173 THR B C 1
ATOM 2961 O O . THR B 1 155 ? 29.560 48.036 57.874 1.00 15.74 173 THR B O 1
ATOM 2965 N N . VAL B 1 156 ? 28.243 46.544 58.934 1.00 16.28 174 VAL B N 1
ATOM 2966 C CA . VAL B 1 156 ? 29.370 45.821 59.517 1.00 19.96 174 VAL B CA 1
ATOM 2967 C C . VAL B 1 156 ? 30.252 45.237 58.421 1.00 16.31 174 VAL B C 1
ATOM 2968 O O . VAL B 1 156 ? 31.486 45.289 58.500 1.00 21.75 174 VAL B O 1
ATOM 2972 N N . PHE B 1 157 ? 29.635 44.681 57.376 1.00 19.70 175 PHE B N 1
ATOM 2973 C CA . PHE B 1 157 ? 30.404 44.120 56.271 1.00 16.67 175 PHE B CA 1
ATOM 2974 C C . PHE B 1 157 ? 31.160 45.199 55.508 1.00 19.85 175 PHE B C 1
ATOM 2975 O O . PHE B 1 157 ? 32.266 44.949 55.017 1.00 22.58 175 PHE B O 1
ATOM 2983 N N . GLU B 1 158 ? 30.587 46.398 55.405 1.00 18.75 176 GLU B N 1
ATOM 2984 C CA . GLU B 1 158 ? 31.193 47.455 54.607 1.00 16.46 176 GLU B CA 1
ATOM 2985 C C . GLU B 1 158 ? 32.312 48.187 55.335 1.00 17.47 176 GLU B C 1
ATOM 2986 O O . GLU B 1 158 ? 33.141 48.826 54.679 1.00 17.03 176 GLU B O 1
ATOM 3000 N N . ALA B 1 160 ? 34.580 46.620 57.385 1.00 22.38 178 ALA B N 1
ATOM 3001 C CA . ALA B 1 160 ? 35.749 45.759 57.249 1.00 14.59 178 ALA B CA 1
ATOM 3002 C C . ALA B 1 160 ? 36.332 45.828 55.844 1.00 20.19 178 ALA B C 1
ATOM 3003 O O . ALA B 1 160 ? 37.554 45.734 55.678 1.00 25.18 178 ALA B O 1
ATOM 3005 N N . LEU B 1 161 ? 35.482 45.984 54.826 1.00 22.36 179 LEU B N 1
ATOM 3006 C CA . LEU B 1 161 ? 35.985 46.219 53.477 1.00 22.70 179 LEU B CA 1
ATOM 3007 C C . LEU B 1 161 ? 36.739 47.539 53.398 1.00 20.29 179 LEU B C 1
ATOM 3008 O O . LEU B 1 161 ? 37.807 47.620 52.780 1.00 26.23 179 LEU B O 1
ATOM 3013 N N . LEU B 1 162 ? 36.196 48.588 54.020 1.00 23.41 180 LEU B N 1
ATOM 3014 C CA . LEU B 1 162 ? 36.889 49.870 54.045 1.00 23.03 180 LEU B CA 1
ATOM 3015 C C . LEU B 1 162 ? 38.143 49.808 54.907 1.00 23.16 180 LEU B C 1
ATOM 3016 O O . LEU B 1 162 ? 39.098 50.554 54.665 1.00 25.53 180 LEU B O 1
ATOM 3021 N N . LYS B 1 163 ? 38.159 48.928 55.911 1.00 25.61 181 LYS B N 1
ATOM 3022 C CA . LYS B 1 163 ? 39.367 48.737 56.706 1.00 20.45 181 LYS B CA 1
ATOM 3023 C C . LYS B 1 163 ? 40.502 48.174 55.861 1.00 23.57 181 LYS B C 1
ATOM 3024 O O . LYS B 1 163 ? 41.678 48.427 56.149 1.00 23.98 181 LYS B O 1
ATOM 3030 N N . HIS B 1 164 ? 40.173 47.419 54.815 1.00 22.88 182 HIS B N 1
ATOM 3031 C CA . HIS B 1 164 ? 41.160 46.868 53.898 1.00 27.21 182 HIS B CA 1
ATOM 3032 C C . HIS B 1 164 ? 41.303 47.689 52.623 1.00 25.81 182 HIS B C 1
ATOM 3033 O O . HIS B 1 164 ? 42.110 47.331 51.759 1.00 23.43 182 HIS B O 1
ATOM 3040 N N . GLY B 1 165 ? 40.543 48.772 52.482 1.00 29.90 183 GLY B N 1
ATOM 3041 C CA . GLY B 1 165 ? 40.683 49.648 51.335 1.00 32.40 183 GLY B CA 1
ATOM 3042 C C . GLY B 1 165 ? 39.792 49.286 50.166 1.00 30.53 183 GLY B C 1
ATOM 3043 O O . GLY B 1 165 ? 40.207 49.393 49.008 1.00 32.83 183 GLY B O 1
ATOM 3044 N N . ALA B 1 166 ? 38.563 48.862 50.452 1.00 30.83 184 ALA B N 1
ATOM 3045 C CA . ALA B 1 166 ? 37.596 48.486 49.430 1.00 21.77 184 ALA B CA 1
ATOM 3046 C C . ALA B 1 166 ? 36.396 49.418 49.506 1.00 21.53 184 ALA B C 1
ATOM 3047 O O . ALA B 1 166 ? 35.848 49.643 50.591 1.00 19.06 184 ALA B O 1
ATOM 3049 N N . VAL B 1 167 ? 35.993 49.955 48.360 1.00 23.46 185 VAL B N 1
ATOM 3050 C CA . VAL B 1 167 ? 34.867 50.878 48.285 1.00 20.37 185 VAL B CA 1
ATOM 3051 C C . VAL B 1 167 ? 33.584 50.071 48.137 1.00 19.49 185 VAL B C 1
ATOM 3052 O O . VAL B 1 167 ? 33.437 49.290 47.191 1.00 27.13 185 VAL B O 1
ATOM 3056 N N . SER B 1 168 ? 32.661 50.257 49.073 1.00 18.33 186 SER B N 1
ATOM 3057 C CA . SER B 1 168 ? 31.345 49.640 49.037 1.00 18.74 186 SER B CA 1
ATOM 3058 C C . SER B 1 168 ? 30.287 50.720 48.839 1.00 20.11 186 SER B C 1
ATOM 3059 O O . SER B 1 168 ? 30.584 51.917 48.809 1.00 19.91 186 SER B O 1
ATOM 3062 N N . PHE B 1 169 ? 29.036 50.288 48.709 1.00 18.66 187 PHE B N 1
ATOM 3063 C CA . PHE B 1 169 ? 27.924 51.193 48.446 1.00 23.10 187 PHE B CA 1
ATOM 3064 C C . PHE B 1 169 ? 26.839 50.972 49.487 1.00 20.46 187 PHE B C 1
ATOM 3065 O O . PHE B 1 169 ? 26.311 49.863 49.611 1.00 22.92 187 PHE B O 1
ATOM 3073 N N . SER B 1 170 ? 26.506 52.024 50.228 1.00 22.81 188 SER B N 1
ATOM 3074 C CA . SER B 1 170 ? 25.426 51.975 51.210 1.00 21.88 188 SER B CA 1
ATOM 3075 C C . SER B 1 170 ? 24.135 52.334 50.486 1.00 18.34 188 SER B C 1
ATOM 3076 O O . SER B 1 170 ? 23.834 53.511 50.275 1.00 28.12 188 SER B O 1
ATOM 3079 N N . GLY B 1 171 ? 23.372 51.317 50.093 1.00 16.15 189 GLY B N 1
ATOM 3080 C CA . GLY B 1 171 ? 22.171 51.527 49.323 1.00 17.18 189 GLY B CA 1
ATOM 3081 C C . GLY B 1 171 ? 21.071 50.534 49.638 1.00 19.04 189 GLY B C 1
ATOM 3082 O O . GLY B 1 171 ? 20.861 50.142 50.790 1.00 18.74 189 GLY B O 1
ATOM 3083 N N . PRO B 1 172 ? 20.346 50.107 48.610 1.00 19.68 190 PRO B N 1
ATOM 3084 C CA . PRO B 1 172 ? 19.186 49.238 48.821 1.00 16.97 190 PRO B CA 1
ATOM 3085 C C . PRO B 1 172 ? 19.586 47.777 48.987 1.00 24.97 190 PRO B C 1
ATOM 3086 O O . PRO B 1 172 ? 20.715 47.369 48.714 1.00 27.24 190 PRO B O 1
ATOM 3098 N N . ILE B 1 174 ? 17.618 43.500 48.948 1.00 25.51 192 ILE B N 1
ATOM 3099 C CA . ILE B 1 174 ? 16.486 42.732 48.441 1.00 24.35 192 ILE B CA 1
ATOM 3100 C C . ILE B 1 174 ? 15.317 42.794 49.416 1.00 27.24 192 ILE B C 1
ATOM 3101 O O . ILE B 1 174 ? 14.154 42.675 49.011 1.00 31.05 192 ILE B O 1
ATOM 3106 N N . GLN B 1 175 ? 15.599 43.019 50.702 1.00 27.23 193 GLN B N 1
ATOM 3107 C CA . GLN B 1 175 ? 14.613 42.951 51.777 1.00 30.19 193 GLN B CA 1
ATOM 3108 C C . GLN B 1 175 ? 13.329 43.718 51.477 1.00 42.89 193 GLN B C 1
ATOM 3109 O O . GLN B 1 175 ? 12.268 43.111 51.302 1.00 52.67 193 GLN B O 1
ATOM 3111 N N . SER B 1 176 ? 13.408 45.050 51.418 1.00 35.52 194 SER B N 1
ATOM 3112 C CA . SER B 1 176 ? 12.220 45.874 51.235 1.00 32.69 194 SER B CA 1
ATOM 3113 C C . SER B 1 176 ? 12.357 46.880 50.098 1.00 28.47 194 SER B C 1
ATOM 3114 O O . SER B 1 176 ? 11.544 47.807 50.010 1.00 33.33 194 SER B O 1
ATOM 3117 N N . ASP B 1 177 ? 13.354 46.728 49.228 1.00 27.21 195 ASP B N 1
ATOM 3118 C CA . ASP B 1 177 ? 13.542 47.635 48.103 1.00 27.22 195 ASP B CA 1
ATOM 3119 C C . ASP B 1 177 ? 13.214 47.012 46.756 1.00 28.93 195 ASP B C 1
ATOM 3120 O O . ASP B 1 177 ? 12.875 47.741 45.822 1.00 31.29 195 ASP B O 1
ATOM 3125 N N . PHE B 1 178 ? 13.306 45.687 46.633 1.00 22.07 196 PHE B N 1
ATOM 3126 C CA . PHE B 1 178 ? 12.907 44.990 45.420 1.00 29.87 196 PHE B CA 1
ATOM 3127 C C . PHE B 1 178 ? 11.748 44.026 45.620 1.00 20.30 196 PHE B C 1
ATOM 3128 O O . PHE B 1 178 ? 11.113 43.644 44.630 1.00 20.33 196 PHE B O 1
ATOM 3136 N N . THR B 1 179 ? 11.454 43.624 46.857 1.00 22.96 197 THR B N 1
ATOM 3137 C CA . THR B 1 179 ? 10.332 42.737 47.133 1.00 23.79 197 THR B CA 1
ATOM 3138 C C . THR B 1 179 ? 9.015 43.476 47.318 1.00 25.49 197 THR B C 1
ATOM 3139 O O . THR B 1 179 ? 7.952 42.864 47.167 1.00 33.88 197 THR B O 1
ATOM 3143 N N . ARG B 1 180 ? 9.057 44.764 47.641 1.00 22.80 198 ARG B N 1
ATOM 3144 C CA . ARG B 1 180 ? 7.832 45.506 47.895 1.00 24.32 198 ARG B CA 1
ATOM 3145 C C . ARG B 1 180 ? 7.065 45.757 46.601 1.00 33.73 198 ARG B C 1
ATOM 3146 O O . ARG B 1 180 ? 7.646 45.936 45.528 1.00 36.10 198 ARG B O 1
ATOM 3154 N N . GLY B 1 181 ? 5.734 45.759 46.713 1.00 25.83 199 GLY B N 1
ATOM 3155 C CA . GLY B 1 181 ? 4.894 46.114 45.584 1.00 20.94 199 GLY B CA 1
ATOM 3156 C C . GLY B 1 181 ? 4.830 47.596 45.296 1.00 20.98 199 GLY B C 1
ATOM 3157 O O . GLY B 1 181 ? 4.561 47.984 44.155 1.00 22.25 199 GLY B O 1
ATOM 3158 N N . ASP B 1 182 ? 5.072 48.432 46.305 1.00 30.70 200 ASP B N 1
ATOM 3159 C CA . ASP B 1 182 ? 5.105 49.883 46.129 1.00 34.67 200 ASP B CA 1
ATOM 3160 C C . ASP B 1 182 ? 6.535 50.340 45.831 1.00 29.30 200 ASP B C 1
ATOM 3161 O O . ASP B 1 182 ? 7.162 51.080 46.590 1.00 32.38 200 ASP B O 1
ATOM 3166 N N . LEU B 1 183 ? 7.045 49.869 44.692 1.00 25.27 201 LEU B N 1
ATOM 3167 C CA . LEU B 1 183 ? 8.428 50.129 44.316 1.00 23.36 201 LEU B CA 1
ATOM 3168 C C . LEU B 1 183 ? 8.692 51.625 44.196 1.00 29.00 201 LEU B C 1
ATOM 3169 O O . LEU B 1 183 ? 7.835 52.394 43.751 1.00 22.70 201 LEU B O 1
ATOM 3174 N N . SER B 1 184 ? 9.891 52.033 44.599 1.00 33.35 202 SER B N 1
ATOM 3175 C CA . SER B 1 184 ? 10.293 53.433 44.596 1.00 20.30 202 SER B CA 1
ATOM 3176 C C . SER B 1 184 ? 11.167 53.703 43.378 1.00 20.73 202 SER B C 1
ATOM 3177 O O . SER B 1 184 ? 12.238 53.105 43.233 1.00 24.67 202 SER B O 1
ATOM 3180 N N . ALA B 1 185 ? 10.707 54.603 42.506 1.00 23.78 203 ALA B N 1
ATOM 3181 C CA . ALA B 1 185 ? 11.530 55.011 41.375 1.00 25.03 203 ALA B CA 1
ATOM 3182 C C . ALA B 1 185 ? 12.741 55.813 41.830 1.00 25.93 203 ALA B C 1
ATOM 3183 O O . ALA B 1 185 ? 13.801 55.744 41.200 1.00 23.40 203 ALA B O 1
ATOM 3185 N N . PHE B 1 186 ? 12.605 56.572 42.920 1.00 24.08 204 PHE B N 1
ATOM 3186 C CA . PHE B 1 186 ? 13.732 57.341 43.439 1.00 19.91 204 PHE B CA 1
ATOM 3187 C C . PHE B 1 186 ? 14.864 56.426 43.887 1.00 21.44 204 PHE B C 1
ATOM 3188 O O . PHE B 1 186 ? 16.040 56.707 43.629 1.00 24.40 204 PHE B O 1
ATOM 3196 N N . THR B 1 187 ? 14.529 55.323 44.559 1.00 20.99 205 THR B N 1
ATOM 3197 C CA . THR B 1 187 ? 15.558 54.420 45.064 1.00 24.12 205 THR B CA 1
ATOM 3198 C C . THR B 1 187 ? 16.203 53.628 43.933 1.00 25.59 205 THR B C 1
ATOM 3199 O O . THR B 1 187 ? 17.433 53.513 43.864 1.00 19.74 205 THR B O 1
ATOM 3203 N N . LEU B 1 188 ? 15.387 53.081 43.029 1.00 30.76 206 LEU B N 1
ATOM 3204 C CA . LEU B 1 188 ? 15.917 52.208 41.987 1.00 23.58 206 LEU B CA 1
ATOM 3205 C C . LEU B 1 188 ? 16.699 52.984 40.934 1.00 28.43 206 LEU B C 1
ATOM 3206 O O . LEU B 1 188 ? 17.685 52.468 40.395 1.00 28.82 206 LEU B O 1
ATOM 3211 N N . ASN B 1 189 ? 16.285 54.215 40.627 1.00 25.26 207 ASN B N 1
ATOM 3212 C CA . ASN B 1 189 ? 17.008 55.008 39.638 1.00 28.78 207 ASN B CA 1
ATOM 3213 C C . ASN B 1 189 ? 18.319 55.544 40.201 1.00 32.63 207 ASN B C 1
ATOM 3214 O O . ASN B 1 189 ? 19.324 55.607 39.484 1.00 33.48 207 ASN B O 1
ATOM 3219 N N . HIS B 1 190 ? 18.330 55.939 41.477 1.00 31.65 208 HIS B N 1
ATOM 3220 C CA . HIS B 1 190 ? 19.578 56.362 42.103 1.00 28.42 208 HIS B CA 1
ATOM 3221 C C . HIS B 1 190 ? 20.549 55.199 42.254 1.00 25.68 208 HIS B C 1
ATOM 3222 O O . HIS B 1 190 ? 21.768 55.402 42.224 1.00 24.01 208 HIS B O 1
ATOM 3229 N N . PHE B 1 191 ? 20.033 53.979 42.415 1.00 25.60 209 PHE B N 1
ATOM 3230 C CA . PHE B 1 191 ? 20.904 52.813 42.527 1.00 23.38 209 PHE B CA 1
ATOM 3231 C C . PHE B 1 191 ? 21.541 52.475 41.185 1.00 30.98 209 PHE B C 1
ATOM 3232 O O . PHE B 1 191 ? 22.759 52.282 41.097 1.00 28.15 209 PHE B O 1
ATOM 3240 N N . ASP B 1 192 ? 20.731 52.402 40.125 1.00 34.29 210 ASP B N 1
ATOM 3241 C CA . ASP B 1 192 ? 21.266 52.095 38.803 1.00 30.48 210 ASP B CA 1
ATOM 3242 C C . ASP B 1 192 ? 22.215 53.181 38.314 1.00 37.15 210 ASP B C 1
ATOM 3243 O O . ASP B 1 192 ? 23.149 52.894 37.557 1.00 34.44 210 ASP B O 1
ATOM 3248 N N . GLU B 1 193 ? 21.994 54.429 38.734 1.00 40.22 211 GLU B N 1
ATOM 3249 C CA . GLU B 1 193 ? 22.851 55.520 38.282 1.00 34.78 211 GLU B CA 1
ATOM 3250 C C . GLU B 1 193 ? 24.238 55.428 38.904 1.00 35.31 211 GLU B C 1
ATOM 3251 O O . GLU B 1 193 ? 25.246 55.610 38.212 1.00 34.30 211 GLU B O 1
ATOM 3257 N N . THR B 1 194 ? 24.311 55.142 40.206 1.00 36.53 212 THR B N 1
ATOM 3258 C CA . THR B 1 194 ? 25.607 55.056 40.873 1.00 27.05 212 THR B CA 1
ATOM 3259 C C . THR B 1 194 ? 26.439 53.897 40.337 1.00 26.57 212 THR B C 1
ATOM 3260 O O . THR B 1 194 ? 27.672 53.985 40.302 1.00 25.95 212 THR B O 1
ATOM 3272 N N . THR B 1 196 ? 26.413 52.839 37.239 1.00 27.03 214 THR B N 1
ATOM 3273 C CA . THR B 1 196 ? 26.765 53.100 35.851 1.00 28.35 214 THR B CA 1
ATOM 3274 C C . THR B 1 196 ? 27.349 54.486 35.609 1.00 33.23 214 THR B C 1
ATOM 3275 O O . THR B 1 196 ? 27.807 54.755 34.493 1.00 40.29 214 THR B O 1
ATOM 3279 N N . SER B 1 197 ? 27.348 55.369 36.607 1.00 30.32 215 SER B N 1
ATOM 3280 C CA . SER B 1 197 ? 27.907 56.696 36.421 1.00 30.15 215 SER B CA 1
ATOM 3281 C C . SER B 1 197 ? 29.084 56.919 37.363 1.00 31.69 215 SER B C 1
ATOM 3282 O O . SER B 1 197 ? 29.039 56.493 38.522 1.00 27.21 215 SER B O 1
ATOM 3285 N N . PRO B 1 198 ? 30.150 57.576 36.896 1.00 29.45 216 PRO B N 1
ATOM 3286 C CA . PRO B 1 198 ? 31.319 57.787 37.765 1.00 23.66 216 PRO B CA 1
ATOM 3287 C C . PRO B 1 198 ? 31.092 58.810 38.863 1.00 31.51 216 PRO B C 1
ATOM 3288 O O . PRO B 1 198 ? 31.881 58.850 39.815 1.00 24.61 216 PRO B O 1
ATOM 3292 N N . GLU B 1 199 ? 30.054 59.639 38.766 1.00 30.94 217 GLU B N 1
ATOM 3293 C CA . GLU B 1 199 ? 29.798 60.689 39.741 1.00 23.79 217 GLU B CA 1
ATOM 3294 C C . GLU B 1 199 ? 28.325 60.696 40.122 1.00 23.53 217 GLU B C 1
ATOM 3295 O O . GLU B 1 199 ? 27.455 60.448 39.281 1.00 21.43 217 GLU B O 1
ATOM 3301 N N . THR B 1 200 ? 28.053 60.980 41.395 1.00 27.34 218 THR B N 1
ATOM 3302 C CA . THR B 1 200 ? 26.692 61.078 41.905 1.00 25.48 218 THR B CA 1
ATOM 3303 C C . THR B 1 200 ? 26.581 62.317 42.779 1.00 21.50 218 THR B C 1
ATOM 3304 O O . THR B 1 200 ? 27.427 62.543 43.649 1.00 29.91 218 THR B O 1
ATOM 3308 N N . SER B 1 201 ? 25.539 63.113 42.547 1.00 26.02 219 SER B N 1
ATOM 3309 C CA . SER B 1 201 ? 25.289 64.331 43.305 1.00 27.94 219 SER B CA 1
ATOM 3310 C C . SER B 1 201 ? 23.934 64.225 43.987 1.00 28.30 219 SER B C 1
ATOM 3311 O O . SER B 1 201 ? 22.935 63.888 43.343 1.00 25.91 219 SER B O 1
ATOM 3314 N N . VAL B 1 202 ? 23.903 64.515 45.285 1.00 30.67 220 VAL B N 1
ATOM 3315 C CA . VAL B 1 202 ? 22.687 64.440 46.087 1.00 21.13 220 VAL B CA 1
ATOM 3316 C C . VAL B 1 202 ? 22.385 65.834 46.618 1.00 21.56 220 VAL B C 1
ATOM 3317 O O . VAL B 1 202 ? 23.225 66.443 47.293 1.00 23.48 220 VAL B O 1
ATOM 3321 N N . LYS B 1 203 ? 21.191 66.337 46.313 1.00 22.82 221 LYS B N 1
ATOM 3322 C CA . LYS B 1 203 ? 20.744 67.651 46.754 1.00 17.66 221 LYS B CA 1
ATOM 3323 C C . LYS B 1 203 ? 19.451 67.498 47.540 1.00 21.03 221 LYS B C 1
ATOM 3324 O O . LYS B 1 203 ? 18.545 66.774 47.114 1.00 24.19 221 LYS B O 1
ATOM 3330 N N . TRP B 1 204 ? 19.366 68.177 48.681 1.00 19.47 222 TRP B N 1
ATOM 3331 C CA . TRP B 1 204 ? 18.170 68.127 49.506 1.00 23.20 222 TRP B CA 1
ATOM 3332 C C . TRP B 1 204 ? 17.992 69.465 50.209 1.00 26.08 222 TRP B C 1
ATOM 3333 O O . TRP B 1 204 ? 18.878 70.323 50.194 1.00 32.76 222 TRP B O 1
ATOM 3344 N N . VAL B 1 205 ? 16.828 69.631 50.831 1.00 26.88 223 VAL B N 1
ATOM 3345 C CA . VAL B 1 205 ? 16.472 70.852 51.544 1.00 30.91 223 VAL B CA 1
ATOM 3346 C C . VAL B 1 205 ? 16.391 70.527 53.028 1.00 27.11 223 VAL B C 1
ATOM 3347 O O . VAL B 1 205 ? 15.636 69.635 53.436 1.00 30.46 223 VAL B O 1
ATOM 3349 N N . SER B 1 206 ? 17.168 71.247 53.833 1.00 29.17 224 SER B N 1
ATOM 3350 C CA . SER B 1 206 ? 17.159 71.072 55.279 1.00 24.61 224 SER B CA 1
ATOM 3351 C C . SER B 1 206 ? 17.533 72.395 55.927 1.00 27.67 224 SER B C 1
ATOM 3352 O O . SER B 1 206 ? 18.548 72.999 55.567 1.00 33.84 224 SER B O 1
ATOM 3355 N N . LYS B 1 207 ? 16.718 72.835 56.879 1.00 32.14 225 LYS B N 1
ATOM 3356 C CA . LYS B 1 207 ? 16.873 74.145 57.490 1.00 28.12 225 LYS B CA 1
ATOM 3357 C C . LYS B 1 207 ? 17.809 74.083 58.696 1.00 23.73 225 LYS B C 1
ATOM 3358 O O . LYS B 1 207 ? 18.138 73.012 59.211 1.00 31.08 225 LYS B O 1
ATOM 3364 N N . ASP B 1 208 ? 18.244 75.267 59.134 1.00 24.16 226 ASP B N 1
ATOM 3365 C CA . ASP B 1 208 ? 19.041 75.435 60.352 1.00 26.14 226 ASP B CA 1
ATOM 3366 C C . ASP B 1 208 ? 20.363 74.673 60.289 1.00 26.76 226 ASP B C 1
ATOM 3367 O O . ASP B 1 208 ? 20.898 74.254 61.318 1.00 33.25 226 ASP B O 1
ATOM 3372 N N . ASN B 1 209 ? 20.902 74.491 59.086 1.00 26.08 227 ASN B N 1
ATOM 3373 C CA . ASN B 1 209 ? 22.186 73.815 58.999 1.00 21.11 227 ASN B CA 1
ATOM 3374 C C . ASN B 1 209 ? 23.305 74.815 58.733 1.00 20.88 227 ASN B C 1
ATOM 3375 O O . ASN B 1 209 ? 23.105 75.809 58.028 1.00 21.27 227 ASN B O 1
ATOM 3380 N N . PRO B 1 210 ? 24.489 74.580 59.294 1.00 23.66 228 PRO B N 1
ATOM 3381 C CA . PRO B 1 210 ? 25.606 75.502 59.073 1.00 18.44 228 PRO B CA 1
ATOM 3382 C C . PRO B 1 210 ? 26.085 75.466 57.630 1.00 16.66 228 PRO B C 1
ATOM 3383 O O . PRO B 1 210 ? 25.875 74.499 56.896 1.00 26.00 228 PRO B O 1
ATOM 3387 N N . ASP B 1 211 ? 26.743 76.551 57.230 1.00 19.75 229 ASP B N 1
ATOM 3388 C CA . ASP B 1 211 ? 27.292 76.678 55.881 1.00 25.11 229 ASP B CA 1
ATOM 3389 C C . ASP B 1 211 ? 28.686 76.065 55.876 1.00 20.00 229 ASP B C 1
ATOM 3390 O O . ASP B 1 211 ? 29.644 76.664 56.373 1.00 12.94 229 ASP B O 1
ATOM 3395 N N . VAL B 1 212 ? 28.801 74.867 55.313 1.00 23.78 230 VAL B N 1
ATOM 3396 C CA . VAL B 1 212 ? 30.062 74.144 55.268 1.00 23.56 230 VAL B CA 1
ATOM 3397 C C . VAL B 1 212 ? 30.505 74.007 53.814 1.00 19.05 230 VAL B C 1
ATOM 3398 O O . VAL B 1 212 ? 29.736 74.228 52.878 1.00 20.35 230 VAL B O 1
ATOM 3402 N N . ASP B 1 213 ? 31.772 73.636 53.634 1.00 22.45 231 ASP B N 1
ATOM 3403 C CA . ASP B 1 213 ? 32.336 73.414 52.309 1.00 24.25 231 ASP B CA 1
ATOM 3404 C C . ASP B 1 213 ? 33.553 72.506 52.419 1.00 18.51 231 ASP B C 1
ATOM 3405 O O . ASP B 1 213 ? 34.675 72.913 52.098 1.00 23.94 231 ASP B O 1
ATOM 3410 N N . VAL B 1 214 ? 33.340 71.278 52.876 1.00 18.74 232 VAL B N 1
ATOM 3411 C CA . VAL B 1 214 ? 34.422 70.351 53.138 1.00 17.28 232 VAL B CA 1
ATOM 3412 C C . VAL B 1 214 ? 34.489 69.318 52.022 1.00 19.08 232 VAL B C 1
ATOM 3413 O O . VAL B 1 214 ? 33.604 69.223 51.173 1.00 22.69 232 VAL B O 1
ATOM 3417 N N . GLU B 1 215 ? 35.558 68.524 52.023 1.00 18.21 233 GLU B N 1
ATOM 3418 C CA . GLU B 1 215 ? 35.757 67.482 51.021 1.00 21.23 233 GLU B CA 1
ATOM 3419 C C . GLU B 1 215 ? 36.639 66.401 51.624 1.00 20.02 233 GLU B C 1
ATOM 3420 O O . GLU B 1 215 ? 37.774 66.678 52.020 1.00 22.62 233 GLU B O 1
ATOM 3426 N N . GLY B 1 216 ? 36.120 65.182 51.695 1.00 19.90 234 GLY B N 1
ATOM 3427 C CA . GLY B 1 216 ? 36.866 64.088 52.272 1.00 18.88 234 GLY B CA 1
ATOM 3428 C C . GLY B 1 216 ? 36.285 62.750 51.873 1.00 13.70 234 GLY B C 1
ATOM 3429 O O . GLY B 1 216 ? 35.418 62.660 51.002 1.00 14.48 234 GLY B O 1
ATOM 3430 N N . THR B 1 217 ? 36.780 61.704 52.531 1.00 21.11 235 THR B N 1
ATOM 3431 C CA . THR B 1 217 ? 36.347 60.342 52.245 1.00 17.50 235 THR B CA 1
ATOM 3432 C C . THR B 1 217 ? 34.989 60.089 52.888 1.00 21.14 235 THR B C 1
ATOM 3433 O O . THR B 1 217 ? 34.835 60.231 54.106 1.00 18.03 235 THR B O 1
ATOM 3437 N N . LEU B 1 218 ? 34.006 59.715 52.072 1.00 23.57 236 LEU B N 1
ATOM 3438 C CA . LEU B 1 218 ? 32.667 59.435 52.571 1.00 15.09 236 LEU B CA 1
ATOM 3439 C C . LEU B 1 218 ? 32.602 58.018 53.127 1.00 15.52 236 LEU B C 1
ATOM 3440 O O . LEU B 1 218 ? 33.041 57.066 52.475 1.00 19.73 236 LEU B O 1
ATOM 3445 N N . TRP B 1 219 ? 32.048 57.882 54.329 1.00 12.45 237 TRP B N 1
ATOM 3446 C CA . TRP B 1 219 ? 31.931 56.579 54.968 1.00 14.30 237 TRP B CA 1
ATOM 3447 C C . TRP B 1 219 ? 30.900 56.665 56.082 1.00 20.58 237 TRP B C 1
ATOM 3448 O O . TRP B 1 219 ? 30.538 57.754 56.534 1.00 17.21 237 TRP B O 1
ATOM 3459 N N . GLY B 1 220 ? 30.430 55.496 56.517 1.00 12.93 238 GLY B N 1
ATOM 3460 C CA . GLY B 1 220 ? 29.454 55.385 57.575 1.00 12.58 238 GLY B CA 1
ATOM 3461 C C . GLY B 1 220 ? 28.350 54.429 57.185 1.00 16.41 238 GLY B C 1
ATOM 3462 O O . GLY B 1 220 ? 28.532 53.549 56.337 1.00 21.66 238 GLY B O 1
ATOM 3463 N N . GLY B 1 221 ? 27.191 54.606 57.815 1.00 15.08 239 GLY B N 1
ATOM 3464 C CA . GLY B 1 221 ? 26.046 53.760 57.543 1.00 12.15 239 GLY B CA 1
ATOM 3465 C C . GLY B 1 221 ? 25.043 53.732 58.678 1.00 15.68 239 GLY B C 1
ATOM 3466 O O . GLY B 1 221 ? 24.487 54.769 59.051 1.00 18.53 239 GLY B O 1
ATOM 3467 N N . ASN B 1 222 ? 24.802 52.548 59.234 1.00 17.27 240 ASN B N 1
ATOM 3468 C CA . ASN B 1 222 ? 23.860 52.404 60.335 1.00 15.82 240 ASN B CA 1
ATOM 3469 C C . ASN B 1 222 ? 24.525 52.809 61.645 1.00 20.38 240 ASN B C 1
ATOM 3470 O O . ASN B 1 222 ? 25.650 52.391 61.934 1.00 21.95 240 ASN B O 1
ATOM 3475 N N . LEU B 1 223 ? 23.823 53.624 62.437 1.00 13.14 241 LEU B N 1
ATOM 3476 C CA . LEU B 1 223 ? 24.409 54.141 63.671 1.00 14.99 241 LEU B CA 1
ATOM 3477 C C . LEU B 1 223 ? 24.642 53.031 64.689 1.00 18.20 241 LEU B C 1
ATOM 3478 O O . LEU B 1 223 ? 25.646 53.046 65.411 1.00 24.62 241 LEU B O 1
ATOM 3483 N N . THR B 1 224 ? 23.727 52.062 64.765 1.00 20.58 242 THR B N 1
ATOM 3484 C CA . THR B 1 224 ? 23.888 50.973 65.723 1.00 19.27 242 THR B CA 1
ATOM 3485 C C . THR B 1 224 ? 25.077 50.091 65.361 1.00 18.87 242 THR B C 1
ATOM 3486 O O . THR B 1 224 ? 25.799 49.616 66.246 1.00 18.16 242 THR B O 1
ATOM 3498 N N . LEU B 1 226 ? 27.707 51.079 63.605 1.00 20.28 244 LEU B N 1
ATOM 3499 C CA . LEU B 1 226 ? 28.930 51.862 63.743 1.00 17.57 244 LEU B CA 1
ATOM 3500 C C . LEU B 1 226 ? 29.362 51.963 65.201 1.00 15.11 244 LEU B C 1
ATOM 3501 O O . LEU B 1 226 ? 30.546 51.803 65.517 1.00 22.44 244 LEU B O 1
ATOM 3506 N N . ALA B 1 227 ? 28.415 52.235 66.105 1.00 18.33 245 ALA B N 1
ATOM 3507 C CA . ALA B 1 227 ? 28.733 52.212 67.529 1.00 18.95 245 ALA B CA 1
ATOM 3508 C C . ALA B 1 227 ? 29.132 50.814 67.980 1.00 19.92 245 ALA B C 1
ATOM 3509 O O . ALA B 1 227 ? 29.921 50.664 68.920 1.00 24.48 245 ALA B O 1
ATOM 3511 N N . HIS B 1 228 ? 28.597 49.783 67.322 1.00 23.37 246 HIS B N 1
ATOM 3512 C CA . HIS B 1 228 ? 29.040 48.415 67.562 1.00 17.86 246 HIS B CA 1
ATOM 3513 C C . HIS B 1 228 ? 30.487 48.197 67.136 1.00 15.33 246 HIS B C 1
ATOM 3514 O O . HIS B 1 228 ? 31.151 47.298 67.665 1.00 19.68 246 HIS B O 1
ATOM 3529 N N . ALA B 1 230 ? 32.870 50.329 67.597 1.00 16.09 248 ALA B N 1
ATOM 3530 C CA . ALA B 1 230 ? 33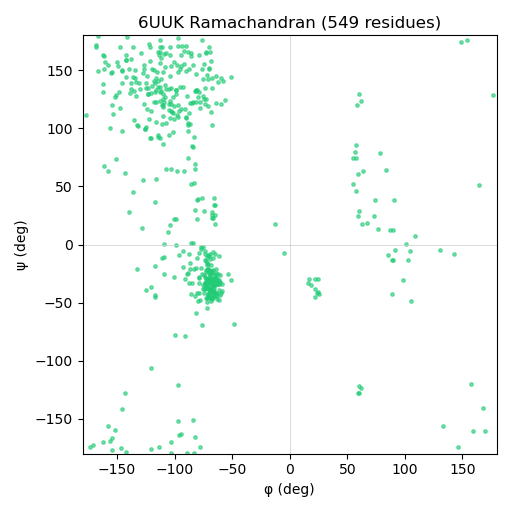.741 51.093 68.483 1.00 18.17 248 ALA B CA 1
ATOM 3531 C C . ALA B 1 230 ? 34.599 50.151 69.318 1.00 18.30 248 ALA B C 1
ATOM 3532 O O . ALA B 1 230 ? 34.076 49.284 70.027 1.00 16.17 248 ALA B O 1
ATOM 3534 N N . GLY B 1 231 ? 35.918 50.321 69.235 1.00 15.28 249 GLY B N 1
ATOM 3535 C CA . GLY B 1 231 ? 36.853 49.491 69.961 1.00 22.45 249 GLY B CA 1
ATOM 3536 C C . GLY B 1 231 ? 37.302 48.242 69.234 1.00 26.76 249 GLY B C 1
ATOM 3537 O O . GLY B 1 231 ? 38.282 47.616 69.660 1.00 16.67 249 GLY B O 1
ATOM 3538 N N . THR B 1 232 ? 36.623 47.860 68.150 1.00 17.56 250 THR B N 1
ATOM 3539 C CA . THR B 1 232 ? 36.966 46.666 67.397 1.00 15.01 250 THR B CA 1
ATOM 3540 C C . THR B 1 232 ? 37.973 46.993 66.298 1.00 20.76 250 THR B C 1
ATOM 3541 O O . THR B 1 232 ? 37.976 48.105 65.760 1.00 22.11 250 THR B O 1
ATOM 3545 N N . PRO B 1 233 ? 38.844 46.041 65.947 1.00 19.06 251 PRO B N 1
ATOM 3546 C CA . PRO B 1 233 ? 39.797 46.282 64.851 1.00 21.16 251 PRO B CA 1
ATOM 3547 C C . PRO B 1 233 ? 39.143 46.428 63.488 1.00 21.79 251 PRO B C 1
ATOM 3548 O O . PRO B 1 233 ? 39.844 46.750 62.520 1.00 23.99 251 PRO B O 1
ATOM 3552 N N . TRP B 1 234 ? 37.834 46.199 63.376 1.00 19.71 252 TRP B N 1
ATOM 3553 C CA . TRP B 1 234 ? 37.144 46.330 62.101 1.00 19.03 252 TRP B CA 1
ATOM 3554 C C . TRP B 1 234 ? 36.717 47.761 61.801 1.00 24.09 252 TRP B C 1
ATOM 3555 O O . TRP B 1 234 ? 36.235 48.026 60.694 1.00 22.95 252 TRP B O 1
ATOM 3574 N N . PRO B 1 236 ? 37.142 51.332 60.525 1.00 26.61 254 PRO B N 1
ATOM 3575 C CA . PRO B 1 236 ? 38.080 52.010 59.627 1.00 22.78 254 PRO B CA 1
ATOM 3576 C C . PRO B 1 236 ? 38.702 53.223 60.299 1.00 24.36 254 PRO B C 1
ATOM 3577 O O . PRO B 1 236 ? 38.105 53.856 61.172 1.00 28.22 254 PRO B O 1
ATOM 3581 N N . ASP B 1 237 ? 39.923 53.538 59.878 1.00 24.63 255 ASP B N 1
ATOM 3582 C CA . ASP B 1 237 ? 40.684 54.649 60.440 1.00 23.08 255 ASP B CA 1
ATOM 3583 C C . ASP B 1 237 ? 40.733 55.795 59.431 1.00 19.25 255 ASP B C 1
ATOM 3584 O O . ASP B 1 237 ? 41.784 56.168 58.899 1.00 27.58 255 ASP B O 1
ATOM 3589 N N . ILE B 1 238 ? 39.549 56.345 59.175 1.00 26.06 256 ILE B N 1
ATOM 3590 C CA . ILE B 1 238 ? 39.378 57.453 58.243 1.00 25.36 256 ILE B CA 1
ATOM 3591 C C . ILE B 1 238 ? 39.735 58.749 58.960 1.00 16.90 256 ILE B C 1
ATOM 3592 O O . ILE B 1 238 ? 39.153 59.077 60.000 1.00 17.89 256 ILE B O 1
ATOM 3597 N N . SER B 1 239 ? 40.691 59.485 58.406 1.00 26.89 257 SER B N 1
ATOM 3598 C CA . SER B 1 239 ? 41.152 60.745 58.970 1.00 20.65 257 SER B CA 1
ATOM 3599 C C . SER B 1 239 ? 40.690 61.867 58.055 1.00 20.73 257 SER B C 1
ATOM 3600 O O . SER B 1 239 ? 41.066 61.905 56.879 1.00 24.80 257 SER B O 1
ATOM 3603 N N . GLY B 1 240 ? 39.860 62.759 58.585 1.00 20.34 258 GLY B N 1
ATOM 3604 C CA . GLY B 1 240 ? 39.385 63.890 57.808 1.00 19.44 258 GLY B CA 1
ATOM 3605 C C . GLY B 1 240 ? 38.352 63.541 56.757 1.00 18.00 258 GLY B C 1
ATOM 3606 O O . GLY B 1 240 ? 38.376 64.110 55.658 1.00 14.58 258 GLY B O 1
ATOM 3607 N N . GLY B 1 241 ? 37.443 62.616 57.066 1.00 20.09 259 GLY B N 1
ATOM 3608 C CA . GLY B 1 241 ? 36.405 62.219 56.144 1.00 18.69 259 GLY B CA 1
ATOM 3609 C C . GLY B 1 241 ? 35.052 62.824 56.495 1.00 16.82 259 GLY B C 1
ATOM 3610 O O . GLY B 1 241 ? 34.894 63.579 57.451 1.00 18.10 259 GLY B O 1
ATOM 3611 N N . ILE B 1 242 ? 34.062 62.471 55.682 1.00 18.51 260 ILE B N 1
ATOM 3612 C CA . ILE B 1 242 ? 32.685 62.913 55.866 1.00 19.07 260 ILE B CA 1
ATOM 3613 C C . ILE B 1 242 ? 31.875 61.699 56.299 1.00 17.67 260 ILE B C 1
ATOM 3614 O O . ILE B 1 242 ? 31.648 60.776 55.506 1.00 18.81 260 ILE B O 1
ATOM 3619 N N . LEU B 1 243 ? 31.441 61.695 57.555 1.00 15.63 261 LEU B N 1
ATOM 3620 C CA . LEU B 1 243 ? 30.756 60.556 58.151 1.00 17.47 261 LEU B CA 1
ATOM 3621 C C . LEU B 1 243 ? 29.249 60.778 58.119 1.00 12.62 261 LEU B C 1
ATOM 3622 O O . LEU B 1 243 ? 28.768 61.858 58.478 1.00 19.89 261 LEU B O 1
ATOM 3627 N N . PHE B 1 244 ? 28.510 59.756 57.690 1.00 18.67 262 PHE B N 1
ATOM 3628 C CA . PHE B 1 244 ? 27.056 59.791 57.664 1.00 12.43 262 PHE B CA 1
ATOM 3629 C C . PHE B 1 244 ? 26.496 58.617 58.455 1.00 13.26 262 PHE B C 1
ATOM 3630 O O . PHE B 1 244 ? 27.067 57.522 58.460 1.00 12.59 262 PHE B O 1
ATOM 3638 N N . VAL B 1 245 ? 25.369 58.855 59.132 1.00 21.69 263 VAL B N 1
ATOM 3639 C CA . VAL B 1 245 ? 24.736 57.854 59.981 1.00 15.51 263 VAL B CA 1
ATOM 3640 C C . VAL B 1 245 ? 23.228 57.886 59.771 1.00 14.63 263 VAL B C 1
ATOM 3641 O O . VAL B 1 245 ? 22.660 58.873 59.298 1.00 16.17 263 VAL B O 1
ATOM 3645 N N . GLU B 1 246 ? 22.582 56.779 60.136 1.00 16.91 264 GLU B N 1
ATOM 3646 C CA . GLU B 1 246 ? 21.131 56.660 60.093 1.00 17.21 264 GLU B CA 1
ATOM 3647 C C . GLU B 1 246 ? 20.720 55.496 60.984 1.00 16.53 264 GLU B C 1
ATOM 3648 O O . GLU B 1 246 ? 21.539 54.639 61.327 1.00 19.97 264 GLU B O 1
ATOM 3654 N N . ASP B 1 247 ? 19.440 55.472 61.349 1.00 19.85 265 ASP B N 1
ATOM 3655 C CA . ASP B 1 247 ? 18.919 54.429 62.225 1.00 22.71 265 ASP B CA 1
ATOM 3656 C C . ASP B 1 247 ? 17.397 54.496 62.219 1.00 18.60 265 ASP B C 1
ATOM 3657 O O . ASP B 1 247 ? 16.798 55.442 61.702 1.00 18.08 265 ASP B O 1
ATOM 3662 N N . ILE B 1 248 ? 16.778 53.467 62.807 1.00 22.80 266 ILE B N 1
ATOM 3663 C CA . ILE B 1 248 ? 15.333 53.400 62.986 1.00 26.87 266 ILE B CA 1
ATOM 3664 C C . ILE B 1 248 ? 15.035 52.765 64.337 1.00 27.57 266 ILE B C 1
ATOM 3665 O O . ILE B 1 248 ? 15.886 52.114 64.946 1.00 27.87 266 ILE B O 1
ATOM 3670 N N . HIS B 1 249 ? 13.797 52.960 64.796 1.00 22.22 267 HIS B N 1
ATOM 3671 C CA . HIS B 1 249 ? 13.312 52.462 66.083 1.00 24.62 267 HIS B CA 1
ATOM 3672 C C . HIS B 1 249 ? 14.118 53.000 67.260 1.00 23.74 267 HIS B C 1
ATOM 3673 O O . HIS B 1 249 ? 14.152 52.376 68.326 1.00 18.02 267 HIS B O 1
ATOM 3680 N N . GLU B 1 250 ? 14.770 54.150 67.100 1.00 23.51 268 GLU B N 1
ATOM 3681 C CA . GLU B 1 250 ? 15.662 54.690 68.118 1.00 23.36 268 GLU B CA 1
ATOM 3682 C C . GLU B 1 250 ? 15.112 56.009 68.638 1.00 16.21 268 GLU B C 1
ATOM 3683 O O . GLU B 1 250 ? 14.898 56.946 67.862 1.00 21.90 268 GLU B O 1
ATOM 3689 N N . HIS B 1 251 ? 14.887 56.076 69.946 1.00 22.44 269 HIS B N 1
ATOM 3690 C CA . HIS B 1 251 ? 14.600 57.343 70.592 1.00 20.34 269 HIS B CA 1
ATOM 3691 C C . HIS B 1 251 ? 15.821 58.257 70.480 1.00 25.21 269 HIS B C 1
ATOM 3692 O O . HIS B 1 251 ? 16.960 57.784 70.511 1.00 23.99 269 HIS B O 1
ATOM 3699 N N . PRO B 1 252 ? 15.610 59.570 70.323 1.00 20.52 270 PRO B N 1
ATOM 3700 C CA . PRO B 1 252 ? 16.744 60.495 70.160 1.00 21.55 270 PRO B CA 1
ATOM 3701 C C . PRO B 1 252 ? 17.809 60.409 71.248 1.00 21.16 270 PRO B C 1
ATOM 3702 O O . PRO B 1 252 ? 18.967 60.759 71.001 1.00 17.17 270 PRO B O 1
ATOM 3706 N N . TYR B 1 253 ? 17.447 59.952 72.450 1.00 20.22 271 TYR B N 1
ATOM 3707 C CA . TYR B 1 253 ? 18.469 59.754 73.473 1.00 16.66 271 TYR B CA 1
ATOM 3708 C C . TYR B 1 253 ? 19.329 58.535 73.162 1.00 20.29 271 TYR B C 1
ATOM 3709 O O . TYR B 1 253 ? 20.513 58.509 73.514 1.00 15.11 271 TYR B O 1
ATOM 3718 N N . ARG B 1 254 ? 18.756 57.522 72.506 1.00 24.28 272 ARG B N 1
ATOM 3719 C CA . ARG B 1 254 ? 19.566 56.408 72.027 1.00 19.69 272 ARG B CA 1
ATOM 3720 C C . ARG B 1 254 ? 20.463 56.836 70.874 1.00 19.72 272 ARG B C 1
ATOM 3721 O O . ARG B 1 254 ? 21.543 56.266 70.684 1.00 21.74 272 ARG B O 1
ATOM 3729 N N . VAL B 1 255 ? 20.032 57.831 70.097 1.00 16.49 273 VAL B N 1
ATOM 3730 C CA . VAL B 1 255 ? 20.867 58.358 69.023 1.00 16.99 273 VAL B CA 1
ATOM 3731 C C . VAL B 1 255 ? 22.028 59.157 69.602 1.00 15.00 273 VAL B C 1
ATOM 3732 O O . VAL B 1 255 ? 23.181 59.001 69.183 1.00 22.45 273 VAL B O 1
ATOM 3736 N N . GLU B 1 256 ? 21.740 60.024 70.576 1.00 16.03 274 GLU B N 1
ATOM 3737 C CA . GLU B 1 256 ? 22.797 60.800 71.218 1.00 19.02 274 GLU B CA 1
ATOM 3738 C C . GLU B 1 256 ? 23.773 59.903 71.965 1.00 17.80 274 GLU B C 1
ATOM 3739 O O . GLU B 1 256 ? 24.967 60.214 72.042 1.00 20.73 274 GLU B O 1
ATOM 3745 N N . ARG B 1 257 ? 23.284 58.794 72.520 1.00 26.27 275 ARG B N 1
ATOM 3746 C CA . ARG B 1 257 ? 24.149 57.885 73.264 1.00 13.54 275 ARG B CA 1
ATOM 3747 C C . ARG B 1 257 ? 25.197 57.258 72.353 1.00 17.69 275 ARG B C 1
ATOM 3748 O O . ARG B 1 257 ? 26.397 57.293 72.650 1.00 18.07 275 ARG B O 1
ATOM 3764 N N . LEU B 1 259 ? 26.095 58.295 69.461 1.00 20.12 277 LEU B N 1
ATOM 3765 C CA . LEU B 1 259 ? 26.944 59.362 68.943 1.00 17.33 277 LEU B CA 1
ATOM 3766 C C . LEU B 1 259 ? 27.996 59.780 69.961 1.00 19.03 277 LEU B C 1
ATOM 3767 O O . LEU B 1 259 ? 29.088 60.215 69.578 1.00 15.73 277 LEU B O 1
ATOM 3772 N N . LEU B 1 260 ? 27.690 59.659 71.255 1.00 22.08 278 LEU B N 1
ATOM 3773 C CA . LEU B 1 260 ? 28.689 59.951 72.276 1.00 18.30 278 LEU B CA 1
ATOM 3774 C C . LEU B 1 260 ? 29.771 58.881 72.323 1.00 18.23 278 LEU B C 1
ATOM 3775 O O . LEU B 1 260 ? 30.928 59.188 72.632 1.00 20.41 278 LEU B O 1
ATOM 3780 N N . GLN B 1 261 ? 29.420 57.627 72.025 1.00 18.48 279 GLN B N 1
ATOM 3781 C CA . GLN B 1 261 ? 30.434 56.580 71.958 1.00 17.96 279 GLN B CA 1
ATOM 3782 C C . GLN B 1 261 ? 31.408 56.841 70.818 1.00 19.62 279 GLN B C 1
ATOM 3783 O O . GLN B 1 261 ? 32.622 56.668 70.975 1.00 19.53 279 GLN B O 1
ATOM 3789 N N . LEU B 1 262 ? 30.894 57.263 69.661 1.00 18.34 280 LEU B N 1
ATOM 3790 C CA . LEU B 1 262 ? 31.767 57.647 68.559 1.00 16.75 280 LEU B CA 1
ATOM 3791 C C . LEU B 1 262 ? 32.552 58.916 68.861 1.00 19.03 280 LEU B C 1
ATOM 3792 O O . LEU B 1 262 ? 33.603 59.137 68.252 1.00 22.09 280 LEU B O 1
ATOM 3797 N N . ASP B 1 263 ? 32.068 59.753 69.780 1.00 19.00 281 ASP B N 1
ATOM 3798 C CA . ASP B 1 263 ? 32.812 60.951 70.147 1.00 15.52 281 ASP B CA 1
ATOM 3799 C C . ASP B 1 263 ? 33.846 60.659 71.230 1.00 21.27 281 ASP B C 1
ATOM 3800 O O . ASP B 1 263 ? 34.984 61.134 71.147 1.00 24.44 281 ASP B O 1
ATOM 3805 N N . GLU B 1 264 ? 33.473 59.875 72.244 1.00 22.92 282 GLU B N 1
ATOM 3806 C CA . GLU B 1 264 ? 34.423 59.520 73.295 1.00 21.81 282 GLU B CA 1
ATOM 3807 C C . GLU B 1 264 ? 35.535 58.620 72.768 1.00 21.06 282 GLU B C 1
ATOM 3808 O O . GLU B 1 264 ? 36.681 58.721 73.223 1.00 24.05 282 GLU B O 1
ATOM 3814 N N . SER B 1 265 ? 35.225 57.740 71.813 1.00 19.81 283 SER B N 1
ATOM 3815 C CA . SER B 1 265 ? 36.253 56.905 71.203 1.00 20.06 283 SER B CA 1
ATOM 3816 C C . SER B 1 265 ? 37.198 57.697 70.309 1.00 14.96 283 SER B C 1
ATOM 3817 O O . SER B 1 265 ? 38.217 57.148 69.875 1.00 19.82 283 SER B O 1
ATOM 3820 N N . GLY B 1 266 ? 36.886 58.957 70.021 1.00 18.44 284 GLY B N 1
ATOM 3821 C CA . GLY B 1 266 ? 37.745 59.800 69.218 1.00 18.38 284 GLY B CA 1
ATOM 3822 C C . GLY B 1 266 ? 37.491 59.757 67.729 1.00 13.64 284 GLY B C 1
ATOM 3823 O O . GLY B 1 266 ? 38.317 60.269 66.964 1.00 19.02 284 GLY B O 1
ATOM 3824 N N . ILE B 1 267 ? 36.377 59.172 67.291 1.00 14.29 285 ILE B N 1
ATOM 3825 C CA . ILE B 1 267 ? 36.122 59.040 65.860 1.00 19.96 285 ILE B CA 1
ATOM 3826 C C . ILE B 1 267 ? 35.620 60.354 65.273 1.00 13.83 285 ILE B C 1
ATOM 3827 O O . ILE B 1 267 ? 36.038 60.758 64.182 1.00 21.90 285 ILE B O 1
ATOM 3832 N N . LEU B 1 268 ? 34.726 61.043 65.984 1.00 20.15 286 LEU B N 1
ATOM 3833 C CA . LEU B 1 268 ? 34.121 62.256 65.440 1.00 19.81 286 LEU B CA 1
ATOM 3834 C C . LEU B 1 268 ? 35.096 63.426 65.410 1.00 18.88 286 LEU B C 1
ATOM 3835 O O . LEU B 1 268 ? 34.921 64.351 64.609 1.00 16.59 286 LEU B O 1
ATOM 3840 N N . LYS B 1 269 ? 36.122 63.407 66.265 1.00 24.71 287 LYS B N 1
ATOM 3841 C CA . LYS B 1 269 ? 37.044 64.535 66.338 1.00 18.30 287 LYS B CA 1
ATOM 3842 C C . LYS B 1 269 ? 37.912 64.649 65.091 1.00 24.01 287 LYS B C 1
ATOM 3843 O O . LYS B 1 269 ? 38.378 65.746 64.761 1.00 19.98 287 LYS B O 1
ATOM 3849 N N . LYS B 1 270 ? 38.137 63.540 64.388 1.00 21.99 288 LYS B N 1
ATOM 3850 C CA . LYS B 1 270 ? 39.018 63.535 63.228 1.00 18.17 288 LYS B CA 1
ATOM 3851 C C . LYS B 1 270 ? 38.301 63.866 61.926 1.00 17.73 288 LYS B C 1
ATOM 3852 O O . LYS B 1 270 ? 38.946 64.342 60.984 1.00 24.36 288 LYS B O 1
ATOM 3858 N N . GLN B 1 271 ? 36.994 63.629 61.850 1.00 20.63 289 GLN B N 1
ATOM 3859 C CA . GLN B 1 271 ? 36.261 63.845 60.613 1.00 17.14 289 GLN B CA 1
ATOM 3860 C C . GLN B 1 271 ? 36.097 65.340 60.339 1.00 17.49 289 GLN B C 1
ATOM 3861 O O . GLN B 1 271 ? 36.308 66.191 61.208 1.00 26.73 289 GLN B O 1
ATOM 3867 N N . LYS B 1 272 ? 35.715 65.655 59.102 1.00 18.30 290 LYS B N 1
ATOM 3868 C CA . LYS B 1 272 ? 35.511 67.042 58.703 1.00 22.22 290 LYS B CA 1
ATOM 3869 C C . LYS B 1 272 ? 34.079 67.513 58.914 1.00 18.29 290 LYS B C 1
ATOM 3870 O O . LYS B 1 272 ? 33.859 68.705 59.160 1.00 15.97 290 LYS B O 1
ATOM 3876 N N . ALA B 1 273 ? 33.105 66.611 58.826 1.00 19.45 291 ALA B N 1
ATOM 3877 C CA . ALA B 1 273 ? 31.709 66.973 59.024 1.00 18.03 291 ALA B CA 1
ATOM 3878 C C . ALA B 1 273 ? 30.907 65.714 59.312 1.00 17.98 291 ALA B C 1
ATOM 3879 O O . ALA B 1 273 ? 31.257 64.621 58.857 1.00 15.77 291 ALA B O 1
ATOM 3881 N N . LEU B 1 274 ? 29.830 65.882 60.074 1.00 17.22 292 LEU B N 1
ATOM 3882 C CA . LEU B 1 274 ? 28.913 64.799 60.408 1.00 15.46 292 LEU B CA 1
ATOM 3883 C C . LEU B 1 274 ? 27.600 65.030 59.675 1.00 13.38 292 LEU B C 1
ATOM 3884 O O . LEU B 1 274 ? 26.993 66.098 59.805 1.00 11.34 292 LEU B O 1
ATOM 3889 N N . VAL B 1 275 ? 27.167 64.034 58.906 1.00 21.36 293 VAL B N 1
ATOM 3890 C CA . VAL B 1 275 ? 25.937 64.110 58.127 1.00 13.54 293 VAL B CA 1
ATOM 3891 C C . VAL B 1 275 ? 24.919 63.164 58.747 1.00 16.98 293 VAL B C 1
ATOM 3892 O O . VAL B 1 275 ? 25.219 61.989 58.990 1.00 16.95 293 VAL B O 1
ATOM 3896 N N . LEU B 1 276 ? 23.718 63.675 59.004 1.00 17.08 294 LEU B N 1
ATOM 3897 C CA . LEU B 1 276 ? 22.653 62.902 59.629 1.00 14.31 294 LEU B CA 1
ATOM 3898 C C . LEU B 1 276 ? 21.647 62.476 58.568 1.00 15.25 294 LEU B C 1
ATOM 3899 O O . LEU B 1 276 ? 21.056 63.323 57.889 1.00 13.90 294 LEU B O 1
ATOM 3904 N N . GLY B 1 277 ? 21.456 61.166 58.428 1.00 21.08 295 GLY B N 1
ATOM 3905 C CA . GLY B 1 277 ? 20.471 60.621 57.515 1.00 20.51 295 GLY B CA 1
ATOM 3906 C C . GLY B 1 277 ? 19.091 60.578 58.132 1.00 17.35 295 GLY B C 1
ATOM 3907 O O . GLY B 1 277 ? 18.743 61.388 59.000 1.00 16.95 295 GLY B O 1
ATOM 3908 N N . HIS B 1 278 ? 18.289 59.616 57.684 1.00 16.57 296 HIS B N 1
ATOM 3909 C CA . HIS B 1 278 ? 16.933 59.466 58.191 1.00 20.34 296 HIS B CA 1
ATOM 3910 C C . HIS B 1 278 ? 16.941 58.741 59.531 1.00 21.07 296 HIS B C 1
ATOM 3911 O O . HIS B 1 278 ? 17.513 57.654 59.659 1.00 17.59 296 HIS B O 1
ATOM 3918 N N . PHE B 1 279 ? 16.309 59.353 60.529 1.00 20.78 297 PHE B N 1
ATOM 3919 C CA . PHE B 1 279 ? 16.051 58.737 61.828 1.00 20.87 297 PHE B CA 1
ATOM 3920 C C . PHE B 1 279 ? 14.536 58.766 62.008 1.00 22.88 297 PHE B C 1
ATOM 3921 O O . PHE B 1 279 ? 13.978 59.742 62.517 1.00 19.98 297 PHE B O 1
ATOM 3929 N N . SER B 1 280 ? 13.871 57.700 61.579 1.00 22.71 298 SER B N 1
ATOM 3930 C CA . SER B 1 280 ? 12.420 57.663 61.492 1.00 32.81 298 SER B CA 1
ATOM 3931 C C . SER B 1 280 ? 11.835 56.716 62.533 1.00 27.68 298 SER B C 1
ATOM 3932 O O . SER B 1 280 ? 12.547 55.956 63.195 1.00 21.86 298 SER B O 1
ATOM 3935 N N . GLU B 1 281 ? 10.507 56.782 62.664 1.00 26.16 299 GLU B N 1
ATOM 3936 C CA . GLU B 1 281 ? 9.727 55.939 63.570 1.00 28.38 299 GLU B CA 1
ATOM 3937 C C . GLU B 1 281 ? 10.206 56.099 65.016 1.00 28.11 299 GLU B C 1
ATOM 3938 O O . GLU B 1 281 ? 10.865 55.234 65.596 1.00 23.29 299 GLU B O 1
ATOM 3944 N N . PHE B 1 282 ? 9.846 57.245 65.583 1.00 30.57 300 PHE B N 1
ATOM 3945 C CA . PHE B 1 282 ? 10.165 57.565 66.962 1.00 32.52 300 PHE B CA 1
ATOM 3946 C C . PHE B 1 282 ? 8.979 57.239 67.859 1.00 29.48 300 PHE B C 1
ATOM 3947 O O . PHE B 1 282 ? 7.909 56.831 67.401 1.00 36.88 300 PHE B O 1
ATOM 3955 N N . LYS B 1 283 ? 9.178 57.440 69.160 1.00 37.74 301 LYS B N 1
ATOM 3956 C CA . LYS B 1 283 ? 8.097 57.323 70.130 1.00 35.34 301 LYS B CA 1
ATOM 3957 C C . LYS B 1 283 ? 8.331 58.231 71.335 1.00 31.16 301 LYS B C 1
ATOM 3958 O O . LYS B 1 283 ? 8.662 57.752 72.425 1.00 33.14 301 LYS B O 1
ATOM 3964 N N . LEU B 1 284 ? 8.152 59.539 71.160 1.00 25.25 302 LEU B N 1
ATOM 3965 C CA . LEU B 1 284 ? 8.336 60.462 72.267 1.00 23.33 302 LEU B CA 1
ATOM 3966 C C . LEU B 1 284 ? 7.113 60.450 73.182 1.00 24.51 302 LEU B C 1
ATOM 3967 O O . LEU B 1 284 ? 6.029 59.990 72.812 1.00 28.28 302 LEU B O 1
ATOM 3972 N N . SER B 1 285 ? 7.297 60.973 74.392 1.00 26.23 303 SER B N 1
ATOM 3973 C CA . SER B 1 285 ? 6.245 60.991 75.396 1.00 27.64 303 SER B CA 1
ATOM 3974 C C . SER B 1 285 ? 6.297 62.308 76.157 1.00 25.78 303 SER B C 1
ATOM 3975 O O . SER B 1 285 ? 7.161 63.158 75.917 1.00 27.17 303 SER B O 1
ATOM 3978 N N . ASP B 1 286 ? 5.354 62.473 77.090 1.00 32.94 304 ASP B N 1
ATOM 3979 C CA . ASP B 1 286 ? 5.344 63.662 77.934 1.00 26.51 304 ASP B CA 1
ATOM 3980 C C . ASP B 1 286 ? 6.526 63.679 78.892 1.00 29.32 304 ASP B C 1
ATOM 3981 O O . ASP B 1 286 ? 6.949 64.755 79.330 1.00 32.20 304 ASP B O 1
ATOM 3986 N N A TYR B 1 287 ? 7.069 62.511 79.239 0.54 29.35 305 TYR B N 1
ATOM 3987 N N B TYR B 1 287 ? 7.062 62.502 79.222 0.46 29.03 305 TYR B N 1
ATOM 3988 C CA A TYR B 1 287 ? 8.216 62.477 80.138 0.54 30.47 305 TYR B CA 1
ATOM 3989 C CA B TYR B 1 287 ? 8.219 62.406 80.104 0.46 29.44 305 TYR B CA 1
ATOM 3990 C C A TYR B 1 287 ? 9.480 63.043 79.505 0.54 29.38 305 TYR B C 1
ATOM 3991 C C B TYR B 1 287 ? 9.454 63.067 79.508 0.46 29.52 305 TYR B C 1
ATOM 3992 O O A TYR B 1 287 ? 10.446 63.312 80.228 0.54 29.61 305 TYR B O 1
ATOM 3993 O O B TYR B 1 287 ? 10.369 63.435 80.254 0.46 29.60 305 TYR B O 1
ATOM 4010 N N . ASP B 1 288 ? 9.501 63.231 78.184 1.00 33.95 306 ASP B N 1
ATOM 4011 C CA . ASP B 1 288 ? 10.645 63.883 77.558 1.00 30.21 306 ASP B CA 1
ATOM 4012 C C . ASP B 1 288 ? 10.716 65.358 77.930 1.00 28.87 306 ASP B C 1
ATOM 4013 O O . ASP B 1 288 ? 11.813 65.926 77.990 1.00 33.83 306 ASP B O 1
ATOM 4018 N N . ASN B 1 289 ? 9.566 65.982 78.187 1.00 37.74 307 ASN B N 1
ATOM 4019 C CA . ASN B 1 289 ? 9.488 67.373 78.635 1.00 26.66 307 ASN B CA 1
ATOM 4020 C C . ASN B 1 289 ? 10.214 68.305 77.667 1.00 33.61 307 ASN B C 1
ATOM 4021 O O . ASN B 1 289 ? 11.073 69.102 78.051 1.00 38.97 307 ASN B O 1
ATOM 4026 N N . GLY B 1 290 ? 9.861 68.194 76.389 1.00 29.48 308 GLY B N 1
ATOM 4027 C CA . GLY B 1 290 ? 10.463 69.008 75.358 1.00 29.59 308 GLY B CA 1
ATOM 4028 C C . GLY B 1 290 ? 11.678 68.409 74.686 1.00 25.14 308 GLY B C 1
ATOM 4029 O O . GLY B 1 290 ? 12.194 69.007 73.733 1.00 26.73 308 GLY B O 1
ATOM 4030 N N . TYR B 1 291 ? 12.156 67.256 75.147 1.00 27.45 309 TYR B N 1
ATOM 4031 C CA . TYR B 1 291 ? 13.305 66.613 74.525 1.00 24.75 309 TYR B CA 1
ATOM 4032 C C . TYR B 1 291 ? 12.871 65.893 73.256 1.00 20.74 309 TYR B C 1
ATOM 4033 O O . TYR B 1 291 ? 11.893 65.139 73.262 1.00 27.19 309 TYR B O 1
ATOM 4042 N N . ASP B 1 292 ? 13.602 66.125 72.172 1.00 24.76 310 ASP B N 1
ATOM 4043 C CA . ASP B 1 292 ? 13.288 65.520 70.885 1.00 22.57 310 ASP B CA 1
ATOM 4044 C C . ASP B 1 292 ? 14.560 65.516 70.040 1.00 24.80 310 ASP B C 1
ATOM 4045 O O . ASP B 1 292 ? 15.673 65.544 70.579 1.00 25.99 310 ASP B O 1
ATOM 4050 N N . PHE B 1 293 ? 14.397 65.480 68.716 1.00 22.30 311 PHE B N 1
ATOM 4051 C CA . PHE B 1 293 ? 15.555 65.483 67.831 1.00 21.72 311 PHE B CA 1
ATOM 4052 C C . PHE B 1 293 ? 16.208 66.857 67.769 1.00 18.98 311 PHE B C 1
ATOM 4053 O O . PHE B 1 293 ? 17.434 66.951 67.649 1.00 23.90 311 PHE B O 1
ATOM 4061 N N . ASN B 1 294 ? 15.415 67.928 67.853 1.00 16.93 312 ASN B N 1
ATOM 4062 C CA . ASN B 1 294 ? 15.983 69.271 67.806 1.00 16.85 312 ASN B CA 1
ATOM 4063 C C . ASN B 1 294 ? 16.791 69.575 69.061 1.00 20.64 312 ASN B C 1
ATOM 4064 O O . ASN B 1 294 ? 17.879 70.156 68.979 1.00 26.38 312 ASN B O 1
ATOM 4069 N N . ALA B 1 295 ? 16.274 69.192 70.232 1.00 23.97 313 ALA B N 1
ATOM 4070 C CA . ALA B 1 295 ? 17.010 69.417 71.472 1.00 22.09 313 ALA B CA 1
ATOM 4071 C C . ALA B 1 295 ? 18.271 68.567 71.535 1.00 22.56 313 ALA B C 1
ATOM 4072 O O . ALA B 1 295 ? 19.256 68.967 72.167 1.00 18.92 313 ALA B O 1
ATOM 4082 N N . LEU B 1 297 ? 19.948 67.575 68.712 1.00 21.98 315 LEU B N 1
ATOM 4083 C CA . LEU B 1 297 ? 20.827 68.131 67.688 1.00 18.64 315 LEU B CA 1
ATOM 4084 C C . LEU B 1 297 ? 21.515 69.398 68.180 1.00 22.92 315 LEU B C 1
ATOM 4085 O O . LEU B 1 297 ? 22.692 69.631 67.876 1.00 26.10 315 LEU B O 1
ATOM 4090 N N . SER B 1 298 ? 20.799 70.230 68.940 1.00 22.48 316 SER B N 1
ATOM 4091 C CA . SER B 1 298 ? 21.405 71.441 69.483 1.00 18.48 316 SER B CA 1
ATOM 4092 C C . SER B 1 298 ? 22.460 71.106 70.530 1.00 19.01 316 SER B C 1
ATOM 4093 O O . SER B 1 298 ? 23.509 71.757 70.592 1.00 21.96 316 SER B O 1
ATOM 4096 N N . TRP B 1 299 ? 22.199 70.095 71.363 1.00 23.02 317 TRP B N 1
ATOM 4097 C CA . TRP B 1 299 ? 23.201 69.662 72.330 1.00 22.55 317 TRP B CA 1
ATOM 4098 C C . TRP B 1 299 ? 24.374 68.975 71.644 1.00 22.41 317 TRP B C 1
ATOM 4099 O O . TRP B 1 299 ? 25.511 69.069 72.120 1.00 21.48 317 TRP B O 1
ATOM 4110 N N . LEU B 1 300 ? 24.118 68.283 70.532 1.00 21.40 318 LEU B N 1
ATOM 4111 C CA . LEU B 1 300 ? 25.196 67.627 69.801 1.00 22.93 318 LEU B CA 1
ATOM 4112 C C . LEU B 1 300 ? 26.123 68.649 69.154 1.00 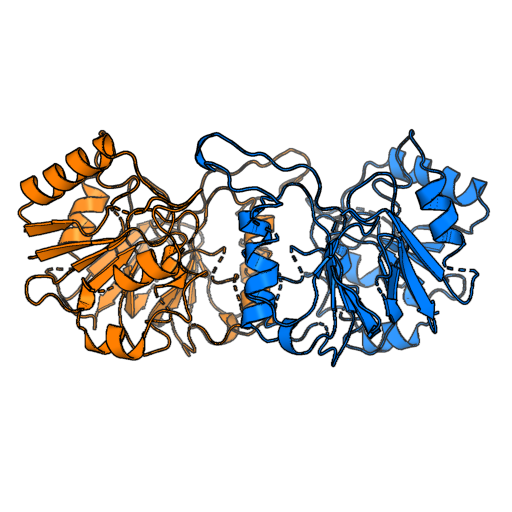21.37 318 LEU B C 1
ATOM 4113 O O . LEU B 1 300 ? 27.350 68.517 69.227 1.00 22.79 318 LEU B O 1
ATOM 4118 N N . ARG B 1 301 ? 25.553 69.677 68.519 1.00 23.78 319 ARG B N 1
ATOM 4119 C CA . ARG B 1 301 ? 26.374 70.693 67.870 1.00 18.25 319 ARG B CA 1
ATOM 4120 C C . ARG B 1 301 ? 27.148 71.527 68.883 1.00 15.82 319 ARG B C 1
ATOM 4121 O O . ARG B 1 301 ? 28.234 72.026 68.570 1.00 18.88 319 ARG B O 1
ATOM 4129 N N . SER B 1 302 ? 26.613 71.688 70.096 1.00 23.36 320 SER B N 1
ATOM 4130 C CA . SER B 1 302 ? 27.358 72.385 71.138 1.00 17.44 320 SER B CA 1
ATOM 4131 C C . SER B 1 302 ? 28.498 71.530 71.675 1.00 17.49 320 SER B C 1
ATOM 4132 O O . SER B 1 302 ? 29.550 72.062 72.045 1.00 20.54 320 SER B O 1
ATOM 4135 N N . ARG B 1 303 ? 28.311 70.209 71.719 1.00 20.91 321 ARG B N 1
ATOM 4136 C CA . ARG B 1 303 ? 29.360 69.318 72.201 1.00 17.99 321 ARG B CA 1
ATOM 4137 C C . ARG B 1 303 ? 30.411 69.060 71.127 1.00 22.96 321 ARG B C 1
ATOM 4138 O O . ARG B 1 303 ? 31.614 69.171 71.387 1.00 21.60 321 ARG B O 1
ATOM 4146 N N . LEU B 1 304 ? 29.976 68.715 69.918 1.00 21.66 322 LEU B N 1
ATOM 4147 C CA . LEU B 1 304 ? 30.913 68.352 68.865 1.00 23.21 322 LEU B CA 1
ATOM 4148 C C . LEU B 1 304 ? 31.690 69.569 68.376 1.00 20.85 322 LEU B C 1
ATOM 4149 O O . LEU B 1 304 ? 31.212 70.706 68.426 1.00 18.58 322 LEU B O 1
ATOM 4154 N N . SER B 1 305 ? 32.907 69.313 67.899 1.00 23.33 323 SER B N 1
ATOM 4155 C CA . SER B 1 305 ? 33.753 70.343 67.314 1.00 24.30 323 SER B CA 1
ATOM 4156 C C . SER B 1 305 ? 33.655 70.400 65.796 1.00 25.09 323 SER B C 1
ATOM 4157 O O . SER B 1 305 ? 34.188 71.336 65.192 1.00 30.83 323 SER B O 1
ATOM 4160 N N . ILE B 1 306 ? 32.994 69.430 65.172 1.00 26.47 324 ILE B N 1
ATOM 4161 C CA . ILE B 1 306 ? 32.838 69.396 63.721 1.00 20.90 324 ILE B CA 1
ATOM 4162 C C . ILE B 1 306 ? 31.422 69.839 63.374 1.00 15.92 324 ILE B C 1
ATOM 4163 O O . ILE B 1 306 ? 30.511 69.699 64.203 1.00 19.69 324 ILE B O 1
ATOM 4168 N N . PRO B 1 307 ? 31.187 70.385 62.181 1.00 19.13 325 PRO B N 1
ATOM 4169 C CA . PRO B 1 307 ? 29.821 70.777 61.815 1.00 17.06 325 PRO B CA 1
ATOM 4170 C C . PRO B 1 307 ? 28.942 69.562 61.564 1.00 17.71 325 PRO B C 1
ATOM 4171 O O . PRO B 1 307 ? 29.382 68.557 61.001 1.00 22.60 325 PRO B O 1
ATOM 4175 N N . VAL B 1 308 ? 27.687 69.666 61.990 1.00 18.55 326 VAL B N 1
ATOM 4176 C CA . VAL B 1 308 ? 26.701 68.602 61.832 1.00 19.80 326 VAL B CA 1
ATOM 4177 C C . VAL B 1 308 ? 25.663 69.068 60.820 1.00 17.82 326 VAL B C 1
ATOM 4178 O O . VAL B 1 308 ? 24.992 70.086 61.031 1.00 14.09 326 VAL B O 1
ATOM 4182 N N . VAL B 1 309 ? 25.530 68.323 59.726 1.00 18.23 327 VAL B N 1
ATOM 4183 C CA . VAL B 1 309 ? 24.607 68.646 58.645 1.00 19.52 327 VAL B CA 1
ATOM 4184 C C . VAL B 1 309 ? 23.511 67.591 58.618 1.00 11.52 327 VAL B C 1
ATOM 4185 O O . VAL B 1 309 ? 23.798 66.388 58.657 1.00 17.72 327 VAL B O 1
ATOM 4189 N N . THR B 1 310 ? 22.261 68.037 58.555 1.00 16.86 328 THR B N 1
ATOM 4190 C CA . THR B 1 310 ? 21.107 67.151 58.552 1.00 19.27 328 THR B CA 1
ATOM 4191 C C . THR B 1 310 ? 20.399 67.207 57.204 1.00 13.51 328 THR B C 1
ATOM 4192 O O . THR B 1 310 ? 20.689 68.051 56.352 1.00 20.74 328 THR B O 1
ATOM 4196 N N . GLY B 1 311 ? 19.458 66.283 57.019 1.00 24.79 329 GLY B N 1
ATOM 4197 C CA . GLY B 1 311 ? 18.639 66.242 55.827 1.00 25.33 329 GLY B CA 1
ATOM 4198 C C . GLY B 1 311 ? 19.038 65.211 54.794 1.00 17.04 329 GLY B C 1
ATOM 4199 O O . GLY B 1 311 ? 18.389 65.136 53.743 1.00 23.95 329 GLY B O 1
ATOM 4200 N N . LEU B 1 312 ? 20.075 64.422 55.051 1.00 14.91 330 LEU B N 1
ATOM 4201 C CA . LEU B 1 312 ? 20.517 63.407 54.104 1.00 20.74 330 LEU B CA 1
ATOM 4202 C C . LEU B 1 312 ? 19.392 62.413 53.837 1.00 19.74 330 LEU B C 1
ATOM 4203 O O . LEU B 1 312 ? 18.909 61.768 54.781 1.00 20.31 330 LEU B O 1
ATOM 4208 N N . PRO B 1 313 ? 18.946 62.254 52.588 1.00 22.79 331 PRO B N 1
ATOM 4209 C CA . PRO B 1 313 ? 17.832 61.330 52.299 1.00 14.57 331 PRO B CA 1
ATOM 4210 C C . PRO B 1 313 ? 18.306 59.887 52.179 1.00 15.32 331 PRO B C 1
ATOM 4211 O O . PRO B 1 313 ? 18.316 59.270 51.109 1.00 16.69 331 PRO B O 1
ATOM 4215 N N . PHE B 1 314 ? 18.719 59.328 53.313 1.00 18.32 332 PHE B N 1
ATOM 4216 C CA . PHE B 1 314 ? 19.186 57.952 53.362 1.00 16.53 332 PHE B CA 1
ATOM 4217 C C . PHE B 1 314 ? 18.793 57.333 54.695 1.00 14.38 332 PHE B C 1
ATOM 4218 O O . PHE B 1 314 ? 18.897 57.975 55.743 1.00 18.60 332 PHE B O 1
ATOM 4226 N N . GLY B 1 315 ? 18.348 56.085 54.641 1.00 12.42 333 GLY B N 1
ATOM 4227 C CA . GLY B 1 315 ? 17.936 55.371 55.834 1.00 13.78 333 GLY B CA 1
ATOM 4228 C C . GLY B 1 315 ? 17.026 54.214 55.462 1.00 18.36 333 GLY B C 1
ATOM 4229 O O . GLY B 1 315 ? 17.009 53.766 54.316 1.00 22.72 333 GLY B O 1
ATOM 4230 N N . HIS B 1 316 ? 16.275 53.749 56.455 1.00 26.24 334 HIS B N 1
ATOM 4231 C CA . HIS B 1 316 ? 15.297 52.685 56.231 1.00 18.59 334 HIS B CA 1
ATOM 4232 C C . HIS B 1 316 ? 13.967 53.256 55.756 1.00 15.81 334 HIS B C 1
ATOM 4233 O O . HIS B 1 316 ? 12.907 52.972 56.312 1.00 14.84 334 HIS B O 1
ATOM 4240 N N . THR B 1 317 ? 14.027 54.078 54.714 1.00 13.15 335 THR B N 1
ATOM 4241 C CA . THR B 1 317 ? 12.856 54.701 54.122 1.00 11.53 335 THR B CA 1
ATOM 4242 C C . THR B 1 317 ? 12.628 54.150 52.722 1.00 24.90 335 THR B C 1
ATOM 4243 O O . THR B 1 317 ? 13.497 53.496 52.137 1.00 22.79 335 THR B O 1
ATOM 4247 N N . LYS B 1 318 ? 11.435 54.417 52.189 1.00 20.48 336 LYS B N 1
ATOM 4248 C CA . LYS B 1 318 ? 11.123 53.988 50.829 1.00 18.99 336 LYS B CA 1
ATOM 4249 C C . LYS B 1 318 ? 12.067 54.635 49.824 1.00 23.43 336 LYS B C 1
ATOM 4250 O O . LYS B 1 318 ? 12.626 53.958 48.954 1.00 23.29 336 LYS B O 1
ATOM 4256 N N . ASP B 1 319 ? 12.257 55.948 49.930 1.00 14.64 337 ASP B N 1
ATOM 4257 C CA . ASP B 1 319 ? 13.166 56.675 49.054 1.00 21.03 337 ASP B CA 1
ATOM 4258 C C . ASP B 1 319 ? 14.528 56.797 49.727 1.00 18.30 337 ASP B C 1
ATOM 4259 O O . ASP B 1 319 ? 14.652 57.428 50.781 1.00 18.32 337 ASP B O 1
ATOM 4264 N N . LYS B 1 320 ? 15.543 56.190 49.117 1.00 17.93 338 LYS B N 1
ATOM 4265 C CA . LYS B 1 320 ? 16.904 56.255 49.624 1.00 14.88 338 LYS B CA 1
ATOM 4266 C C . LYS B 1 320 ? 17.866 56.355 48.451 1.00 14.15 338 LYS B C 1
ATOM 4267 O O . LYS B 1 320 ? 17.537 55.996 47.318 1.00 18.51 338 LYS B O 1
ATOM 4273 N N . VAL B 1 321 ? 19.065 56.851 48.735 1.00 16.74 339 VAL B N 1
ATOM 4274 C CA . VAL B 1 321 ? 20.108 56.993 47.731 1.00 16.23 339 VAL B CA 1
ATOM 4275 C C . VAL B 1 321 ? 21.182 55.943 47.981 1.00 20.02 339 VAL B C 1
ATOM 4276 O O . VAL B 1 321 ? 21.255 55.325 49.048 1.00 23.03 339 VAL B O 1
ATOM 4280 N N . THR B 1 322 ? 22.026 55.743 46.973 1.00 16.55 340 THR B N 1
ATOM 4281 C CA . THR B 1 322 ? 23.152 54.821 47.056 1.00 17.85 340 THR B CA 1
ATOM 4282 C C . THR B 1 322 ? 24.417 55.637 47.298 1.00 25.79 340 THR B C 1
ATOM 4283 O O . THR B 1 322 ? 24.845 56.404 46.430 1.00 23.91 340 THR B O 1
ATOM 4287 N N . LEU B 1 323 ? 25.010 55.473 48.478 1.00 27.70 341 LEU B N 1
ATOM 4288 C CA . LEU B 1 323 ? 26.179 56.245 48.876 1.00 21.45 341 LEU B CA 1
ATOM 4289 C C . LEU B 1 323 ? 27.423 55.377 48.791 1.00 19.49 341 LEU B C 1
ATOM 4290 O O . LEU B 1 323 ? 27.531 54.384 49.527 1.00 25.21 341 LEU B O 1
ATOM 4295 N N . PRO B 1 324 ? 28.377 55.702 47.915 1.00 23.08 342 PRO B N 1
ATOM 4296 C CA . PRO B 1 324 ? 29.620 54.921 47.849 1.00 18.10 342 PRO B CA 1
ATOM 4297 C C . PRO B 1 324 ? 30.473 55.084 49.096 1.00 20.46 342 PRO B C 1
ATOM 4298 O O . PRO B 1 324 ? 31.140 56.109 49.269 1.00 15.43 342 PRO B O 1
ATOM 4302 N N . VAL B 1 325 ? 30.458 54.081 49.971 1.00 18.50 343 VAL B N 1
ATOM 4303 C CA . VAL B 1 325 ? 31.284 54.118 51.173 1.00 12.15 343 VAL B CA 1
ATOM 4304 C C . VAL B 1 325 ? 32.743 53.949 50.771 1.00 22.07 343 VAL B C 1
ATOM 4305 O O . VAL B 1 325 ? 33.129 52.926 50.192 1.00 19.13 343 VAL B O 1
ATOM 4309 N N . GLY B 1 326 ? 33.561 54.952 51.079 1.00 20.10 344 GLY B N 1
ATOM 4310 C CA . GLY B 1 326 ? 34.955 54.964 50.693 1.00 15.07 344 GLY B CA 1
ATOM 4311 C C . GLY B 1 326 ? 35.284 55.892 49.545 1.00 17.36 344 GLY B C 1
ATOM 4312 O O . GLY B 1 326 ? 36.466 56.041 49.211 1.00 19.00 344 GLY B O 1
ATOM 4313 N N . GLY B 1 327 ? 34.282 56.514 48.934 1.00 15.10 345 GLY B N 1
ATOM 4314 C CA . GLY B 1 327 ? 34.503 57.435 47.842 1.00 19.14 345 GLY B CA 1
ATOM 4315 C C . GLY B 1 327 ? 34.986 58.790 48.322 1.00 21.67 345 GLY B C 1
ATOM 4316 O O . GLY B 1 327 ? 35.256 59.016 49.502 1.00 21.18 345 GLY B O 1
ATOM 4317 N N . ARG B 1 328 ? 35.091 59.709 47.370 1.00 19.31 346 ARG B N 1
ATOM 4318 C CA . ARG B 1 328 ? 35.575 61.065 47.617 1.00 18.60 346 ARG B CA 1
ATOM 4319 C C . ARG B 1 328 ? 34.378 62.006 47.526 1.00 18.04 346 ARG B C 1
ATOM 4320 O O . ARG B 1 328 ? 33.896 62.309 46.431 1.00 21.51 346 ARG B O 1
ATOM 4328 N N . ALA B 1 329 ? 33.902 62.464 48.679 1.00 21.11 347 ALA B N 1
ATOM 4329 C CA . ALA B 1 329 ? 32.700 63.278 48.765 1.00 20.83 347 ALA B CA 1
ATOM 4330 C C . ALA B 1 329 ? 33.046 64.760 48.846 1.00 19.02 347 ALA B C 1
ATOM 4331 O O . ALA B 1 329 ? 34.127 65.143 49.302 1.00 19.13 347 ALA B O 1
ATOM 4333 N N . HIS B 1 330 ? 32.105 65.591 48.401 1.00 19.41 348 HIS B N 1
ATOM 4334 C CA . HIS B 1 330 ? 32.235 67.047 48.439 1.00 20.45 348 HIS B CA 1
ATOM 4335 C C . HIS B 1 330 ? 30.942 67.602 49.028 1.00 16.82 348 HIS B C 1
ATOM 4336 O O . HIS B 1 330 ? 29.925 67.689 48.333 1.00 14.66 348 HIS B O 1
ATOM 4343 N N . LEU B 1 331 ? 30.980 67.972 50.305 1.00 18.72 349 LEU B N 1
ATOM 4344 C CA . LEU B 1 331 ? 29.795 68.445 51.008 1.00 16.97 349 LEU B CA 1
ATOM 4345 C C . LEU B 1 331 ? 29.717 69.964 50.941 1.00 19.91 349 LEU B C 1
ATOM 4346 O O . LEU B 1 331 ? 30.684 70.659 51.271 1.00 25.36 349 LEU B O 1
ATOM 4359 N N . SER B 1 333 ? 26.932 73.195 51.904 1.00 24.45 351 SER B N 1
ATOM 4360 C CA . SER B 1 333 ? 25.691 73.686 52.488 1.00 15.44 351 SER B CA 1
ATOM 4361 C C . SER B 1 333 ? 25.647 75.202 52.361 1.00 25.28 351 SER B C 1
ATOM 4362 O O . SER B 1 333 ? 26.598 75.889 52.748 1.00 18.87 351 SER B O 1
ATOM 4365 N N . LYS B 1 334 ? 24.542 75.719 51.819 1.00 32.22 352 LYS B N 1
ATOM 4366 C CA . LYS B 1 334 ? 24.402 77.141 51.506 1.00 28.12 352 LYS B CA 1
ATOM 4367 C C . LYS B 1 334 ? 23.124 77.689 52.145 1.00 33.85 352 LYS B C 1
ATOM 4368 O O . LYS B 1 334 ? 22.258 78.251 51.475 1.00 37.25 352 LYS B O 1
ATOM 4374 N N . ALA B 1 335 ? 23.015 77.520 53.465 1.00 36.45 353 ALA B N 1
ATOM 4375 C CA . ALA B 1 335 ? 21.878 77.996 54.254 1.00 31.34 353 ALA B CA 1
ATOM 4376 C C . ALA B 1 335 ? 20.559 77.452 53.695 1.00 32.99 353 ALA B C 1
ATOM 4377 O O . ALA B 1 335 ? 19.772 78.153 53.054 1.00 44.60 353 ALA B O 1
ATOM 4379 N N . GLY B 1 336 ? 20.342 76.163 53.961 1.00 29.76 354 GLY B N 1
ATOM 4380 C CA . GLY B 1 336 ? 19.171 75.451 53.509 1.00 36.24 354 GLY B CA 1
ATOM 4381 C C . GLY B 1 336 ? 19.389 74.634 52.251 1.00 29.14 354 GLY B C 1
ATOM 4382 O O . GLY B 1 336 ? 18.734 73.601 52.073 1.00 39.92 354 GLY B O 1
ATOM 4383 N N . LYS B 1 337 ? 20.291 75.074 51.375 1.00 36.52 355 LYS B N 1
ATOM 4384 C CA . LYS B 1 337 ? 20.612 74.361 50.143 1.00 35.65 355 LYS B CA 1
ATOM 4385 C C . LYS B 1 337 ? 21.871 73.536 50.385 1.00 30.22 355 LYS B C 1
ATOM 4386 O O . LYS B 1 337 ? 22.961 74.091 50.558 1.00 35.90 355 LYS B O 1
ATOM 4388 N N . ILE B 1 338 ? 21.719 72.215 50.398 1.00 31.42 356 ILE B N 1
ATOM 4389 C CA . ILE B 1 338 ? 22.814 71.297 50.682 1.00 26.31 356 ILE B CA 1
ATOM 4390 C C . ILE B 1 338 ? 23.025 70.395 49.475 1.00 33.31 356 ILE B C 1
ATOM 4391 O O . ILE B 1 338 ? 22.061 69.897 48.883 1.00 24.31 356 ILE B O 1
ATOM 4396 N N . GLN B 1 339 ? 24.290 70.188 49.114 1.00 33.69 357 GLN B N 1
ATOM 4397 C CA . GLN B 1 339 ? 24.657 69.388 47.955 1.00 35.57 357 GLN B CA 1
ATOM 4398 C C . GLN B 1 339 ? 25.846 68.509 48.310 1.00 28.86 357 GLN B C 1
ATOM 4399 O O . GLN B 1 339 ? 26.775 68.956 48.989 1.00 32.75 357 GLN B O 1
ATOM 4405 N N . LEU B 1 340 ? 25.814 67.260 47.849 1.00 24.01 358 LEU B N 1
ATOM 4406 C CA . LEU B 1 340 ? 26.850 66.274 48.159 1.00 23.82 358 LEU B CA 1
ATOM 4407 C C . LEU B 1 340 ? 27.272 65.581 46.867 1.00 24.88 358 LEU B C 1
ATOM 4408 O O . LEU B 1 340 ? 26.563 64.703 46.366 1.00 27.60 358 LEU B O 1
ATOM 4413 N N . ASP B 1 341 ? 28.426 65.973 46.333 1.00 24.98 359 ASP B N 1
ATOM 4414 C CA . ASP B 1 341 ? 28.995 65.328 45.159 1.00 22.95 359 ASP B CA 1
ATOM 4415 C C . ASP B 1 341 ? 29.944 64.218 45.590 1.00 21.14 359 ASP B C 1
ATOM 4416 O O . ASP B 1 341 ? 30.755 64.400 46.502 1.00 23.29 359 ASP B O 1
ATOM 4421 N N . ILE B 1 342 ? 29.837 63.067 44.930 1.00 18.88 360 ILE B N 1
ATOM 4422 C CA . ILE B 1 342 ? 30.618 61.885 45.272 1.00 18.76 360 ILE B CA 1
ATOM 4423 C C . ILE B 1 342 ? 31.370 61.417 44.035 1.00 21.72 360 ILE B C 1
ATOM 4424 O O . ILE B 1 342 ? 30.823 61.416 42.927 1.00 23.66 360 ILE B O 1
ATOM 4429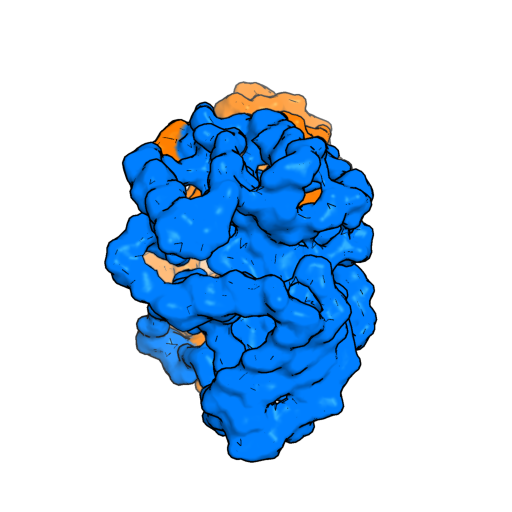 N N . GLY B 1 343 ? 32.627 61.016 44.226 1.00 17.27 361 GLY B N 1
ATOM 4430 C CA . GLY B 1 343 ? 33.448 60.529 43.139 1.00 21.39 361 GLY B CA 1
ATOM 4431 C C . GLY B 1 343 ? 34.518 59.588 43.648 1.00 23.40 361 GLY B C 1
ATOM 4432 O O . GLY B 1 343 ? 34.586 59.275 44.839 1.00 27.29 361 GLY B O 1
ATOM 4433 N N . ASP B 1 344 ? 35.361 59.134 42.718 1.00 20.25 362 ASP B N 1
ATOM 4434 C CA . ASP B 1 344 ? 36.483 58.242 43.011 1.00 23.23 362 ASP B CA 1
ATOM 4435 C C . ASP B 1 344 ? 35.999 56.935 43.645 1.00 21.13 362 ASP B C 1
ATOM 4436 O O . ASP B 1 344 ? 36.361 56.582 44.771 1.00 23.57 362 ASP B O 1
ATOM 4438 N N . TYR B 1 345 ? 35.169 56.217 42.892 1.00 20.86 363 TYR B N 1
ATOM 4439 C CA . TYR B 1 345 ? 34.660 54.920 43.311 1.00 20.06 363 TYR B CA 1
ATOM 4440 C C . TYR B 1 345 ? 34.508 54.041 42.078 1.00 19.01 363 TYR B C 1
ATOM 4441 O O . TYR B 1 345 ? 34.267 54.557 40.982 1.00 20.80 363 TYR B O 1
ATOM 4450 N N . PRO B 1 346 ? 34.650 52.723 42.224 1.00 20.79 364 PRO B N 1
ATOM 4451 C CA . PRO B 1 346 ? 34.534 51.843 41.054 1.00 18.34 364 PRO B CA 1
ATOM 4452 C C . PRO B 1 346 ? 33.117 51.825 40.505 1.00 19.71 364 PRO B C 1
ATOM 4453 O O . PRO B 1 346 ? 32.137 51.872 41.253 1.00 27.82 364 PRO B O 1
ATOM 4457 N N . THR B 1 347 ? 33.019 51.759 39.181 1.00 21.21 365 THR B N 1
ATOM 4458 C CA . THR B 1 347 ? 31.727 51.751 38.505 1.00 26.06 365 THR B CA 1
ATOM 4459 C C . THR B 1 347 ? 31.389 50.360 37.979 1.00 29.65 365 THR B C 1
ATOM 4460 O O . THR B 1 347 ? 32.280 49.563 37.684 1.00 29.62 365 THR B O 1
#